Protein AF-A0A7N2LS30-F1 (afdb_monomer)

Secondary structure (DSSP, 8-state):
-HHHHHHHHHHHHHHHHHHHHHHHHHHHHTT---HHHHHHHHHTTGGGGHHHHHHSPPPPPPTT-----PPPHHHHHHHHHHHHHHHHHHHHHHHHHHHHS-HHHHHHHHTTHHHHHHHHHHHHH-PPPPHHHHHHHHHHHHHHHHHHHTTTS--SS---HHHHHHHHHHHHHHHHHHHHHHHHHHHHIIIII----HHHHHHHHHHHHHHHHHHHHHHHHHHSGGGGHHHHHHH-TT-HHHHHHHHHHHHHHHHHHHHHHHHHHHHT-HHHHHHHHHHTTTHHHHHHHHHH-----HHHHHHHHHHHHHHHHHHHHHHHHHHHHHHHHHHHHHHHHHHHHHHHHHHHHHHHHTSS-S-----SSHHHHHHHHHHHHHHHHHHH-TT-SS---EEEEETT----SSTTTTTT---HHHHGGG-S-SS-EEEE-TT-HHHHHHHHHTS-EEEE-----

InterPro domains:
  IPR005814 Aminotransferase class-III [PF00202] (345-437)
  IPR015421 Pyridoxal phosphate-dependent transferase, major domain [G3DSA:3.40.640.10] (345-457)
  IPR015424 Pyridoxal phosphate-dependent transferase [SSF53383] (338-457)
  IPR030182 Purine permease, plant [PF16913] (6-323)
  IPR030182 Purine permease, plant [PTHR31376] (2-329)

Foldseek 3Di:
DLVVLLVLLLCLQLQLVLLLLVLLLVCLVQQNDDLLLSLLLLQVLLVVLVVVLVVQDWDDDDPPPDDDPAFPPVVVLVLLLVLLQLSLLLSSLLSLLSNLDQQLLLLLLLLLLLLLLVVLCCVPVVDDDDPLSVLLNVLSCCLNVLSVVVLPPDDPDPDDSVSNVSSSVSSNVSSNSVSNSLSSLVSCCVPPRVDPILSVNSVSSSSSSVSSSVSSVCVCVVVVVVVCVVVSQCSRNVHNVVSVVSSNSSSVSSVSSVCSLSSCCVSPRNVVSVLSSSVSSLVSSVVSCVPVVDDDDPSSVSSSVSSVVSSVSVVVVVVVVVVVVVVVVVVCVVVVVPVVVVVVVVVQVVVCVVDPDVGDDDDPDLVCVQVVVLVCLVVCQCVVCVPDPATQNAEEAEPPDQSDQPLARLLNRNDVVSPVVPPPGDPRYDYYHPPCVVVVVVVVVVRNYSYYDDDPD

Organism: Quercus lobata (NCBI:txid97700)

Sequence (457 aa):
MQWLRMTIFTLFVLSGQSAAILLGRFYYDKGGKSKWTATLVQIAGFPIIIPYYYISPPEKPTTNSIHRNEPSTLILALIYVSLGVLQAANSMMYSVGLLHLLVSTFALICASQLTFNALFSFLINSQKFTPFIINSLVLLTISSALLVFQTNSMNPTGNSNVSYEIGLFCTVGASAGFRLMLSLTELSFHKILRREIFTVILEMIIYQSLVATCATLVGLFASGEWKGLKREMDEFELGKFIYVSTLIWTAIAWQIFNIGAVGLINEVSSLFSNVISVLGLPVIPVLAVVFFHDKMDGVKAISMVLAIWGFISYFYEHYLDDSEAKAEKRDVKEETSMRPLLKEVELAKCLVACSFANRVFFSNSGTEANKAAIKFARKFQRFSLPDEKRLATQFISFTNSFHGRTMGAVALTSKEHYRSPFKPVMPGVTFLEYGNIQAATELIQCGNTTAVFVEPI

Structure (mmCIF, N/CA/C/O backbone):
data_AF-A0A7N2LS30-F1
#
_entry.id   AF-A0A7N2LS30-F1
#
loop_
_atom_site.group_PDB
_atom_site.id
_atom_site.type_symbol
_atom_site.label_atom_id
_atom_site.label_alt_id
_atom_site.label_comp_id
_atom_site.label_asym_id
_atom_site.label_entity_id
_atom_site.label_seq_id
_atom_site.pdbx_PDB_ins_code
_atom_site.Cartn_x
_atom_site.Cartn_y
_atom_site.Cartn_z
_atom_site.occupancy
_atom_site.B_iso_or_equiv
_atom_site.auth_seq_id
_atom_site.auth_comp_id
_atom_site.auth_asym_id
_atom_site.auth_atom_id
_atom_site.pdbx_PDB_model_num
ATOM 1 N N . MET A 1 1 ? -10.684 -18.483 7.985 1.00 65.62 1 MET A N 1
ATOM 2 C CA . MET A 1 1 ? -10.817 -17.772 6.693 1.00 65.62 1 MET A CA 1
ATOM 3 C C . MET A 1 1 ? -9.972 -16.496 6.622 1.00 65.62 1 MET A C 1
ATOM 5 O O . MET A 1 1 ? -9.262 -16.348 5.640 1.00 65.62 1 MET A O 1
ATOM 9 N N . GLN A 1 2 ? -9.967 -15.621 7.639 1.00 73.38 2 GLN A N 1
ATOM 10 C CA . GLN A 1 2 ? -9.178 -14.369 7.637 1.00 73.38 2 GLN A CA 1
ATOM 11 C C . GLN A 1 2 ? -7.660 -14.585 7.471 1.00 73.38 2 GLN A C 1
ATOM 13 O O . GLN A 1 2 ? -7.061 -14.023 6.562 1.00 73.38 2 GLN A O 1
ATOM 18 N N . TRP A 1 3 ? -7.057 -15.493 8.249 1.00 78.50 3 TRP A N 1
ATOM 19 C CA . TRP A 1 3 ? -5.629 -15.831 8.128 1.00 78.50 3 TRP A CA 1
ATOM 20 C C . TRP A 1 3 ? -5.228 -16.321 6.732 1.00 78.50 3 TRP A C 1
ATOM 22 O O . TRP A 1 3 ? -4.203 -15.907 6.209 1.00 78.50 3 TRP A O 1
ATOM 32 N N . LEU A 1 4 ? -6.071 -17.141 6.094 1.00 86.25 4 LEU A N 1
ATOM 33 C CA . LEU A 1 4 ? -5.828 -17.625 4.733 1.00 86.25 4 LEU A CA 1
ATOM 34 C C . LEU A 1 4 ? -5.809 -16.467 3.722 1.00 86.25 4 LEU A C 1
ATOM 36 O O . LEU A 1 4 ? -4.926 -16.410 2.873 1.00 86.25 4 LEU A O 1
ATOM 40 N N . ARG A 1 5 ? -6.751 -15.522 3.836 1.00 83.38 5 ARG A N 1
ATOM 41 C CA . ARG A 1 5 ? -6.810 -14.329 2.975 1.00 83.38 5 ARG A CA 1
ATOM 42 C C . ARG A 1 5 ? -5.604 -13.419 3.189 1.00 83.38 5 ARG A C 1
ATOM 44 O O . ARG A 1 5 ? -4.998 -12.999 2.211 1.00 83.38 5 ARG A O 1
ATOM 51 N N . MET A 1 6 ? -5.209 -13.188 4.443 1.00 85.94 6 MET A N 1
ATOM 52 C CA . MET A 1 6 ? -3.990 -12.443 4.773 1.00 85.94 6 MET A CA 1
ATOM 53 C C . MET A 1 6 ? -2.750 -13.085 4.144 1.00 85.94 6 MET A C 1
ATOM 55 O O . MET A 1 6 ? -1.967 -12.389 3.507 1.00 85.94 6 MET A O 1
ATOM 59 N N . THR A 1 7 ? -2.588 -14.408 4.251 1.00 89.25 7 THR A N 1
ATOM 60 C CA . THR A 1 7 ? -1.466 -15.120 3.622 1.00 89.25 7 THR A CA 1
ATOM 61 C C . THR A 1 7 ? -1.478 -14.974 2.101 1.00 89.25 7 THR A C 1
ATOM 63 O O . THR A 1 7 ? -0.436 -14.688 1.517 1.00 89.25 7 THR A O 1
ATOM 66 N N . ILE A 1 8 ? -2.639 -15.118 1.454 1.00 92.50 8 ILE A N 1
ATOM 67 C CA . ILE A 1 8 ? -2.771 -14.950 -0.002 1.00 92.50 8 ILE A CA 1
ATOM 68 C C . ILE A 1 8 ? -2.381 -13.529 -0.427 1.00 92.50 8 ILE A C 1
ATOM 70 O O . ILE A 1 8 ? -1.600 -13.365 -1.361 1.00 92.50 8 ILE A O 1
ATOM 74 N N . PHE A 1 9 ? -2.871 -12.501 0.268 1.00 92.00 9 PHE A N 1
ATOM 75 C CA . PHE A 1 9 ? -2.546 -11.115 -0.069 1.00 92.00 9 PHE A CA 1
ATOM 76 C C . PHE A 1 9 ? -1.073 -10.775 0.18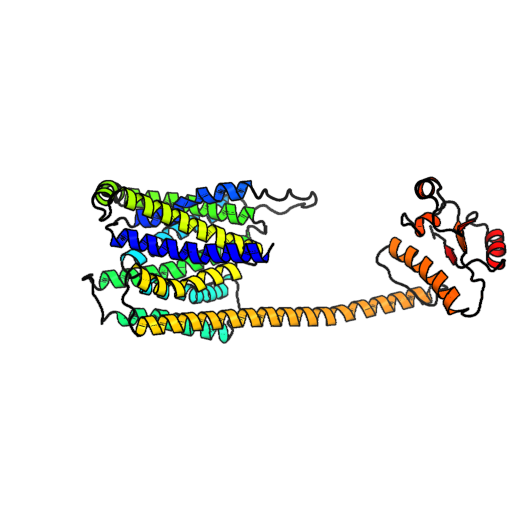3 1.00 92.00 9 PHE A C 1
ATOM 78 O O . PHE A 1 9 ? -0.462 -10.103 -0.643 1.00 92.00 9 PHE A O 1
ATOM 85 N N . THR A 1 10 ? -0.469 -11.303 1.251 1.00 92.50 10 THR A N 1
ATOM 86 C CA . THR A 1 10 ? 0.982 -11.209 1.476 1.00 92.50 10 THR A CA 1
ATOM 87 C C . THR A 1 10 ? 1.765 -11.840 0.329 1.00 92.50 10 THR A C 1
ATOM 89 O O . THR A 1 10 ? 2.709 -11.232 -0.172 1.00 92.50 10 THR A O 1
ATOM 92 N N . LEU A 1 11 ? 1.361 -13.028 -0.135 1.00 94.62 11 LEU A N 1
ATOM 93 C CA . LEU A 1 11 ? 1.994 -13.668 -1.288 1.00 94.62 11 LEU A CA 1
ATOM 94 C C . LEU A 1 11 ? 1.868 -12.801 -2.543 1.00 94.62 11 LEU A C 1
ATOM 96 O O . LEU A 1 11 ? 2.869 -12.604 -3.221 1.00 94.62 11 LEU A O 1
ATOM 100 N N . PHE A 1 12 ? 0.692 -12.227 -2.811 1.00 95.12 12 PHE A N 1
ATOM 101 C CA . PHE A 1 12 ? 0.473 -11.339 -3.957 1.00 95.12 12 PHE A CA 1
ATOM 102 C C . PHE A 1 12 ? 1.368 -10.099 -3.928 1.00 95.12 12 PHE A C 1
ATOM 104 O O . PHE A 1 12 ? 1.941 -9.748 -4.958 1.00 95.12 12 PHE A O 1
ATOM 111 N N . VAL A 1 13 ? 1.536 -9.464 -2.765 1.00 93.81 13 VAL A N 1
ATOM 112 C CA . VAL A 1 13 ? 2.452 -8.325 -2.610 1.00 93.81 13 VAL A CA 1
ATOM 113 C C . VAL A 1 13 ? 3.886 -8.740 -2.942 1.00 93.81 13 VAL A C 1
ATOM 115 O O . VAL A 1 13 ? 4.516 -8.146 -3.817 1.00 93.81 13 VAL A O 1
ATOM 118 N N . LEU A 1 14 ? 4.388 -9.798 -2.298 1.00 93.69 14 LEU A N 1
ATOM 119 C CA . LEU A 1 14 ? 5.782 -10.225 -2.441 1.00 93.69 14 LEU A CA 1
ATOM 120 C C . LEU A 1 14 ? 6.097 -10.732 -3.856 1.00 93.69 14 LEU A C 1
ATOM 122 O O . LEU A 1 14 ? 7.112 -10.345 -4.445 1.00 93.69 14 LEU A O 1
ATOM 126 N N . SER A 1 15 ? 5.230 -11.581 -4.418 1.00 94.75 15 SER A N 1
ATOM 127 C CA . SER A 1 15 ? 5.420 -12.148 -5.755 1.00 94.75 15 SER A CA 1
ATOM 128 C C . SER A 1 15 ? 5.161 -11.125 -6.853 1.00 94.75 15 SER A C 1
ATOM 130 O O . SER A 1 15 ? 5.918 -11.077 -7.817 1.00 94.75 15 SER A O 1
ATOM 132 N N . GLY A 1 16 ? 4.116 -10.300 -6.714 1.00 95.38 16 GLY A N 1
ATOM 133 C CA . GLY A 1 16 ? 3.741 -9.289 -7.701 1.00 95.38 16 GLY A CA 1
ATOM 134 C C . GLY A 1 16 ? 4.838 -8.249 -7.884 1.00 95.38 16 GLY A C 1
ATOM 135 O O . GLY A 1 16 ? 5.291 -8.028 -9.004 1.00 95.38 16 GLY A O 1
ATOM 136 N N . GLN A 1 17 ? 5.345 -7.686 -6.785 1.00 93.62 17 GLN A N 1
ATOM 137 C CA . GLN A 1 17 ? 6.420 -6.695 -6.831 1.00 93.62 17 GLN A CA 1
ATOM 138 C C . GLN A 1 17 ? 7.713 -7.276 -7.411 1.00 93.62 17 GLN A C 1
ATOM 140 O O . GLN A 1 17 ? 8.340 -6.668 -8.277 1.00 93.62 17 GLN A O 1
ATOM 145 N N . SER A 1 18 ? 8.095 -8.475 -6.966 1.00 94.44 18 SER A N 1
ATOM 146 C CA . SER A 1 18 ? 9.313 -9.139 -7.429 1.00 94.44 18 SER A CA 1
ATOM 147 C C . SER A 1 18 ? 9.234 -9.468 -8.921 1.00 94.44 18 SER A C 1
ATOM 149 O O . SER A 1 18 ? 10.136 -9.113 -9.676 1.00 94.44 18 SER A O 1
ATOM 151 N N . ALA A 1 19 ? 8.133 -10.075 -9.377 1.00 96.38 19 ALA A N 1
ATOM 152 C CA . ALA A 1 19 ? 7.922 -10.379 -10.790 1.00 96.38 19 ALA A CA 1
ATOM 153 C C . ALA A 1 19 ? 7.906 -9.109 -11.652 1.00 96.38 19 ALA A C 1
ATOM 155 O O . ALA A 1 19 ? 8.544 -9.080 -12.701 1.00 96.38 19 ALA A O 1
ATOM 156 N N . ALA A 1 20 ? 7.239 -8.046 -11.199 1.00 95.94 20 ALA A N 1
ATOM 157 C CA . ALA A 1 20 ? 7.147 -6.795 -11.941 1.00 95.94 20 ALA A CA 1
ATOM 158 C C . ALA A 1 20 ? 8.514 -6.118 -12.139 1.00 95.94 20 ALA A C 1
ATOM 160 O O . ALA A 1 20 ? 8.819 -5.646 -13.234 1.00 95.94 20 ALA A O 1
ATOM 161 N N . ILE A 1 21 ? 9.362 -6.111 -11.106 1.00 95.00 21 ILE A N 1
ATOM 162 C CA . ILE A 1 21 ? 10.705 -5.517 -11.167 1.00 95.00 21 ILE A CA 1
ATOM 163 C C . ILE A 1 21 ? 11.633 -6.349 -12.056 1.00 95.00 21 ILE A C 1
ATOM 165 O O . ILE A 1 21 ? 12.347 -5.792 -12.890 1.00 95.00 21 ILE A O 1
ATOM 169 N N . LEU A 1 22 ? 11.594 -7.679 -11.927 1.00 96.06 22 LEU A N 1
ATOM 170 C CA . LEU A 1 22 ? 12.390 -8.578 -12.765 1.00 96.06 22 LEU A CA 1
ATOM 171 C C . LEU A 1 22 ? 11.969 -8.470 -14.239 1.00 96.06 22 LEU A C 1
ATOM 173 O O . LEU A 1 22 ? 12.824 -8.326 -15.105 1.00 96.06 22 LEU A O 1
ATOM 177 N N . LEU A 1 23 ? 10.668 -8.462 -14.542 1.00 96.81 23 LEU A N 1
ATOM 178 C CA . LEU A 1 23 ? 10.176 -8.310 -15.916 1.00 96.81 23 LEU A CA 1
ATOM 179 C C . LEU A 1 23 ? 10.485 -6.927 -16.501 1.00 96.81 23 LEU A C 1
ATOM 181 O O . LEU A 1 23 ? 10.855 -6.827 -17.671 1.00 96.81 23 LEU A O 1
ATOM 185 N N . GLY A 1 24 ? 10.406 -5.872 -15.685 1.00 94.75 24 GLY A N 1
ATOM 186 C CA . GLY A 1 24 ? 10.814 -4.528 -16.086 1.00 94.75 24 GLY A CA 1
ATOM 187 C C . GLY A 1 24 ? 12.295 -4.462 -16.467 1.00 94.75 24 GLY A C 1
ATOM 188 O O . GLY A 1 24 ? 12.646 -3.839 -17.467 1.00 94.75 24 GLY A O 1
ATOM 189 N N . ARG A 1 25 ? 13.169 -5.157 -15.724 1.00 94.31 25 ARG A N 1
ATOM 190 C CA . ARG A 1 25 ? 14.585 -5.269 -16.093 1.00 94.31 25 ARG A CA 1
ATOM 191 C C . ARG A 1 25 ? 14.773 -6.106 -17.349 1.00 94.31 25 ARG A C 1
ATOM 193 O O . ARG A 1 25 ? 15.508 -5.697 -18.241 1.00 94.31 25 ARG A O 1
ATOM 200 N N . PHE A 1 26 ? 14.095 -7.245 -17.426 1.00 95.19 26 PHE A N 1
ATOM 201 C CA . PHE A 1 26 ? 14.160 -8.143 -18.573 1.00 95.19 26 PHE A CA 1
ATOM 202 C C . PHE A 1 26 ? 13.825 -7.422 -19.881 1.00 95.19 26 PHE A C 1
ATOM 204 O O . PHE A 1 26 ? 14.508 -7.619 -20.882 1.00 95.19 26 PHE A O 1
ATOM 211 N N . TYR A 1 27 ? 12.820 -6.543 -19.864 1.00 96.44 27 TYR A N 1
ATOM 212 C CA . TYR A 1 27 ? 12.498 -5.679 -20.997 1.00 96.44 27 TYR A CA 1
ATOM 213 C C . TYR A 1 27 ? 13.707 -4.845 -21.453 1.00 96.44 27 TYR A C 1
ATOM 215 O O . TYR A 1 27 ? 14.019 -4.835 -22.640 1.00 96.44 27 TYR A O 1
ATOM 223 N N . TYR A 1 28 ? 14.428 -4.193 -20.539 1.00 94.62 28 TYR A N 1
ATOM 224 C CA . TYR A 1 28 ? 15.603 -3.396 -20.902 1.00 94.62 28 TYR A CA 1
ATOM 225 C C . TYR A 1 28 ? 16.792 -4.255 -21.354 1.00 94.62 28 TYR A C 1
ATOM 227 O O . TYR A 1 28 ? 17.406 -3.950 -22.375 1.00 94.62 28 TYR A O 1
ATOM 235 N N . ASP A 1 29 ? 17.084 -5.355 -20.654 1.00 91.75 29 ASP A N 1
ATOM 236 C CA . ASP A 1 29 ? 18.219 -6.233 -20.980 1.00 91.75 29 ASP A CA 1
ATOM 237 C C . ASP A 1 29 ? 18.068 -6.904 -22.354 1.00 91.75 29 ASP A C 1
ATOM 239 O O . ASP A 1 29 ? 19.066 -7.194 -23.009 1.00 91.75 29 ASP A O 1
ATOM 243 N N . LYS A 1 30 ? 16.828 -7.120 -22.812 1.00 93.94 30 LYS A N 1
ATOM 244 C CA . LYS A 1 30 ? 16.512 -7.755 -24.102 1.00 93.94 30 LYS A CA 1
ATOM 245 C C . LYS A 1 30 ? 16.249 -6.778 -25.250 1.00 93.94 30 LYS A C 1
ATOM 247 O O . LYS A 1 30 ? 15.855 -7.201 -26.337 1.00 93.94 30 LYS A O 1
ATOM 252 N N . GLY A 1 31 ? 16.526 -5.488 -25.044 1.00 90.12 31 GLY A N 1
ATOM 253 C CA . GLY A 1 31 ? 16.549 -4.483 -26.112 1.00 90.12 31 GLY A CA 1
ATOM 254 C C . GLY A 1 31 ? 15.416 -3.458 -26.080 1.00 90.12 31 GLY A C 1
ATOM 255 O O . GLY A 1 31 ? 15.316 -2.652 -27.007 1.00 90.12 31 GLY A O 1
ATOM 256 N N . GLY A 1 32 ? 14.588 -3.446 -25.033 1.00 92.75 32 GLY A N 1
ATOM 257 C CA . GLY A 1 32 ? 13.637 -2.368 -24.770 1.00 92.75 32 GLY A CA 1
ATOM 258 C C . GLY A 1 32 ? 14.363 -1.046 -24.509 1.00 92.75 32 GLY A C 1
ATOM 259 O O . GLY A 1 32 ? 15.348 -1.000 -23.775 1.00 92.75 32 GLY A O 1
ATOM 260 N N . LYS A 1 33 ? 13.902 0.046 -25.124 1.00 92.50 33 LYS A N 1
ATOM 261 C CA . LYS A 1 33 ? 14.547 1.372 -25.071 1.00 92.50 33 LYS A CA 1
ATOM 262 C C . LYS A 1 33 ? 13.585 2.450 -24.574 1.00 92.50 33 LYS A C 1
ATOM 264 O O . LYS A 1 33 ? 14.027 3.441 -23.992 1.00 92.50 33 LYS A O 1
ATOM 269 N N . SER A 1 34 ? 12.280 2.279 -24.785 1.00 95.25 34 SER A N 1
ATOM 270 C CA . SER A 1 34 ? 11.275 3.268 -24.407 1.00 95.25 34 SER A CA 1
ATOM 271 C C . SER A 1 34 ? 11.043 3.296 -22.898 1.00 95.25 34 SER A C 1
ATOM 273 O O . SER A 1 34 ? 10.526 2.341 -22.309 1.00 95.25 34 SER A O 1
ATOM 275 N N . LYS A 1 35 ? 11.368 4.440 -22.288 1.00 95.38 35 LYS A N 1
ATOM 276 C CA . LYS A 1 35 ? 11.128 4.728 -20.866 1.00 95.38 35 LYS A CA 1
ATOM 277 C C . LYS A 1 35 ? 9.645 4.949 -20.602 1.00 95.38 35 LYS A C 1
ATOM 279 O O . LYS A 1 35 ? 9.125 4.524 -19.572 1.00 95.38 35 LYS A O 1
ATOM 284 N N . TRP A 1 36 ? 8.950 5.589 -21.541 1.00 96.62 36 TRP A N 1
ATOM 285 C CA . TRP A 1 36 ? 7.521 5.860 -21.410 1.00 96.62 36 TRP A CA 1
ATOM 286 C C . TRP A 1 36 ? 6.678 4.592 -21.538 1.00 96.62 36 TRP A C 1
ATOM 288 O O . TRP A 1 36 ? 5.696 4.458 -20.817 1.00 96.62 36 TRP A O 1
ATOM 298 N N . THR A 1 37 ? 7.086 3.629 -22.369 1.00 96.12 37 THR A N 1
ATOM 299 C CA . THR A 1 37 ? 6.421 2.316 -22.456 1.00 96.12 37 THR A CA 1
ATOM 300 C C . THR A 1 37 ? 6.609 1.521 -21.170 1.00 96.12 37 THR A C 1
ATOM 302 O O . THR A 1 37 ? 5.627 1.050 -20.597 1.00 96.12 37 THR A O 1
ATOM 305 N N . ALA A 1 38 ? 7.841 1.459 -20.654 1.00 95.69 38 ALA A N 1
ATOM 306 C CA . ALA A 1 38 ? 8.130 0.849 -19.357 1.00 95.69 38 ALA A CA 1
ATOM 307 C C . ALA A 1 38 ? 7.380 1.532 -18.199 1.00 95.69 38 ALA A C 1
ATOM 309 O O . ALA A 1 38 ? 6.983 0.866 -17.250 1.00 95.69 38 ALA A O 1
ATOM 310 N N . THR A 1 39 ? 7.139 2.843 -18.287 1.00 96.88 39 THR A N 1
ATOM 311 C CA . THR A 1 39 ? 6.329 3.593 -17.313 1.00 96.88 39 THR A CA 1
ATOM 312 C C . THR A 1 39 ? 4.848 3.253 -17.443 1.00 96.88 39 THR A C 1
ATOM 314 O O . THR A 1 39 ? 4.174 3.012 -16.445 1.00 96.88 39 THR A O 1
ATOM 317 N N . LEU A 1 40 ? 4.342 3.203 -18.676 1.00 96.81 40 LEU A N 1
ATOM 318 C CA . LEU A 1 40 ? 2.935 2.967 -18.978 1.00 96.81 40 LEU A CA 1
ATOM 319 C C . LEU A 1 40 ? 2.473 1.611 -18.453 1.00 96.81 40 LEU A C 1
ATOM 321 O O . LEU A 1 40 ? 1.419 1.530 -17.828 1.00 96.81 40 LEU A O 1
ATOM 325 N N . VAL A 1 41 ? 3.270 0.556 -18.640 1.00 95.69 41 VAL A N 1
ATOM 326 C CA . VAL A 1 41 ? 2.893 -0.790 -18.181 1.00 95.69 41 VAL A CA 1
ATOM 327 C C . VAL A 1 41 ? 2.769 -0.906 -16.663 1.00 95.69 41 VAL A C 1
ATOM 329 O O . VAL A 1 41 ? 2.028 -1.764 -16.198 1.00 95.69 41 VAL A O 1
ATOM 332 N N . GLN A 1 42 ? 3.413 -0.037 -15.875 1.00 94.56 42 GLN A N 1
ATOM 333 C CA . GLN A 1 42 ? 3.291 -0.069 -14.408 1.00 94.56 42 GLN A CA 1
ATOM 334 C C . GLN A 1 42 ? 1.893 0.333 -13.929 1.00 94.56 42 GLN A C 1
ATOM 336 O O . GLN A 1 42 ? 1.433 -0.123 -12.884 1.00 94.56 42 GLN A O 1
ATOM 341 N N . ILE A 1 43 ? 1.204 1.174 -14.703 1.00 93.19 43 ILE A N 1
ATOM 342 C CA . ILE A 1 43 ? -0.033 1.848 -14.290 1.00 93.19 43 ILE A CA 1
ATOM 343 C C . ILE A 1 43 ? -1.241 1.489 -15.162 1.00 93.19 43 ILE A C 1
ATOM 345 O O . ILE A 1 43 ? -2.364 1.457 -14.664 1.00 93.19 43 ILE A O 1
ATOM 349 N N . ALA A 1 44 ? -1.032 1.140 -16.434 1.00 92.62 44 ALA A N 1
ATOM 350 C CA . ALA A 1 44 ? -2.105 0.890 -17.399 1.00 92.62 44 ALA A CA 1
ATOM 351 C C . ALA A 1 44 ? -2.923 -0.383 -17.111 1.00 92.62 44 ALA A C 1
ATOM 353 O O . ALA A 1 44 ? -3.985 -0.578 -17.697 1.00 92.62 44 ALA A O 1
ATOM 354 N N . GLY A 1 45 ? -2.458 -1.247 -16.201 1.00 90.06 45 GLY A N 1
ATOM 355 C CA . GLY A 1 45 ? -3.169 -2.462 -15.796 1.00 90.06 45 GLY A CA 1
ATOM 356 C C . GLY A 1 45 ? -4.399 -2.222 -14.909 1.00 90.06 45 GLY A C 1
ATOM 357 O O . GLY A 1 45 ? -5.136 -3.171 -14.648 1.00 90.06 45 GLY A O 1
ATOM 358 N N . PHE A 1 46 ? -4.659 -0.986 -14.467 1.00 89.50 46 PHE A N 1
ATOM 359 C CA . PHE A 1 46 ? -5.743 -0.662 -13.529 1.00 89.50 46 PHE A CA 1
ATOM 360 C C . PHE A 1 46 ? -7.146 -1.206 -13.887 1.00 89.50 46 PHE A C 1
ATOM 362 O O . PHE A 1 46 ? -7.903 -1.478 -12.952 1.00 89.50 46 PHE A O 1
ATOM 369 N N . PRO A 1 47 ? -7.538 -1.443 -15.164 1.00 90.25 47 PRO A N 1
ATOM 370 C CA . PRO A 1 47 ? -8.845 -2.026 -15.464 1.00 90.25 47 PRO A CA 1
ATOM 371 C C . PRO A 1 47 ? -9.067 -3.418 -14.856 1.00 90.25 47 PRO A C 1
ATOM 373 O O . PRO A 1 47 ? -10.209 -3.798 -14.613 1.00 90.25 47 PRO A O 1
ATOM 376 N N . ILE A 1 48 ? -7.998 -4.160 -14.542 1.00 86.56 48 ILE A N 1
ATOM 377 C CA . ILE A 1 48 ? -8.066 -5.471 -13.867 1.00 86.56 48 ILE A CA 1
ATOM 378 C C . ILE A 1 48 ? -8.687 -5.350 -12.463 1.00 86.56 48 ILE A C 1
ATOM 380 O O . ILE A 1 48 ? -9.265 -6.307 -11.954 1.00 86.56 48 ILE A O 1
ATOM 384 N N . ILE A 1 49 ? -8.611 -4.167 -11.849 1.00 81.12 49 ILE A N 1
ATOM 385 C CA . ILE A 1 49 ? -9.151 -3.886 -10.515 1.00 81.12 49 ILE A CA 1
ATOM 386 C C . ILE A 1 49 ? -10.670 -3.610 -10.566 1.00 81.12 49 ILE A C 1
ATOM 388 O O . ILE A 1 49 ? -11.376 -3.814 -9.579 1.00 81.12 49 ILE A O 1
ATOM 392 N N . ILE A 1 50 ? -11.214 -3.212 -11.721 1.00 82.62 50 ILE A N 1
ATOM 393 C CA . ILE A 1 50 ? -12.624 -2.814 -11.877 1.00 82.62 50 ILE A CA 1
ATOM 394 C C . ILE A 1 50 ? -13.616 -3.941 -11.521 1.00 82.62 50 ILE A C 1
ATOM 396 O O . ILE A 1 50 ? -14.575 -3.668 -10.802 1.00 82.62 50 ILE A O 1
ATOM 400 N N . PRO A 1 51 ? -13.431 -5.213 -11.927 1.00 80.19 51 PRO A N 1
ATOM 401 C CA . PRO A 1 51 ? -14.323 -6.293 -11.497 1.00 80.19 51 PRO A CA 1
ATOM 402 C C . PRO A 1 51 ? -14.425 -6.430 -9.971 1.00 80.19 51 PRO A C 1
ATOM 404 O O . PRO A 1 51 ? -15.497 -6.721 -9.447 1.00 80.19 51 PRO A O 1
ATOM 407 N N . TYR A 1 52 ? -13.335 -6.164 -9.245 1.00 73.38 52 TYR A N 1
ATOM 408 C CA . TYR A 1 52 ? -13.304 -6.243 -7.784 1.00 73.38 52 TYR A CA 1
ATOM 409 C C . TYR A 1 52 ? -14.138 -5.142 -7.113 1.00 73.38 52 TYR A C 1
ATOM 411 O O . TYR A 1 52 ? -14.718 -5.369 -6.052 1.00 73.38 52 TYR A O 1
ATOM 419 N N . TYR A 1 53 ? -14.278 -3.987 -7.773 1.00 72.25 53 TYR A N 1
ATOM 420 C CA . TYR A 1 53 ? -15.174 -2.908 -7.353 1.00 72.25 53 TYR A CA 1
ATOM 421 C C . TYR A 1 53 ? -16.639 -3.342 -7.391 1.00 72.25 53 TYR A C 1
ATOM 423 O O . TYR A 1 53 ? -17.378 -3.121 -6.437 1.00 72.25 53 TYR A O 1
ATOM 431 N N . TYR A 1 54 ? -17.051 -4.016 -8.464 1.00 71.69 54 TYR A N 1
ATOM 432 C CA . TYR A 1 54 ? -18.444 -4.431 -8.636 1.00 71.69 54 TYR A CA 1
ATOM 433 C C . TYR A 1 54 ? -18.845 -5.631 -7.768 1.00 71.69 54 TYR A C 1
ATOM 435 O O . TYR A 1 54 ? -20.020 -5.776 -7.440 1.00 71.69 54 TYR A O 1
ATOM 443 N N . IL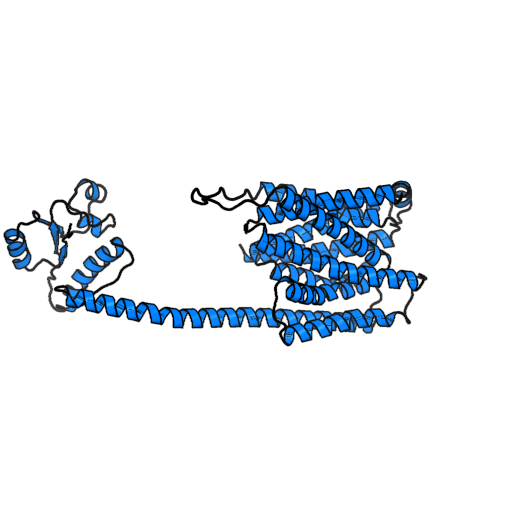E A 1 55 ? -17.889 -6.482 -7.381 1.00 70.25 55 ILE A N 1
ATOM 444 C CA . ILE A 1 55 ? -18.138 -7.644 -6.509 1.00 70.25 55 ILE A CA 1
ATOM 445 C C . ILE A 1 55 ? -18.297 -7.229 -5.036 1.00 70.25 55 ILE A C 1
ATOM 447 O O . ILE A 1 55 ? -18.990 -7.915 -4.285 1.00 70.25 55 ILE A O 1
ATOM 451 N N . SER A 1 56 ? -17.710 -6.098 -4.633 1.00 59.94 56 SER A N 1
ATOM 452 C CA . SER A 1 56 ? -17.819 -5.530 -3.284 1.00 59.94 56 SER A CA 1
ATOM 453 C C . SER A 1 56 ? -18.713 -4.282 -3.298 1.00 59.94 56 SER A C 1
ATOM 455 O O . SER A 1 56 ? -18.196 -3.161 -3.245 1.00 59.94 56 SER A O 1
ATOM 457 N N . PRO A 1 57 ? -20.051 -4.434 -3.400 1.00 51.94 57 PRO A N 1
ATOM 458 C CA . PRO A 1 57 ? -20.948 -3.292 -3.444 1.00 51.94 57 PRO A CA 1
ATOM 459 C C . PRO A 1 57 ? -20.847 -2.482 -2.143 1.00 51.94 57 PRO A C 1
ATOM 461 O O . PRO A 1 57 ? -20.712 -3.067 -1.065 1.00 51.94 57 PRO A O 1
ATOM 464 N N . PRO A 1 58 ? -20.939 -1.144 -2.221 1.00 54.53 58 PRO A N 1
ATOM 465 C CA . PRO A 1 58 ? -20.954 -0.303 -1.034 1.00 54.53 58 PRO A CA 1
ATOM 466 C C . PRO A 1 58 ? -22.131 -0.699 -0.134 1.00 54.53 58 PRO A C 1
ATOM 468 O O . PRO A 1 58 ? -23.257 -0.875 -0.613 1.00 54.53 58 PRO A O 1
ATOM 471 N N . GLU A 1 59 ? -21.885 -0.834 1.173 1.00 48.81 59 GLU A N 1
ATOM 472 C CA . GLU A 1 59 ? -22.965 -0.982 2.150 1.00 48.81 59 GLU A CA 1
ATOM 473 C C . GLU A 1 59 ? -23.953 0.177 1.974 1.00 48.81 59 GLU A C 1
ATOM 475 O O . GLU A 1 59 ? -23.571 1.352 1.969 1.00 48.81 59 GLU A O 1
ATOM 480 N N . LYS A 1 60 ? -25.239 -0.152 1.791 1.00 41.47 60 LYS A N 1
ATOM 481 C CA . LYS A 1 60 ? -26.290 0.864 1.695 1.00 41.47 60 LYS A CA 1
ATOM 482 C C . LYS A 1 60 ? -26.262 1.707 2.972 1.00 41.47 60 LYS A C 1
ATOM 484 O O . LYS A 1 60 ? -26.239 1.127 4.059 1.00 41.47 60 LYS A O 1
ATOM 489 N N . PRO A 1 61 ? -26.312 3.046 2.869 1.00 43.69 61 PRO A N 1
ATOM 490 C CA . PRO A 1 61 ? -26.332 3.893 4.048 1.00 43.69 61 PRO A CA 1
ATOM 491 C C . PRO A 1 61 ? -27.559 3.530 4.886 1.00 43.69 61 PRO A C 1
ATOM 493 O O . PRO A 1 61 ? -28.698 3.603 4.420 1.00 43.69 61 PRO A O 1
ATOM 496 N N . THR A 1 62 ? -27.325 3.097 6.123 1.00 38.53 62 THR A N 1
ATOM 497 C CA . THR A 1 62 ? -28.385 2.962 7.119 1.00 38.53 62 THR A CA 1
ATOM 498 C C . THR A 1 62 ? -28.990 4.346 7.351 1.00 38.53 62 THR A C 1
ATOM 500 O O . THR A 1 62 ? -28.281 5.348 7.434 1.00 38.53 62 THR A O 1
ATOM 503 N N . THR A 1 63 ? -30.319 4.409 7.419 1.00 39.59 63 THR A N 1
ATOM 504 C CA . THR A 1 63 ? -31.183 5.607 7.365 1.00 39.59 63 THR A CA 1
ATOM 505 C C . THR A 1 63 ? -30.985 6.654 8.477 1.00 39.59 63 THR A C 1
ATOM 507 O O . THR A 1 63 ? -31.820 7.537 8.628 1.00 39.59 63 THR A O 1
ATOM 510 N N . ASN A 1 64 ? -29.880 6.616 9.226 1.00 39.53 64 ASN A N 1
ATOM 511 C CA . ASN A 1 64 ? -29.587 7.536 10.328 1.00 39.53 64 ASN A CA 1
ATOM 512 C C . ASN A 1 64 ? -28.433 8.524 10.059 1.00 39.53 64 ASN A C 1
ATOM 514 O O . ASN A 1 64 ? -28.056 9.262 10.968 1.00 39.53 64 ASN A O 1
ATOM 518 N N . SER A 1 65 ? -27.865 8.609 8.850 1.00 41.94 65 SER A N 1
ATOM 519 C CA . SER A 1 65 ? -26.823 9.609 8.550 1.00 41.94 65 SER A CA 1
ATOM 520 C C . SER A 1 65 ? -27.414 10.956 8.109 1.00 41.94 65 SER A C 1
ATOM 522 O O . SER A 1 65 ? -27.307 11.356 6.950 1.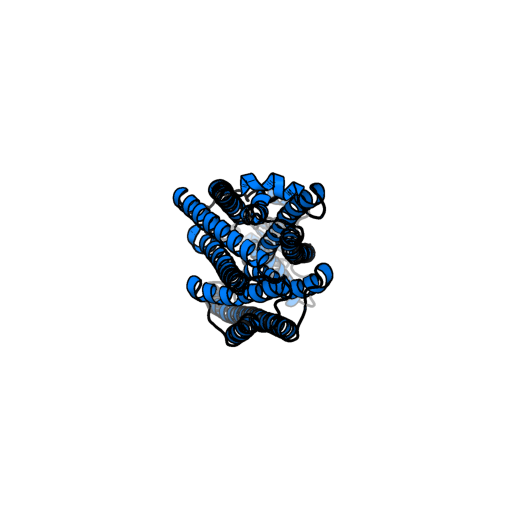00 41.94 65 SER A O 1
ATOM 524 N N . ILE A 1 66 ? -28.039 11.670 9.043 1.00 42.69 66 ILE A N 1
ATOM 525 C CA . ILE A 1 66 ? -28.364 13.090 8.873 1.00 42.69 66 ILE A CA 1
ATOM 526 C C . ILE A 1 66 ? -27.036 13.873 8.859 1.00 42.69 66 ILE A C 1
ATOM 528 O O . ILE A 1 66 ? -26.271 13.825 9.817 1.00 42.69 66 ILE A O 1
ATOM 532 N N . HIS A 1 67 ? -26.758 14.551 7.740 1.00 43.09 67 HIS A N 1
ATOM 533 C CA . HIS A 1 67 ? -25.649 15.490 7.504 1.00 43.09 67 HIS A CA 1
ATOM 534 C C . HIS A 1 67 ? -24.214 14.987 7.776 1.00 43.09 67 HIS A C 1
ATOM 536 O O . HIS A 1 67 ? -23.551 15.409 8.722 1.00 43.09 67 HIS A O 1
ATOM 542 N N . ARG A 1 68 ? -23.644 14.198 6.854 1.00 49.16 68 ARG A N 1
ATOM 543 C CA . ARG A 1 68 ? -22.194 14.277 6.589 1.00 49.16 68 ARG A CA 1
ATOM 544 C C . ARG A 1 68 ? -21.996 15.103 5.321 1.00 49.16 68 ARG A C 1
ATOM 546 O O . ARG A 1 68 ? -22.447 14.680 4.265 1.00 49.16 68 ARG A O 1
ATOM 553 N N . ASN A 1 69 ? -21.360 16.271 5.436 1.00 53.91 69 ASN A N 1
ATOM 554 C CA . ASN A 1 69 ? -20.970 17.093 4.286 1.00 53.91 69 ASN A CA 1
ATOM 555 C C . ASN A 1 69 ? -20.098 16.249 3.350 1.00 53.91 69 ASN A C 1
ATOM 557 O O . ASN A 1 69 ? -18.971 15.904 3.707 1.00 53.91 69 ASN A O 1
ATOM 561 N N . GLU A 1 70 ? -20.631 15.878 2.188 1.00 60.53 70 GLU A N 1
ATOM 562 C CA . GLU A 1 70 ? -19.843 15.213 1.157 1.00 60.53 70 GLU A CA 1
ATOM 563 C C . GLU A 1 70 ? -18.794 16.196 0.617 1.00 60.53 70 GLU A C 1
ATOM 565 O O . GLU A 1 70 ? -19.098 17.381 0.435 1.00 60.53 70 GLU A O 1
ATOM 570 N N . PRO A 1 71 ? -17.540 15.755 0.412 1.00 65.69 71 PRO A N 1
ATOM 571 C CA . PRO A 1 71 ? -16.522 16.614 -0.169 1.00 65.69 71 PRO A CA 1
ATOM 572 C C . PRO A 1 71 ? -16.971 17.068 -1.562 1.00 65.69 71 PRO A C 1
ATOM 574 O O . PRO A 1 71 ? -17.508 16.282 -2.340 1.00 65.69 71 PRO A O 1
ATOM 577 N N . SER A 1 72 ? -16.745 18.347 -1.879 1.00 79.56 72 SER A N 1
ATOM 578 C CA . SER A 1 72 ? -17.061 18.896 -3.202 1.00 79.56 72 SER A CA 1
ATOM 579 C C . SER A 1 72 ? -16.388 18.065 -4.297 1.00 79.56 72 SER A C 1
ATOM 581 O O . SER A 1 72 ? -15.204 17.731 -4.190 1.00 79.56 72 SER A O 1
ATOM 583 N N . THR A 1 73 ? -17.121 17.771 -5.372 1.00 81.88 73 THR A N 1
ATOM 584 C CA . THR A 1 73 ? -16.627 17.015 -6.536 1.00 81.88 73 THR A CA 1
ATOM 585 C C . THR A 1 73 ? -15.350 17.620 -7.119 1.00 81.88 73 THR A C 1
ATOM 587 O O . THR A 1 73 ? -14.472 16.895 -7.580 1.00 81.88 73 THR A O 1
ATOM 590 N N . LEU A 1 74 ? -15.198 18.944 -7.023 1.00 85.50 74 LEU A N 1
ATOM 591 C CA . LEU A 1 74 ? -14.005 19.667 -7.454 1.00 85.50 74 LEU A CA 1
ATOM 592 C C . LEU A 1 74 ? -12.781 19.359 -6.579 1.00 85.50 74 LEU A C 1
ATOM 594 O O . LEU A 1 74 ? -11.687 19.177 -7.103 1.00 85.50 74 LEU A O 1
ATOM 598 N N . ILE A 1 75 ? -12.954 19.253 -5.258 1.00 85.12 75 ILE A N 1
ATOM 599 C CA . ILE A 1 75 ? -11.866 18.885 -4.338 1.00 85.12 75 ILE A CA 1
ATOM 600 C C . ILE A 1 75 ? -11.413 17.453 -4.629 1.00 85.12 75 ILE A C 1
ATOM 602 O O . ILE A 1 75 ? -10.217 17.189 -4.710 1.00 85.12 75 ILE A O 1
ATOM 606 N N . LEU A 1 76 ? -12.366 16.543 -4.840 1.00 83.75 76 LEU A N 1
ATOM 607 C CA . LEU A 1 76 ? -12.070 15.151 -5.160 1.00 83.75 76 LEU A CA 1
ATOM 608 C C . LEU A 1 76 ? -11.315 15.021 -6.493 1.00 83.75 76 LEU A C 1
ATOM 610 O O . LEU A 1 76 ? -10.296 14.337 -6.563 1.00 83.75 76 LEU A O 1
ATOM 614 N N . ALA A 1 77 ? -11.760 15.747 -7.523 1.00 87.94 77 ALA A N 1
ATOM 615 C CA . ALA A 1 77 ? -11.078 15.800 -8.811 1.00 87.94 77 ALA A CA 1
ATOM 616 C C . ALA A 1 77 ? -9.643 16.339 -8.682 1.00 87.94 77 ALA A C 1
ATOM 618 O O . ALA A 1 77 ? -8.722 15.753 -9.245 1.00 87.94 77 ALA A O 1
ATOM 619 N N . LEU A 1 78 ? -9.426 17.407 -7.904 1.00 89.94 78 LEU A N 1
ATOM 620 C CA . LEU A 1 78 ? -8.086 17.955 -7.656 1.00 89.94 78 LEU A CA 1
ATOM 621 C C . LEU A 1 78 ? -7.168 16.946 -6.952 1.00 89.94 78 LEU A C 1
ATOM 623 O O . LEU A 1 78 ? -5.998 16.824 -7.322 1.00 89.94 78 LEU A O 1
ATOM 627 N N . ILE A 1 79 ? -7.684 16.194 -5.977 1.00 89.19 79 ILE A N 1
ATOM 628 C CA . ILE A 1 79 ? -6.927 15.138 -5.287 1.00 89.19 79 ILE A CA 1
ATOM 629 C C . ILE A 1 79 ? -6.532 14.033 -6.271 1.00 89.19 79 ILE A C 1
ATOM 631 O O . ILE A 1 79 ? -5.360 13.674 -6.350 1.00 89.19 79 ILE A O 1
ATOM 635 N N . TYR A 1 80 ? -7.475 13.521 -7.064 1.00 91.06 80 TYR A N 1
ATOM 636 C CA . TYR A 1 80 ? -7.187 12.459 -8.032 1.00 91.06 80 TYR A CA 1
ATOM 637 C C . TYR A 1 80 ? -6.217 12.908 -9.121 1.00 91.06 80 TYR A C 1
ATOM 639 O O . TYR A 1 80 ? -5.302 12.163 -9.467 1.00 91.06 80 TYR A O 1
ATOM 647 N N . VAL A 1 81 ? -6.370 14.136 -9.625 1.00 93.94 81 VAL A N 1
ATOM 648 C CA . VAL A 1 81 ? -5.472 14.685 -10.644 1.00 93.94 81 VAL A CA 1
ATOM 649 C C . VAL A 1 81 ? -4.064 14.870 -10.086 1.00 93.94 81 VAL A C 1
ATOM 651 O O . VAL A 1 81 ? -3.100 14.405 -10.690 1.00 93.94 81 VAL A O 1
ATOM 654 N N . SER A 1 82 ? -3.929 15.506 -8.921 1.00 92.94 82 SER A N 1
ATOM 655 C CA . SER A 1 82 ? -2.618 15.751 -8.307 1.00 92.94 82 SER A CA 1
ATOM 656 C C . SER A 1 82 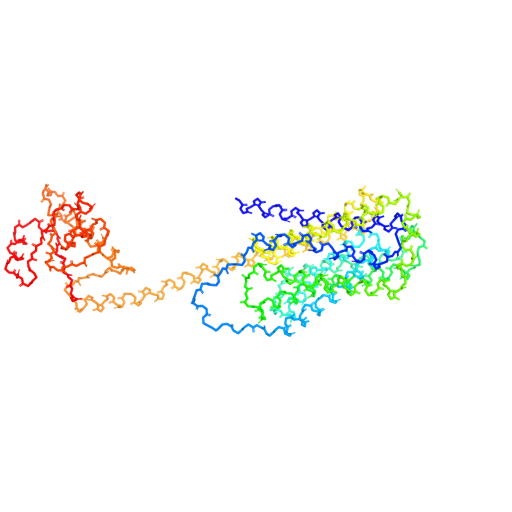? -1.888 14.453 -7.956 1.00 92.94 82 SER A C 1
ATOM 658 O O . SER A 1 82 ? -0.714 14.301 -8.299 1.00 92.94 82 SER A O 1
ATOM 660 N N . LEU A 1 83 ? -2.581 13.487 -7.346 1.00 91.81 83 LEU A N 1
ATOM 661 C CA . LEU A 1 83 ? -1.993 12.196 -6.992 1.00 91.81 83 LEU A CA 1
ATOM 662 C C . LEU A 1 83 ? -1.688 11.339 -8.227 1.00 91.81 83 LEU A C 1
ATOM 664 O O . LEU A 1 83 ? -0.639 10.704 -8.267 1.00 91.81 83 LEU A O 1
ATOM 668 N N . GLY A 1 84 ? -2.534 11.369 -9.260 1.00 94.81 84 GLY A N 1
ATOM 669 C CA . GLY A 1 84 ? -2.283 10.660 -10.516 1.00 94.81 84 GLY A CA 1
ATOM 670 C C . GLY A 1 84 ? -1.087 11.218 -11.297 1.00 94.81 84 GLY A C 1
ATOM 671 O O . GLY A 1 84 ? -0.261 10.457 -11.800 1.00 94.81 84 GLY A O 1
ATOM 672 N N . VAL A 1 85 ? -0.923 12.544 -11.350 1.00 95.50 85 VAL A N 1
ATOM 673 C CA . VAL A 1 85 ? 0.269 13.169 -11.957 1.00 95.50 85 VAL A CA 1
ATOM 674 C C . VAL A 1 85 ? 1.530 12.817 -11.166 1.00 95.50 85 VAL A C 1
ATOM 676 O O . VAL A 1 85 ? 2.550 12.462 -11.763 1.00 95.50 85 VAL A O 1
ATOM 679 N N . LEU A 1 86 ? 1.458 12.851 -9.831 1.00 94.94 86 LEU A N 1
ATOM 680 C CA . LEU A 1 86 ? 2.562 12.432 -8.968 1.00 94.94 86 LEU A CA 1
ATOM 681 C C . LEU A 1 86 ? 2.925 10.954 -9.196 1.00 94.94 86 LEU A C 1
ATOM 683 O O . LEU A 1 86 ? 4.105 10.624 -9.304 1.00 94.94 86 LEU A O 1
ATOM 687 N N . GLN A 1 87 ? 1.928 10.077 -9.344 1.00 94.88 87 GLN A N 1
ATOM 688 C CA . GLN A 1 87 ? 2.120 8.657 -9.641 1.00 94.88 87 GLN A CA 1
ATOM 689 C C . GLN A 1 87 ? 2.797 8.435 -11.002 1.00 94.88 87 GLN A C 1
ATOM 691 O O . GLN A 1 87 ? 3.706 7.607 -11.100 1.00 94.88 87 GLN A O 1
ATOM 696 N N . ALA A 1 88 ? 2.413 9.183 -12.041 1.00 96.44 88 ALA A N 1
ATOM 697 C CA . ALA A 1 88 ? 3.063 9.115 -13.352 1.00 96.44 88 ALA A CA 1
ATOM 698 C C . ALA A 1 88 ? 4.536 9.549 -13.286 1.00 96.44 88 ALA A C 1
ATOM 700 O O . ALA A 1 88 ? 5.408 8.851 -13.807 1.00 96.44 88 ALA A O 1
ATOM 701 N N . ALA A 1 89 ? 4.827 10.660 -12.600 1.00 96.00 89 ALA A N 1
ATOM 702 C CA . ALA A 1 89 ? 6.196 11.134 -12.399 1.00 96.00 89 ALA A CA 1
ATOM 703 C C . ALA A 1 89 ? 7.039 10.108 -11.627 1.00 96.00 89 ALA A C 1
ATOM 705 O O . ALA A 1 89 ? 8.152 9.779 -12.036 1.00 96.00 89 ALA A O 1
ATOM 706 N N . ASN A 1 90 ? 6.479 9.537 -10.559 1.00 95.25 90 ASN A N 1
ATOM 707 C CA . ASN A 1 90 ? 7.142 8.513 -9.760 1.00 95.25 90 ASN A CA 1
ATOM 708 C C . ASN A 1 90 ? 7.449 7.246 -10.576 1.00 95.25 90 ASN A C 1
ATOM 710 O O . ASN A 1 90 ? 8.564 6.729 -10.530 1.00 95.25 90 ASN A O 1
ATOM 714 N N . SER A 1 91 ? 6.483 6.778 -11.370 1.00 95.38 91 SER A N 1
ATOM 715 C CA . SER A 1 91 ? 6.636 5.595 -12.232 1.00 95.38 91 SER A CA 1
ATOM 716 C C . SER A 1 91 ? 7.679 5.826 -13.337 1.00 95.38 91 SER A C 1
ATOM 718 O O . SER A 1 91 ? 8.411 4.910 -13.720 1.00 95.38 91 SER A O 1
ATOM 720 N N . MET A 1 92 ? 7.805 7.067 -13.823 1.00 96.69 92 MET A N 1
ATOM 721 C CA . MET A 1 92 ? 8.854 7.456 -14.769 1.00 96.69 92 MET A CA 1
ATOM 722 C C . MET A 1 92 ? 10.240 7.405 -14.121 1.00 96.69 92 MET A C 1
ATOM 724 O O . MET A 1 92 ? 11.163 6.820 -14.688 1.00 96.69 92 MET A O 1
ATOM 728 N N . MET A 1 93 ? 10.389 7.951 -12.911 1.00 96.12 93 MET A N 1
ATOM 729 C CA . MET A 1 93 ? 11.644 7.859 -12.155 1.00 96.12 93 MET A CA 1
ATOM 730 C C . MET A 1 93 ? 12.027 6.400 -11.874 1.00 96.12 93 MET A C 1
ATOM 732 O O . MET A 1 93 ? 13.191 6.035 -12.020 1.00 96.12 93 MET A O 1
ATOM 736 N N . TYR A 1 94 ? 11.045 5.552 -11.561 1.00 94.31 94 TYR A N 1
ATOM 737 C CA . TYR A 1 94 ? 11.239 4.113 -11.380 1.00 94.31 94 TYR A CA 1
ATOM 738 C C . TYR A 1 94 ? 11.765 3.439 -12.657 1.00 94.31 94 TYR A C 1
ATOM 740 O O . TYR A 1 94 ? 12.755 2.710 -12.620 1.00 94.31 94 TYR A O 1
ATOM 748 N N . SER A 1 95 ? 11.151 3.746 -13.806 1.00 95.69 95 SER A N 1
ATOM 749 C CA . SER A 1 95 ? 11.561 3.225 -15.118 1.00 95.69 95 SER A CA 1
ATOM 750 C C . SER A 1 95 ? 12.982 3.635 -15.495 1.00 95.69 95 SER A C 1
ATOM 752 O O . SER A 1 95 ? 13.731 2.811 -16.015 1.00 95.69 95 SER A O 1
ATOM 754 N N . VAL A 1 96 ? 13.358 4.890 -15.230 1.00 94.12 96 VAL A N 1
ATOM 755 C CA . VAL A 1 96 ? 14.714 5.408 -15.480 1.00 94.12 96 VAL A CA 1
ATOM 756 C C . VAL A 1 96 ? 15.733 4.772 -14.533 1.00 94.12 96 VAL A C 1
ATOM 758 O O . VAL A 1 96 ? 16.821 4.400 -14.968 1.00 94.12 96 VAL A O 1
ATOM 761 N N . GLY A 1 97 ? 15.381 4.593 -13.257 1.00 91.75 97 GLY A N 1
ATOM 762 C CA . GLY A 1 97 ? 16.224 3.884 -12.294 1.00 91.75 97 GLY A CA 1
ATOM 763 C C . GLY A 1 97 ? 16.544 2.462 -12.754 1.00 91.75 97 GLY A C 1
ATOM 764 O O . GLY A 1 97 ? 17.711 2.080 -12.820 1.00 91.75 97 GLY A O 1
ATOM 765 N N . LEU A 1 98 ? 15.520 1.707 -13.158 1.00 91.00 98 LEU A N 1
ATOM 766 C CA . LEU A 1 98 ? 15.659 0.315 -13.594 1.00 91.00 98 LEU A CA 1
ATOM 767 C C . LEU A 1 98 ? 16.389 0.162 -14.940 1.00 91.00 98 LEU A C 1
ATOM 769 O O . LEU A 1 98 ? 17.041 -0.856 -15.172 1.00 91.00 98 LEU A O 1
ATOM 773 N N . LEU A 1 99 ? 16.314 1.175 -15.811 1.00 92.62 99 LEU A N 1
ATOM 774 C CA . LEU A 1 99 ? 17.079 1.232 -17.060 1.00 92.62 99 LEU A CA 1
ATOM 775 C C . LEU A 1 99 ? 18.590 1.295 -16.784 1.00 92.62 99 LEU A C 1
ATOM 777 O O . LEU A 1 99 ? 19.376 0.605 -17.436 1.00 92.62 99 LEU A O 1
ATOM 781 N N . HIS A 1 100 ? 19.006 2.112 -15.814 1.00 89.56 100 HIS A N 1
ATOM 782 C CA . HIS A 1 100 ? 20.420 2.415 -15.581 1.00 89.56 100 HIS A CA 1
ATOM 783 C C . HIS A 1 100 ? 21.088 1.573 -14.488 1.00 89.56 100 HIS A C 1
ATOM 785 O O . HIS A 1 100 ? 22.314 1.457 -14.488 1.00 89.56 100 HIS A O 1
ATOM 791 N N . LEU A 1 101 ? 20.316 0.982 -13.575 1.00 86.94 101 LEU A N 1
ATOM 792 C CA . LEU A 1 101 ? 20.834 0.197 -12.456 1.00 86.94 101 LEU A CA 1
ATOM 793 C C . LEU A 1 101 ? 20.553 -1.299 -12.620 1.00 86.94 101 LEU A C 1
ATOM 795 O O . LEU A 1 101 ? 19.509 -1.707 -13.126 1.00 86.94 101 LEU A O 1
ATOM 799 N N . LEU A 1 102 ? 21.474 -2.117 -12.104 1.00 87.19 102 LEU A N 1
ATOM 800 C CA . LEU A 1 102 ? 21.234 -3.541 -11.860 1.00 87.19 102 LEU A CA 1
ATOM 801 C C . LEU A 1 102 ? 20.078 -3.717 -10.868 1.00 87.19 102 LEU A C 1
ATOM 803 O O . LEU A 1 102 ? 19.913 -2.900 -9.956 1.00 87.19 102 LEU A O 1
ATOM 807 N N . VAL A 1 103 ? 19.325 -4.809 -10.994 1.00 86.88 103 VAL A N 1
ATOM 808 C CA . VAL A 1 103 ? 18.138 -5.072 -10.161 1.00 86.88 103 VAL A CA 1
ATOM 809 C C . VAL A 1 103 ? 18.503 -5.145 -8.683 1.00 86.88 103 VAL A C 1
ATOM 811 O O . VAL A 1 103 ? 17.799 -4.582 -7.846 1.00 86.88 103 VAL A O 1
ATOM 814 N N . SER A 1 104 ? 19.631 -5.783 -8.362 1.00 85.44 104 SER A N 1
ATOM 815 C CA . SER A 1 104 ? 20.166 -5.848 -6.998 1.00 85.44 104 SER A CA 1
ATOM 816 C C . SER A 1 104 ? 20.413 -4.460 -6.395 1.00 85.44 104 SER A C 1
ATOM 818 O O . SER A 1 104 ? 19.939 -4.171 -5.297 1.00 85.44 104 SER A O 1
ATOM 820 N N . THR A 1 105 ? 21.107 -3.579 -7.118 1.00 87.19 105 THR A N 1
ATOM 821 C CA . THR A 1 105 ? 21.398 -2.208 -6.669 1.00 87.19 105 THR A CA 1
ATOM 822 C C . THR A 1 105 ? 20.115 -1.391 -6.534 1.00 87.19 105 THR A C 1
ATOM 824 O O . THR A 1 105 ? 19.898 -0.727 -5.523 1.00 87.19 105 THR A O 1
ATOM 827 N N . PHE A 1 106 ? 19.244 -1.478 -7.537 1.00 89.75 106 PHE A N 1
ATOM 828 C CA . PHE A 1 106 ? 17.965 -0.787 -7.576 1.00 89.75 106 PHE A CA 1
ATOM 829 C C . PHE A 1 106 ? 17.078 -1.143 -6.371 1.00 89.75 106 PHE A C 1
ATOM 831 O O . PHE A 1 106 ? 16.616 -0.257 -5.652 1.00 89.75 106 PHE A O 1
ATOM 838 N N . ALA A 1 107 ? 16.897 -2.438 -6.094 1.00 88.50 107 ALA A N 1
ATOM 839 C CA . ALA A 1 107 ? 16.052 -2.909 -5.000 1.00 88.50 107 ALA A CA 1
ATOM 840 C C . ALA A 1 107 ? 16.591 -2.520 -3.615 1.00 88.50 107 ALA A C 1
ATOM 842 O O . ALA A 1 107 ? 15.812 -2.148 -2.735 1.00 88.50 107 ALA A O 1
ATOM 843 N N . LEU A 1 108 ? 17.915 -2.549 -3.425 1.00 85.56 108 LEU A N 1
ATOM 844 C CA . LEU A 1 108 ? 18.536 -2.126 -2.168 1.00 85.56 108 LEU A CA 1
ATOM 845 C C . LEU A 1 108 ? 18.372 -0.622 -1.918 1.00 85.56 108 LEU A C 1
ATOM 847 O O . LEU A 1 108 ? 18.105 -0.229 -0.786 1.00 85.56 108 LEU A O 1
ATOM 851 N N . ILE A 1 109 ? 18.455 0.217 -2.955 1.00 88.25 109 ILE A N 1
ATOM 852 C CA . ILE A 1 109 ? 18.156 1.652 -2.822 1.00 88.25 109 ILE A CA 1
ATOM 853 C C . ILE A 1 109 ? 16.676 1.854 -2.514 1.00 88.25 109 ILE A C 1
ATOM 855 O O . ILE A 1 109 ? 16.338 2.664 -1.651 1.00 88.25 109 ILE A O 1
ATOM 859 N N . CYS A 1 110 ? 15.782 1.089 -3.147 1.00 88.44 110 CYS A N 1
ATOM 860 C CA . CYS A 1 110 ? 14.363 1.126 -2.808 1.00 88.44 110 CYS A CA 1
ATOM 861 C C . CYS A 1 110 ? 14.083 0.756 -1.346 1.00 88.44 110 CYS A C 1
ATOM 863 O O . CYS A 1 110 ? 13.076 1.206 -0.812 1.00 88.44 110 CYS A O 1
ATOM 865 N N . ALA A 1 111 ? 14.949 0.013 -0.647 1.00 84.06 111 ALA A N 1
ATOM 866 C CA . ALA A 1 111 ? 14.760 -0.260 0.782 1.00 84.06 111 ALA A CA 1
ATOM 867 C C . ALA A 1 111 ? 14.772 1.024 1.645 1.00 84.06 111 ALA A C 1
ATOM 869 O O . ALA A 1 111 ? 14.121 1.062 2.692 1.00 84.06 111 ALA A O 1
ATOM 870 N N . SER A 1 112 ? 15.403 2.113 1.171 1.00 84.38 112 SER A N 1
ATOM 871 C CA . SER A 1 112 ? 15.340 3.453 1.794 1.00 84.38 112 SER A CA 1
ATOM 872 C C . SER A 1 112 ? 13.922 4.026 1.902 1.00 84.38 112 SER A C 1
ATOM 874 O O . SER A 1 112 ? 13.681 4.969 2.656 1.00 84.38 112 SER A O 1
ATOM 876 N N . GLN A 1 113 ? 12.953 3.439 1.197 1.00 86.19 113 GLN A N 1
ATOM 877 C CA . GLN A 1 113 ? 11.539 3.754 1.331 1.00 86.19 113 GLN A CA 1
ATOM 878 C C . GLN A 1 113 ? 11.050 3.741 2.790 1.00 86.19 113 GLN A C 1
ATOM 880 O O . GLN A 1 113 ? 10.178 4.531 3.130 1.00 86.19 113 GLN A O 1
ATOM 885 N N . LEU A 1 114 ? 11.575 2.892 3.678 1.00 78.25 114 LEU A N 1
ATOM 886 C CA . LEU A 1 114 ? 11.142 2.913 5.084 1.00 78.25 114 LEU A CA 1
ATOM 887 C C . LEU A 1 114 ? 11.610 4.183 5.816 1.00 78.25 114 LEU A C 1
ATOM 889 O O . LEU A 1 114 ? 10.873 4.732 6.634 1.00 78.25 114 LEU A O 1
ATOM 893 N N . THR A 1 115 ? 12.796 4.692 5.471 1.00 80.88 115 THR A N 1
ATOM 894 C CA . THR A 1 115 ? 13.319 5.959 5.996 1.00 80.88 115 THR A CA 1
ATOM 895 C C . THR A 1 115 ? 12.412 7.117 5.593 1.00 80.88 115 THR A C 1
ATOM 897 O O . THR A 1 115 ? 11.994 7.905 6.441 1.00 80.88 115 THR A O 1
ATOM 900 N N . PHE A 1 116 ? 12.035 7.186 4.312 1.00 84.12 116 PHE A N 1
ATOM 901 C CA . PHE A 1 116 ? 11.089 8.196 3.834 1.00 84.12 116 PHE A CA 1
ATOM 902 C C . PHE A 1 116 ? 9.692 8.020 4.438 1.00 84.12 116 PHE A C 1
ATOM 904 O O . PHE A 1 116 ? 9.035 9.015 4.729 1.00 84.12 116 PHE A O 1
ATOM 911 N N . ASN A 1 117 ? 9.255 6.780 4.687 1.00 79.56 117 ASN A N 1
ATOM 912 C CA . ASN A 1 117 ? 7.989 6.504 5.366 1.00 79.56 117 ASN A CA 1
ATOM 913 C C . ASN A 1 117 ? 7.942 7.147 6.756 1.00 79.56 117 ASN A C 1
ATOM 915 O O . ASN A 1 117 ? 6.993 7.859 7.071 1.00 79.56 117 ASN A O 1
ATOM 919 N N . ALA A 1 118 ? 8.973 6.924 7.573 1.00 76.19 118 ALA A N 1
ATOM 920 C CA . ALA A 1 118 ? 9.057 7.507 8.907 1.00 76.19 118 ALA A CA 1
ATOM 921 C C . ALA A 1 118 ? 9.153 9.039 8.855 1.00 76.19 118 ALA A C 1
ATOM 923 O O . ALA A 1 118 ? 8.480 9.723 9.623 1.00 76.19 118 ALA A O 1
ATOM 924 N N . LEU A 1 119 ? 9.928 9.585 7.910 1.00 81.50 119 LEU A N 1
ATOM 925 C CA . LEU A 1 119 ? 10.051 11.029 7.712 1.00 81.50 119 LEU A CA 1
ATOM 926 C C . LEU A 1 119 ? 8.703 11.680 7.365 1.00 81.50 119 LEU A C 1
ATOM 928 O O . LEU A 1 119 ? 8.302 12.644 8.012 1.00 81.50 119 LEU A O 1
ATOM 932 N N . PHE A 1 120 ? 7.984 11.161 6.367 1.00 81.62 120 PHE A N 1
ATOM 933 C CA . PHE A 1 120 ? 6.692 11.724 5.974 1.00 81.62 120 PHE A CA 1
ATOM 934 C C . PHE A 1 120 ? 5.605 11.461 7.014 1.00 81.62 120 PHE A C 1
ATOM 936 O O . PHE A 1 120 ? 4.780 12.341 7.246 1.00 81.62 120 PHE A O 1
ATOM 943 N N . SER A 1 121 ? 5.636 10.320 7.704 1.00 73.69 121 SER A N 1
ATOM 944 C CA . SER A 1 121 ? 4.715 10.047 8.815 1.00 73.69 121 SER A CA 1
ATOM 945 C C . SER A 1 121 ? 4.937 11.009 9.986 1.00 73.69 121 SER A C 1
ATOM 947 O O . SER A 1 121 ? 3.970 11.499 10.567 1.00 73.69 121 SER A O 1
ATOM 949 N N . PHE A 1 122 ? 6.185 11.377 10.286 1.00 75.06 122 PHE A N 1
ATOM 950 C CA . PHE A 1 122 ? 6.488 12.447 11.240 1.00 75.06 122 PHE A CA 1
ATOM 951 C C . PHE A 1 122 ? 5.966 13.809 10.758 1.00 75.06 122 PHE A C 1
ATOM 953 O O . PHE A 1 122 ? 5.263 14.496 11.496 1.00 75.06 122 PHE A O 1
ATOM 960 N N . LEU A 1 123 ? 6.263 14.201 9.515 1.00 75.94 123 LEU A N 1
ATOM 961 C CA . LEU A 1 123 ? 5.900 15.527 8.997 1.00 75.94 123 LEU A CA 1
ATOM 962 C C . LEU A 1 123 ? 4.386 15.717 8.818 1.00 75.94 123 LEU A C 1
ATOM 964 O O . LEU A 1 123 ? 3.872 16.808 9.053 1.00 75.94 123 LEU A O 1
ATOM 968 N N . ILE A 1 124 ? 3.675 14.675 8.384 1.00 69.12 124 ILE A N 1
ATOM 969 C CA . ILE A 1 124 ? 2.257 14.747 8.007 1.00 69.12 124 ILE A CA 1
ATOM 970 C C . ILE A 1 124 ? 1.344 14.337 9.170 1.00 69.12 124 ILE A C 1
ATOM 972 O O . ILE A 1 124 ? 0.309 14.977 9.383 1.00 69.12 124 ILE A O 1
ATOM 976 N N . ASN A 1 125 ? 1.727 13.298 9.922 1.00 62.81 125 ASN A N 1
ATOM 977 C CA . ASN A 1 125 ? 0.909 12.688 10.978 1.00 62.81 125 ASN A CA 1
ATOM 978 C C . ASN A 1 125 ? 1.470 12.918 12.395 1.00 62.81 125 ASN A C 1
ATOM 980 O O . ASN A 1 125 ? 0.886 12.425 13.357 1.00 62.81 125 ASN A O 1
ATOM 984 N N . SER A 1 126 ? 2.578 13.658 12.544 1.00 62.19 126 SER A N 1
ATOM 985 C CA . SER A 1 126 ? 3.221 13.954 13.839 1.00 62.19 126 SER A CA 1
ATOM 986 C C . SER A 1 126 ? 3.563 12.706 14.666 1.00 62.19 126 SER A C 1
ATOM 988 O O . SER A 1 126 ? 3.516 12.735 15.897 1.00 62.19 126 SER A O 1
ATOM 990 N N . GLN A 1 127 ? 3.912 11.600 13.998 1.00 64.44 127 GLN A N 1
ATOM 991 C CA . GLN A 1 127 ? 4.345 10.367 14.661 1.00 64.44 127 GLN A CA 1
ATOM 992 C C . GLN A 1 127 ? 5.623 10.617 15.478 1.00 64.44 127 GLN A C 1
ATOM 994 O O . GLN A 1 127 ? 6.529 11.285 14.997 1.00 64.44 127 GLN A O 1
ATOM 999 N N . LYS A 1 128 ? 5.731 10.097 16.705 1.00 70.19 128 LYS A N 1
ATOM 1000 C CA . LYS A 1 128 ? 6.932 10.288 17.539 1.00 70.19 128 LYS A CA 1
ATOM 1001 C C . LYS A 1 128 ? 8.080 9.395 17.052 1.00 70.19 128 LYS A C 1
ATOM 1003 O O . LYS A 1 128 ? 7.866 8.226 16.748 1.00 70.19 128 LYS A O 1
ATOM 1008 N N . PHE A 1 129 ? 9.298 9.936 17.009 1.00 70.50 129 PHE A N 1
ATOM 1009 C CA . PHE A 1 129 ? 10.501 9.145 16.744 1.00 70.50 129 PHE A CA 1
ATOM 1010 C C . PHE A 1 129 ? 10.944 8.424 18.012 1.00 70.50 129 PHE A C 1
ATOM 1012 O O . PHE A 1 129 ? 11.289 9.063 19.005 1.00 70.50 129 PHE A O 1
ATOM 1019 N N . THR A 1 130 ? 10.977 7.100 17.956 1.00 73.75 130 THR A N 1
ATOM 1020 C CA . THR A 1 130 ? 11.513 6.262 19.026 1.00 73.75 130 THR A CA 1
ATOM 1021 C C . THR A 1 130 ? 12.946 5.817 18.709 1.00 73.75 130 THR A C 1
ATOM 1023 O O . THR A 1 130 ? 13.361 5.860 17.542 1.00 73.75 130 THR A O 1
ATOM 1026 N N . PRO A 1 131 ? 13.743 5.382 19.706 1.00 77.50 131 PRO A N 1
ATOM 1027 C CA . PRO A 1 131 ? 15.121 4.941 19.478 1.00 77.50 131 PRO A CA 1
ATOM 1028 C C . PRO A 1 131 ? 15.250 3.818 18.438 1.00 77.50 131 PRO A C 1
ATOM 1030 O O . PRO A 1 131 ? 16.199 3.817 17.655 1.00 77.50 131 PRO A O 1
ATOM 1033 N N . PHE A 1 132 ? 14.287 2.894 18.373 1.00 70.62 132 PHE A N 1
ATOM 1034 C CA . PHE A 1 132 ? 14.295 1.793 17.406 1.00 70.62 132 PHE A CA 1
ATOM 1035 C C . PHE A 1 132 ? 13.943 2.244 15.986 1.00 70.62 132 PHE A C 1
ATOM 1037 O O . PHE A 1 132 ? 14.567 1.774 15.030 1.00 70.62 132 PHE A O 1
ATOM 1044 N N . ILE A 1 133 ? 13.016 3.200 15.838 1.00 71.81 133 ILE A N 1
ATOM 1045 C CA . ILE A 1 133 ? 12.758 3.859 14.552 1.00 71.81 133 ILE A CA 1
ATOM 1046 C C . ILE A 1 133 ? 14.038 4.564 14.096 1.00 71.81 133 ILE A C 1
ATOM 1048 O O . ILE A 1 133 ? 14.511 4.299 12.995 1.00 71.81 133 ILE A O 1
ATOM 1052 N N . ILE A 1 134 ? 14.673 5.369 14.954 1.00 77.50 134 ILE A N 1
ATOM 1053 C CA . ILE A 1 134 ? 15.937 6.053 14.631 1.00 77.50 134 ILE A CA 1
ATOM 1054 C C . ILE A 1 134 ? 17.026 5.048 14.222 1.00 77.50 134 ILE A C 1
ATOM 1056 O O . ILE A 1 134 ? 17.683 5.245 13.200 1.00 77.50 134 ILE A O 1
ATOM 1060 N N . ASN A 1 135 ? 17.183 3.942 14.956 1.00 81.69 135 ASN A N 1
ATOM 1061 C CA . ASN A 1 135 ? 18.138 2.886 14.616 1.00 81.69 135 ASN A CA 1
ATOM 1062 C C . ASN A 1 135 ? 17.853 2.268 13.235 1.00 81.69 135 ASN A C 1
ATOM 1064 O O . ASN A 1 135 ? 18.761 2.122 12.418 1.00 81.69 135 ASN A O 1
ATOM 1068 N N . SER A 1 136 ? 16.587 1.960 12.937 1.00 78.75 136 SER A N 1
ATOM 1069 C CA . SER A 1 136 ? 16.175 1.459 11.621 1.00 78.75 136 SER A CA 1
ATOM 1070 C C . SER A 1 136 ? 16.508 2.449 10.497 1.00 78.75 136 SER A C 1
ATOM 1072 O O . SER A 1 136 ? 17.079 2.058 9.476 1.00 78.75 136 SER A O 1
ATOM 1074 N N . LEU A 1 137 ? 16.233 3.742 10.709 1.00 79.62 137 LEU A N 1
ATOM 1075 C CA . LEU A 1 137 ? 16.539 4.804 9.748 1.00 79.62 137 LEU A CA 1
ATOM 1076 C C . LEU A 1 137 ? 18.037 4.889 9.467 1.00 79.62 137 LEU A C 1
ATOM 1078 O O . LEU A 1 137 ? 18.434 4.982 8.304 1.00 79.62 137 LEU A O 1
ATOM 1082 N N . VAL A 1 138 ? 18.867 4.843 10.510 1.00 82.25 138 VAL A N 1
ATOM 1083 C CA . VAL A 1 138 ? 20.328 4.882 10.373 1.00 82.25 138 VAL A CA 1
ATOM 1084 C C . VAL A 1 138 ? 20.813 3.692 9.546 1.00 82.25 138 VAL A C 1
ATOM 1086 O O . VAL A 1 138 ? 21.522 3.885 8.560 1.00 82.25 138 VAL A O 1
ATOM 1089 N N . LEU A 1 139 ? 20.373 2.475 9.872 1.00 83.00 139 LEU A N 1
ATOM 1090 C CA . LEU A 1 139 ? 20.802 1.259 9.175 1.00 83.00 139 LEU A CA 1
ATOM 1091 C C . LEU A 1 139 ? 20.387 1.236 7.699 1.00 83.00 139 LEU A C 1
ATOM 1093 O O . LEU A 1 139 ? 21.197 0.890 6.839 1.00 83.00 139 LEU A O 1
ATOM 1097 N N . LEU A 1 140 ? 19.158 1.648 7.378 1.00 80.31 140 LEU A N 1
ATOM 1098 C CA . LEU A 1 140 ? 18.660 1.672 5.997 1.00 80.31 140 LEU A CA 1
ATOM 1099 C C . LEU A 1 140 ? 19.286 2.787 5.157 1.00 80.31 140 LEU A C 1
ATOM 1101 O O . LEU A 1 140 ? 19.529 2.611 3.957 1.00 80.31 140 LEU A O 1
ATOM 1105 N N . THR A 1 141 ? 19.599 3.915 5.794 1.00 79.69 141 THR A N 1
ATOM 1106 C CA . THR A 1 141 ? 20.331 5.010 5.153 1.00 79.69 141 THR A CA 1
ATOM 1107 C C . THR A 1 141 ? 21.767 4.590 4.863 1.00 79.69 141 THR A C 1
ATOM 1109 O O . THR A 1 141 ? 22.223 4.775 3.739 1.00 79.69 141 THR A O 1
ATOM 1112 N N . ILE A 1 142 ? 22.453 3.942 5.814 1.00 81.25 142 ILE A N 1
ATOM 1113 C CA . ILE A 1 142 ? 23.801 3.391 5.606 1.00 81.25 142 ILE A CA 1
ATOM 1114 C C . ILE A 1 142 ? 23.782 2.315 4.515 1.00 81.25 142 ILE A C 1
ATOM 1116 O O . ILE A 1 142 ? 24.604 2.371 3.605 1.00 81.25 142 ILE A O 1
ATOM 1120 N N . SER A 1 143 ? 22.819 1.387 4.546 1.00 80.38 143 SER A N 1
ATOM 1121 C CA . SER A 1 143 ? 22.642 0.351 3.515 1.00 80.38 143 SER A CA 1
ATOM 1122 C C . SER A 1 143 ? 22.584 0.944 2.104 1.00 80.38 143 SER A C 1
ATOM 1124 O O . SER A 1 143 ? 23.272 0.470 1.198 1.00 80.38 143 SER A O 1
ATOM 1126 N N . SER A 1 144 ? 21.788 2.001 1.925 1.00 75.56 144 SER A N 1
ATOM 1127 C CA . SER A 1 144 ? 21.613 2.661 0.627 1.00 75.56 144 SER A CA 1
ATOM 1128 C C . SER A 1 144 ? 22.824 3.526 0.258 1.00 75.56 144 SER A C 1
ATOM 1130 O O . SER A 1 144 ? 23.253 3.525 -0.892 1.00 75.56 144 SER A O 1
ATOM 1132 N N . ALA A 1 145 ? 23.416 4.227 1.230 1.00 78.38 145 ALA A N 1
ATOM 1133 C CA . ALA A 1 145 ? 24.582 5.084 1.029 1.00 78.38 145 ALA A CA 1
ATOM 1134 C C . ALA A 1 145 ? 25.835 4.286 0.639 1.00 78.38 145 ALA A C 1
ATOM 1136 O O . ALA A 1 145 ? 26.579 4.719 -0.239 1.00 78.38 145 ALA A O 1
ATOM 1137 N N . LEU A 1 146 ? 26.042 3.098 1.217 1.00 79.31 146 LEU A N 1
ATOM 1138 C CA . LEU A 1 146 ? 27.150 2.201 0.861 1.00 79.31 146 LEU A CA 1
ATOM 1139 C C . LEU A 1 146 ? 27.197 1.904 -0.648 1.00 79.31 146 LEU A C 1
ATOM 1141 O O . LEU A 1 146 ? 28.276 1.865 -1.233 1.00 79.31 146 LEU A O 1
ATOM 1145 N N . LEU A 1 147 ? 26.034 1.785 -1.294 1.00 73.69 147 LEU A N 1
ATOM 1146 C CA . LEU A 1 147 ? 25.916 1.525 -2.734 1.00 73.69 147 LEU A CA 1
ATOM 1147 C C . LEU A 1 147 ? 26.189 2.761 -3.599 1.00 73.69 147 LEU A C 1
ATOM 1149 O O . LEU A 1 147 ? 26.610 2.634 -4.750 1.00 73.69 147 LEU A O 1
ATOM 1153 N N . VAL A 1 148 ? 25.971 3.958 -3.050 1.00 67.88 148 VAL A N 1
ATOM 1154 C CA . VAL A 1 148 ? 26.293 5.234 -3.706 1.00 67.88 148 VAL A CA 1
ATOM 1155 C C . VAL A 1 148 ? 27.808 5.471 -3.706 1.00 67.88 148 VAL A C 1
ATOM 1157 O O . VAL A 1 148 ? 28.354 5.968 -4.689 1.00 67.88 148 VAL A O 1
ATOM 1160 N N . PHE A 1 149 ? 28.515 5.063 -2.648 1.00 63.72 149 PHE A N 1
ATOM 1161 C CA . PHE A 1 149 ? 29.972 5.234 -2.537 1.00 63.72 149 PHE A CA 1
ATOM 1162 C C . PHE A 1 149 ? 30.793 4.163 -3.267 1.00 63.72 149 PHE A C 1
ATOM 1164 O O . PHE A 1 149 ? 31.993 4.336 -3.475 1.00 63.72 149 PHE A O 1
ATOM 1171 N N . GLN A 1 150 ? 30.160 3.079 -3.714 1.00 66.69 150 GLN A N 1
ATOM 1172 C CA . GLN A 1 150 ? 30.813 2.030 -4.498 1.00 66.69 150 GLN A CA 1
ATOM 1173 C C . GLN A 1 150 ? 30.948 2.364 -5.999 1.00 66.69 150 GLN A C 1
ATOM 1175 O O . GLN A 1 150 ? 31.415 1.540 -6.786 1.00 66.69 150 GLN A O 1
ATOM 1180 N N . THR A 1 151 ? 30.596 3.594 -6.384 1.00 52.69 151 THR A N 1
ATOM 1181 C CA . THR A 1 151 ? 30.643 4.189 -7.735 1.00 52.69 151 THR A CA 1
ATOM 1182 C C . THR A 1 151 ? 31.983 4.059 -8.469 1.00 52.69 151 THR A C 1
ATOM 1184 O O . THR A 1 151 ? 32.039 4.296 -9.671 1.00 52.69 151 THR A O 1
ATOM 1187 N N . ASN A 1 152 ? 33.053 3.631 -7.791 1.00 46.47 152 ASN A N 1
ATOM 1188 C CA . ASN A 1 152 ? 34.413 3.665 -8.322 1.00 46.47 152 ASN A CA 1
ATOM 1189 C C . ASN A 1 152 ? 35.040 2.306 -8.688 1.00 46.47 152 ASN A C 1
ATOM 1191 O O . ASN A 1 152 ? 36.169 2.318 -9.173 1.00 46.47 152 ASN A O 1
ATOM 1195 N N . SER A 1 153 ? 34.395 1.144 -8.479 1.00 44.50 153 SER A N 1
ATOM 1196 C CA . SER A 1 153 ? 35.121 -0.142 -8.624 1.00 44.50 153 SER A CA 1
ATOM 1197 C C . SER A 1 153 ? 34.491 -1.257 -9.457 1.00 44.50 153 SER A C 1
ATOM 1199 O O . SER A 1 153 ? 35.131 -2.297 -9.611 1.00 44.50 153 SER A O 1
ATOM 1201 N N . MET A 1 154 ? 33.312 -1.093 -10.065 1.00 43.56 154 MET A 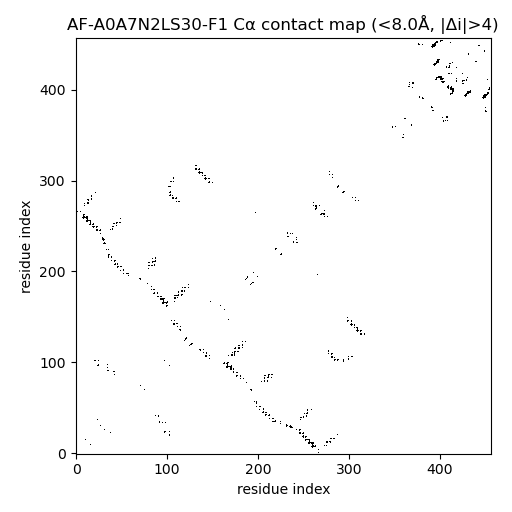N 1
ATOM 1202 C CA . MET A 1 154 ? 32.807 -2.154 -10.944 1.00 43.56 154 MET A CA 1
ATOM 1203 C C . MET A 1 154 ? 31.818 -1.652 -12.001 1.00 43.56 154 MET A C 1
ATOM 1205 O O . MET A 1 154 ? 30.609 -1.730 -11.818 1.00 43.56 154 MET A O 1
ATOM 1209 N N . ASN A 1 155 ? 32.342 -1.193 -13.139 1.00 45.56 155 ASN A N 1
ATOM 1210 C CA . ASN A 1 155 ? 31.590 -1.041 -14.388 1.00 45.56 155 ASN A CA 1
ATOM 1211 C C . ASN A 1 155 ? 31.854 -2.273 -15.275 1.00 45.56 155 ASN A C 1
ATOM 1213 O O . ASN A 1 155 ? 32.911 -2.325 -15.901 1.00 45.56 155 ASN A O 1
ATOM 1217 N N . PRO A 1 156 ? 30.944 -3.262 -15.383 1.00 42.59 156 PRO A N 1
ATOM 1218 C CA . PRO A 1 156 ? 31.084 -4.338 -16.363 1.00 42.59 156 PRO A CA 1
ATOM 1219 C C . PRO A 1 156 ? 30.453 -3.979 -17.721 1.00 42.59 156 PRO A C 1
ATOM 1221 O O . PRO A 1 156 ? 30.682 -4.691 -18.689 1.00 42.59 156 PRO A O 1
ATOM 1224 N N . THR A 1 157 ? 29.648 -2.909 -17.808 1.00 44.28 157 THR A N 1
ATOM 1225 C CA . THR A 1 157 ? 28.759 -2.638 -18.960 1.00 44.28 157 THR A CA 1
ATOM 1226 C C . THR A 1 157 ? 29.094 -1.387 -19.778 1.00 44.28 157 THR A C 1
ATOM 1228 O O . THR A 1 157 ? 28.348 -1.047 -20.688 1.00 44.28 157 THR A O 1
ATOM 1231 N N . GLY A 1 158 ? 30.211 -0.698 -19.520 1.00 45.03 158 GLY A N 1
ATOM 1232 C CA . GLY A 1 158 ? 30.678 0.390 -20.396 1.00 45.03 158 GLY A CA 1
ATOM 1233 C C . GLY A 1 158 ? 29.783 1.641 -20.467 1.00 45.03 158 GLY A C 1
ATOM 1234 O O . GLY A 1 158 ? 30.009 2.489 -21.327 1.00 45.03 158 GLY A O 1
ATOM 1235 N N . ASN A 1 159 ? 28.795 1.795 -19.578 1.00 51.75 159 ASN A N 1
ATOM 1236 C CA . ASN A 1 159 ? 28.023 3.036 -19.470 1.00 51.75 159 ASN A CA 1
ATOM 1237 C C . ASN A 1 159 ? 28.839 4.136 -18.775 1.00 51.75 159 ASN A C 1
ATOM 1239 O O . ASN A 1 159 ? 29.609 3.874 -17.852 1.00 51.75 159 ASN A O 1
ATOM 1243 N N . SER A 1 160 ? 28.641 5.384 -19.205 1.00 60.06 160 SER A N 1
ATOM 1244 C CA . SER A 1 160 ? 29.237 6.560 -18.567 1.00 60.06 160 SER A CA 1
ATOM 1245 C C . SER A 1 160 ? 28.800 6.669 -17.101 1.00 60.06 160 SER A C 1
ATOM 1247 O O . SER A 1 160 ? 27.634 6.414 -16.789 1.00 60.06 160 SER A O 1
ATOM 1249 N N . ASN A 1 161 ? 29.698 7.108 -16.208 1.00 66.25 161 ASN A N 1
ATOM 1250 C CA . ASN A 1 161 ? 29.395 7.345 -14.783 1.00 66.25 161 ASN A CA 1
ATOM 1251 C C . ASN A 1 161 ? 28.115 8.187 -14.584 1.00 66.25 161 ASN A C 1
ATOM 1253 O O . ASN A 1 161 ? 27.322 7.918 -13.687 1.00 66.25 161 ASN A O 1
ATOM 1257 N N . VAL A 1 162 ? 27.847 9.115 -15.509 1.00 72.38 162 VAL A N 1
ATOM 1258 C CA . VAL A 1 162 ? 26.642 9.960 -15.547 1.00 72.38 162 VAL A CA 1
ATOM 1259 C C . VAL A 1 162 ? 25.342 9.147 -15.624 1.00 72.38 162 VAL A C 1
ATOM 1261 O O . VAL A 1 162 ? 24.362 9.486 -14.969 1.00 72.38 162 VAL A O 1
ATOM 1264 N N . SER A 1 163 ? 25.307 8.057 -16.397 1.00 80.69 163 SER A N 1
ATOM 1265 C CA . SER A 1 163 ? 24.095 7.234 -16.541 1.00 80.69 163 SER A CA 1
ATOM 1266 C C . SER A 1 163 ? 23.753 6.507 -15.240 1.00 80.69 163 SER A C 1
ATOM 1268 O O . SER A 1 163 ? 22.588 6.426 -14.855 1.00 80.69 163 SER A O 1
ATOM 1270 N N . TYR A 1 164 ? 24.776 6.013 -14.539 1.00 83.38 164 TYR A N 1
ATOM 1271 C CA . TYR A 1 164 ? 24.614 5.362 -13.242 1.00 83.38 164 TYR A CA 1
ATOM 1272 C C . TYR A 1 164 ? 24.140 6.353 -12.171 1.00 83.38 164 TYR A C 1
ATOM 1274 O O . TYR A 1 164 ? 23.196 6.060 -11.439 1.00 83.38 164 TYR A O 1
ATOM 1282 N N . GLU A 1 165 ? 24.729 7.552 -12.124 1.00 84.88 165 GLU A N 1
ATOM 1283 C CA . GLU A 1 165 ? 24.310 8.625 -11.214 1.00 84.88 165 GLU A CA 1
ATOM 1284 C C . GLU A 1 165 ? 22.846 9.027 -11.431 1.00 84.88 165 GLU A C 1
ATOM 1286 O O . GLU A 1 165 ? 22.084 9.105 -10.467 1.00 84.88 165 GLU A O 1
ATOM 1291 N N . ILE A 1 166 ? 22.413 9.197 -12.688 1.00 88.56 166 ILE A N 1
ATOM 1292 C CA . ILE A 1 166 ? 21.000 9.445 -13.019 1.00 88.56 166 ILE A CA 1
ATOM 1293 C C . ILE A 1 166 ? 20.120 8.316 -12.471 1.00 88.56 166 ILE A C 1
ATOM 1295 O O . ILE A 1 166 ? 19.100 8.583 -11.835 1.00 88.56 166 ILE A O 1
ATOM 1299 N N . GLY A 1 167 ? 20.532 7.059 -12.661 1.00 90.00 167 GLY A N 1
ATOM 1300 C CA . GLY A 1 167 ? 19.844 5.894 -12.111 1.00 90.00 167 GLY A CA 1
ATOM 1301 C C . GLY A 1 167 ? 19.691 5.953 -10.589 1.00 90.00 167 GLY A C 1
ATOM 1302 O O . GLY A 1 167 ? 18.592 5.730 -10.073 1.00 90.00 167 GLY A O 1
ATOM 1303 N N . LEU A 1 168 ? 20.760 6.303 -9.866 1.00 88.69 168 LEU A N 1
ATOM 1304 C CA . LEU A 1 168 ? 20.744 6.462 -8.408 1.00 88.69 168 LEU A CA 1
ATOM 1305 C C . LEU A 1 168 ? 19.760 7.552 -7.966 1.00 88.69 168 LEU A C 1
ATOM 1307 O O . LEU A 1 168 ? 18.865 7.278 -7.163 1.00 88.69 168 LEU A O 1
ATOM 1311 N N . PHE A 1 169 ? 19.888 8.768 -8.506 1.00 90.56 169 PHE A N 1
ATOM 1312 C CA . PHE A 1 169 ? 19.032 9.898 -8.132 1.00 90.56 169 PHE A CA 1
ATOM 1313 C C . PHE A 1 169 ? 17.561 9.628 -8.450 1.00 90.56 169 PHE A C 1
ATOM 1315 O O . PHE A 1 169 ? 16.691 9.887 -7.614 1.00 90.56 169 PHE A O 1
ATOM 1322 N N . CYS A 1 170 ? 17.272 9.050 -9.618 1.00 93.25 170 CYS A N 1
ATOM 1323 C CA . CYS A 1 170 ? 15.916 8.656 -9.980 1.00 93.25 170 CYS A CA 1
ATOM 1324 C C . CYS A 1 170 ? 15.360 7.585 -9.035 1.00 93.25 170 CYS A C 1
ATOM 1326 O O . CYS A 1 170 ? 14.205 7.686 -8.637 1.00 93.25 170 CYS A O 1
ATOM 1328 N N . THR A 1 171 ? 16.161 6.606 -8.609 1.00 92.56 171 THR A N 1
ATOM 1329 C CA . THR A 1 171 ? 15.693 5.530 -7.715 1.00 92.56 171 THR A CA 1
ATOM 1330 C C . THR A 1 171 ? 15.442 6.025 -6.288 1.00 92.56 171 THR A C 1
ATOM 1332 O O . THR A 1 171 ? 14.428 5.673 -5.678 1.00 92.56 171 THR A O 1
ATOM 1335 N N . VAL A 1 172 ? 16.314 6.888 -5.755 1.00 91.50 172 VAL A N 1
ATOM 1336 C CA . VAL A 1 172 ? 16.098 7.545 -4.452 1.00 91.50 172 VAL A CA 1
ATOM 1337 C C . VAL A 1 172 ? 14.853 8.427 -4.508 1.00 91.50 172 VAL A C 1
ATOM 1339 O O . VAL A 1 172 ? 13.983 8.332 -3.642 1.00 91.50 172 VAL A O 1
ATOM 1342 N N . GLY A 1 173 ? 14.719 9.239 -5.559 1.00 92.25 173 GLY A N 1
ATOM 1343 C CA . GLY A 1 173 ? 13.553 10.094 -5.739 1.00 92.25 173 GLY A CA 1
ATOM 1344 C C . GLY A 1 173 ? 12.256 9.307 -5.947 1.00 92.25 173 GLY A C 1
ATOM 1345 O O . GLY A 1 173 ? 11.242 9.679 -5.368 1.00 92.25 173 GLY A O 1
ATOM 1346 N N . ALA A 1 174 ? 12.286 8.176 -6.660 1.00 93.25 174 ALA A N 1
ATOM 1347 C CA . ALA A 1 174 ? 11.139 7.274 -6.788 1.00 93.25 174 ALA A CA 1
ATOM 1348 C C . ALA A 1 174 ? 10.763 6.615 -5.447 1.00 93.25 174 ALA A C 1
ATOM 1350 O O . ALA A 1 174 ? 9.596 6.365 -5.155 1.00 93.25 174 ALA A O 1
ATOM 1351 N N . SER A 1 175 ? 11.749 6.347 -4.591 1.00 90.88 175 SER A N 1
ATOM 1352 C CA . SER A 1 175 ? 11.523 5.795 -3.251 1.00 90.88 175 SER A CA 1
ATOM 1353 C C . SER A 1 175 ? 10.847 6.812 -2.331 1.00 90.88 175 SER A C 1
ATOM 1355 O O . SER A 1 175 ? 9.883 6.482 -1.638 1.00 90.88 175 SER A O 1
ATOM 1357 N N . ALA A 1 176 ? 11.307 8.064 -2.370 1.00 90.44 176 ALA A N 1
ATOM 1358 C CA . ALA A 1 176 ? 10.678 9.170 -1.660 1.00 90.44 176 ALA A CA 1
ATOM 1359 C C . ALA A 1 176 ? 9.277 9.479 -2.215 1.00 90.44 176 ALA A C 1
ATOM 1361 O O . ALA A 1 176 ? 8.322 9.585 -1.448 1.00 90.44 176 ALA A O 1
ATOM 1362 N N . GLY A 1 177 ? 9.136 9.566 -3.540 1.00 90.88 177 GLY A N 1
ATOM 1363 C CA . GLY A 1 177 ? 7.880 9.865 -4.226 1.00 90.88 177 GLY A CA 1
ATOM 1364 C C . GLY A 1 177 ? 6.800 8.820 -3.959 1.00 90.88 177 GLY A C 1
ATOM 1365 O O . GLY A 1 177 ? 5.677 9.182 -3.614 1.00 90.88 177 GLY A O 1
ATOM 1366 N N . PHE A 1 178 ? 7.149 7.530 -4.013 1.00 89.00 178 PHE A N 1
ATOM 1367 C CA . PHE A 1 178 ? 6.231 6.440 -3.679 1.00 89.00 178 PHE A CA 1
ATOM 1368 C C . PHE A 1 178 ? 5.698 6.562 -2.246 1.00 89.00 178 PHE A C 1
ATOM 1370 O O . PHE A 1 178 ? 4.503 6.391 -2.005 1.00 89.00 178 PHE A O 1
ATOM 1377 N N . ARG A 1 179 ? 6.563 6.912 -1.286 1.00 86.56 179 ARG A N 1
ATOM 1378 C CA . ARG A 1 179 ? 6.155 7.070 0.116 1.00 86.56 179 ARG A CA 1
ATOM 1379 C C . ARG A 1 179 ? 5.344 8.319 0.368 1.00 86.56 179 ARG A C 1
ATOM 1381 O O . ARG A 1 179 ? 4.333 8.235 1.054 1.00 86.56 179 ARG A O 1
ATOM 1388 N N . LEU A 1 180 ? 5.720 9.436 -0.243 1.00 87.25 180 LEU A N 1
ATOM 1389 C CA . LEU A 1 180 ? 4.920 10.651 -0.205 1.00 87.25 180 LEU A CA 1
ATOM 1390 C C . LEU A 1 180 ? 3.512 10.399 -0.767 1.00 87.25 180 LEU A C 1
ATOM 1392 O O . LEU A 1 180 ? 2.527 10.802 -0.156 1.00 87.25 180 LEU A O 1
ATOM 1396 N N . MET A 1 181 ? 3.408 9.688 -1.894 1.00 86.50 181 MET A N 1
ATOM 1397 C CA . MET A 1 181 ? 2.131 9.331 -2.517 1.00 86.50 181 MET A CA 1
ATOM 1398 C C . MET A 1 181 ? 1.245 8.502 -1.576 1.00 86.50 181 MET A C 1
ATOM 1400 O O . MET A 1 181 ? 0.055 8.800 -1.450 1.00 86.50 181 MET A O 1
ATOM 1404 N N . LEU A 1 182 ? 1.812 7.504 -0.887 1.00 80.62 182 LEU A N 1
ATOM 1405 C CA . LEU A 1 182 ? 1.090 6.704 0.108 1.00 80.62 182 LEU A CA 1
ATOM 1406 C C . LEU A 1 182 ? 0.651 7.545 1.316 1.00 80.62 182 LEU A C 1
ATOM 1408 O O . LEU A 1 182 ? -0.512 7.480 1.704 1.00 80.62 182 LEU A O 1
ATOM 1412 N N . SER A 1 183 ? 1.520 8.399 1.860 1.00 79.62 183 SER A N 1
ATOM 1413 C CA . SER A 1 183 ? 1.157 9.259 2.995 1.00 79.62 183 SER A CA 1
ATOM 1414 C C . SER A 1 183 ? 0.080 10.292 2.638 1.00 79.62 183 SER A C 1
ATOM 1416 O O . SER A 1 183 ? -0.822 10.543 3.432 1.00 79.62 183 SER A O 1
ATOM 1418 N N . LEU A 1 184 ? 0.121 10.883 1.437 1.00 82.81 184 LEU A N 1
ATOM 1419 C CA . LEU A 1 184 ? -0.919 11.812 0.968 1.00 82.81 184 LEU A CA 1
ATOM 1420 C C . LEU A 1 184 ? -2.255 11.104 0.706 1.00 82.81 184 LEU A C 1
ATOM 1422 O O . LEU A 1 184 ? -3.322 11.665 0.965 1.00 82.81 184 LEU A O 1
ATOM 1426 N N . THR A 1 185 ? -2.191 9.868 0.215 1.00 79.00 185 THR A N 1
ATOM 1427 C CA . THR A 1 185 ? -3.331 8.958 0.052 1.00 79.00 185 THR A CA 1
ATOM 1428 C C . THR A 1 185 ? -3.995 8.696 1.410 1.00 79.00 185 THR A C 1
ATOM 1430 O O . THR A 1 185 ? -5.188 8.954 1.567 1.00 79.00 185 THR A O 1
ATOM 1433 N N . GLU A 1 186 ? -3.226 8.287 2.422 1.00 75.44 186 GLU A N 1
ATOM 1434 C CA . GLU A 1 186 ? -3.713 8.073 3.795 1.00 75.44 186 GLU A CA 1
ATOM 1435 C C . GLU A 1 186 ? -4.292 9.354 4.418 1.00 75.44 186 GLU A C 1
ATOM 1437 O O . GLU A 1 186 ? -5.385 9.343 4.993 1.00 75.44 186 GLU A O 1
ATOM 1442 N N . LEU A 1 187 ? -3.608 10.489 4.246 1.00 75.88 187 LEU A N 1
ATOM 1443 C CA . LEU A 1 187 ? -4.069 11.792 4.726 1.00 75.88 187 LEU A CA 1
ATOM 1444 C C . LEU A 1 187 ? -5.415 12.191 4.105 1.00 75.88 187 LEU A C 1
ATOM 1446 O O . LEU A 1 187 ? -6.294 12.710 4.800 1.00 75.88 187 LEU A O 1
ATOM 1450 N N . SER A 1 188 ? -5.579 11.945 2.803 1.00 75.81 188 SER A N 1
ATOM 1451 C CA . SER A 1 188 ? -6.812 12.239 2.070 1.00 75.81 188 SER A CA 1
ATOM 1452 C C . SER A 1 188 ? -7.982 11.421 2.621 1.00 75.81 188 SER A C 1
ATOM 1454 O O . SER A 1 188 ? -9.062 11.978 2.840 1.00 75.81 188 SER A O 1
ATOM 1456 N N . PHE A 1 189 ? -7.762 10.145 2.957 1.00 70.69 189 PHE A N 1
ATOM 1457 C CA . PHE A 1 189 ? -8.775 9.325 3.630 1.00 70.69 189 PHE A CA 1
ATOM 1458 C C . PHE A 1 189 ? -9.168 9.890 4.992 1.00 70.69 189 PHE A C 1
ATOM 1460 O O . PHE A 1 189 ? -10.356 10.104 5.255 1.00 70.69 189 PHE A O 1
ATOM 1467 N N . HIS A 1 190 ? -8.178 10.173 5.839 1.00 69.12 190 HIS A N 1
ATOM 1468 C CA . HIS A 1 190 ? -8.432 10.542 7.227 1.00 69.12 190 HIS A CA 1
ATOM 1469 C C . HIS A 1 190 ? -9.037 11.948 7.368 1.00 69.12 190 HIS A C 1
ATOM 1471 O O . HIS A 1 190 ? -9.934 12.169 8.186 1.00 69.12 190 HIS A O 1
ATOM 1477 N N . LYS A 1 191 ? -8.552 12.934 6.600 1.00 69.88 191 LYS A N 1
ATOM 1478 C CA . LYS A 1 191 ? -8.988 14.334 6.747 1.00 69.88 191 LYS A CA 1
ATOM 1479 C C . LYS A 1 191 ? -10.180 14.695 5.868 1.00 69.88 191 LYS A C 1
ATOM 1481 O O . LYS A 1 191 ? -11.038 15.451 6.327 1.00 69.88 191 LYS A O 1
ATOM 1486 N N . ILE A 1 192 ? -10.228 14.181 4.638 1.00 66.75 192 ILE A N 1
ATOM 1487 C CA . ILE A 1 192 ? -11.139 14.680 3.598 1.00 66.75 192 ILE A CA 1
ATOM 1488 C C . ILE A 1 192 ? -12.289 13.704 3.365 1.00 66.75 192 ILE A C 1
ATOM 1490 O O . ILE A 1 192 ? -13.446 14.103 3.478 1.00 66.75 192 ILE A O 1
ATOM 1494 N N . LEU A 1 193 ? -11.997 12.432 3.076 1.00 60.84 193 LEU A N 1
ATOM 1495 C CA . LEU A 1 193 ? -13.047 11.495 2.676 1.00 60.84 193 LEU A CA 1
ATOM 1496 C C . LEU A 1 193 ? -13.858 10.944 3.860 1.00 60.84 193 LEU A C 1
ATOM 1498 O O . LEU A 1 193 ? -15.025 10.618 3.657 1.00 60.84 193 LEU A O 1
ATOM 1502 N N . ARG A 1 194 ? -13.307 10.896 5.090 1.00 56.69 194 ARG A N 1
ATOM 1503 C CA . ARG A 1 194 ? -14.007 10.538 6.357 1.00 56.69 194 ARG A CA 1
ATOM 1504 C C . ARG A 1 194 ? -14.961 9.328 6.248 1.00 56.69 194 ARG A C 1
ATOM 1506 O O . ARG A 1 194 ? -15.965 9.232 6.965 1.00 56.69 194 ARG A O 1
ATOM 1513 N N . ARG A 1 195 ? -14.667 8.413 5.327 1.00 53.31 195 ARG A N 1
ATOM 1514 C CA . ARG A 1 195 ? -15.410 7.190 5.033 1.00 53.31 195 ARG A CA 1
ATOM 1515 C C . ARG A 1 195 ? -14.372 6.081 4.947 1.00 53.31 195 ARG A C 1
ATOM 1517 O O . ARG A 1 195 ? -13.642 5.998 3.965 1.00 53.31 195 ARG A O 1
ATOM 1524 N N . GLU A 1 196 ? -14.295 5.254 5.984 1.00 52.53 196 GLU A N 1
ATOM 1525 C CA . GLU A 1 196 ? -13.560 3.986 5.946 1.00 52.53 196 GLU A CA 1
ATOM 1526 C C . GLU A 1 196 ? -14.375 2.980 5.132 1.00 52.53 196 GLU A C 1
ATOM 1528 O O . GLU A 1 196 ? -14.996 2.068 5.666 1.00 52.53 196 GLU A O 1
ATOM 1533 N N . ILE A 1 197 ? -14.468 3.208 3.824 1.00 60.84 197 ILE A N 1
ATOM 1534 C CA . ILE A 1 197 ? -15.153 2.286 2.929 1.00 60.84 197 ILE A CA 1
ATOM 1535 C C . ILE A 1 197 ? -14.128 1.853 1.900 1.00 60.84 197 ILE A C 1
ATOM 1537 O O . ILE A 1 197 ? -13.633 2.652 1.110 1.00 60.84 197 ILE A O 1
ATOM 1541 N N . PHE A 1 198 ? -13.825 0.566 1.923 1.00 66.00 198 PHE A N 1
ATOM 1542 C CA . PHE A 1 198 ? -13.000 -0.150 0.962 1.00 66.00 198 PHE A CA 1
ATOM 1543 C C . PHE A 1 198 ? -13.217 0.275 -0.505 1.00 66.00 198 PHE A C 1
ATOM 1545 O O . PHE A 1 198 ? -12.266 0.479 -1.257 1.00 66.00 198 PHE A O 1
ATOM 1552 N N . THR A 1 199 ? -14.477 0.492 -0.885 1.00 70.81 199 THR A N 1
ATOM 1553 C CA . THR A 1 199 ? -14.912 1.001 -2.193 1.00 70.81 199 THR A CA 1
ATOM 1554 C C . THR A 1 199 ? -14.237 2.325 -2.569 1.00 70.81 199 THR A C 1
ATOM 1556 O O . THR A 1 199 ? -13.821 2.501 -3.707 1.00 70.81 199 THR A O 1
ATOM 1559 N N . VAL A 1 200 ? -14.050 3.227 -1.605 1.00 72.06 200 VAL A N 1
ATOM 1560 C CA . VAL A 1 200 ? -13.429 4.543 -1.807 1.00 72.06 200 VAL A CA 1
ATOM 1561 C C . VAL A 1 200 ? -11.916 4.416 -2.020 1.00 72.06 200 VAL A C 1
ATOM 1563 O O . VAL A 1 200 ? -11.335 5.157 -2.812 1.00 72.06 200 VAL A O 1
ATOM 1566 N N . ILE A 1 201 ? -11.271 3.445 -1.359 1.00 75.06 201 ILE A N 1
ATOM 1567 C CA . ILE A 1 201 ? -9.855 3.117 -1.600 1.00 75.06 201 ILE A CA 1
ATOM 1568 C C . ILE A 1 201 ? -9.660 2.647 -3.036 1.00 75.06 201 ILE A C 1
ATOM 1570 O O . ILE A 1 201 ? -8.750 3.099 -3.731 1.00 75.06 201 ILE A O 1
ATOM 1574 N N . LEU A 1 202 ? -10.561 1.784 -3.491 1.00 77.88 202 LEU A N 1
ATOM 1575 C CA . LEU A 1 202 ? -10.523 1.240 -4.835 1.00 77.88 202 LEU A CA 1
ATOM 1576 C C . LEU A 1 202 ? -10.781 2.306 -5.907 1.00 77.88 202 LEU A C 1
ATOM 1578 O O . LEU A 1 202 ? -10.049 2.365 -6.891 1.00 77.88 202 LEU A O 1
ATOM 1582 N N . GLU A 1 203 ? -11.770 3.180 -5.693 1.00 80.81 203 GLU A N 1
ATOM 1583 C CA . GLU A 1 203 ? -12.042 4.326 -6.570 1.00 80.81 203 GLU A CA 1
ATOM 1584 C C . GLU A 1 203 ? -10.822 5.224 -6.695 1.00 80.81 203 GLU A C 1
ATOM 1586 O O . GLU A 1 203 ? -10.426 5.574 -7.805 1.00 80.81 203 GLU A O 1
ATOM 1591 N N . MET A 1 204 ? -10.185 5.556 -5.571 1.00 80.00 204 MET A N 1
ATOM 1592 C CA . MET A 1 204 ? -9.012 6.413 -5.593 1.00 80.00 204 MET A CA 1
ATOM 1593 C C . MET A 1 204 ? -7.876 5.793 -6.412 1.00 80.00 204 MET A C 1
ATOM 1595 O O . MET A 1 204 ? -7.323 6.477 -7.267 1.00 80.00 204 MET A O 1
ATOM 1599 N N . ILE A 1 205 ? -7.594 4.498 -6.241 1.00 84.69 205 ILE A N 1
ATOM 1600 C CA . ILE A 1 205 ? -6.568 3.791 -7.025 1.00 84.69 205 ILE A CA 1
ATOM 1601 C C . ILE A 1 205 ? -6.911 3.787 -8.519 1.00 84.69 205 ILE A C 1
ATOM 1603 O O . ILE A 1 205 ? -6.034 4.033 -9.351 1.00 84.69 205 ILE A O 1
ATOM 1607 N N . ILE A 1 206 ? -8.175 3.534 -8.875 1.00 89.25 206 ILE A N 1
ATOM 1608 C CA . ILE A 1 206 ? -8.639 3.515 -10.269 1.00 89.25 206 ILE A CA 1
ATOM 1609 C C . ILE A 1 206 ? -8.489 4.902 -10.905 1.00 89.25 206 ILE A C 1
ATOM 1611 O O . ILE A 1 206 ? -7.875 5.021 -11.965 1.00 89.25 206 ILE A O 1
ATOM 1615 N N . TYR A 1 207 ? -9.003 5.958 -10.267 1.00 90.44 207 TYR A N 1
ATOM 1616 C CA . TYR A 1 207 ? -8.956 7.315 -10.820 1.00 90.44 207 TYR A CA 1
ATOM 1617 C C . TYR A 1 207 ? -7.535 7.885 -10.862 1.00 90.44 207 TYR A C 1
ATOM 1619 O O . TYR A 1 207 ? -7.166 8.510 -11.857 1.00 90.44 207 TYR A O 1
ATOM 1627 N N . GLN A 1 208 ? -6.715 7.636 -9.837 1.00 91.62 208 GLN A N 1
ATOM 1628 C CA . GLN A 1 208 ? -5.295 8.002 -9.850 1.00 91.62 208 GLN A CA 1
ATOM 1629 C C . GLN A 1 208 ? -4.564 7.317 -11.007 1.00 91.62 208 GLN A C 1
ATOM 1631 O O . GLN A 1 208 ? -3.880 7.985 -11.781 1.00 91.62 208 GLN A O 1
ATOM 1636 N N . SER A 1 209 ? -4.766 6.007 -11.178 1.00 92.81 209 SER A N 1
ATOM 1637 C CA . SER A 1 209 ? -4.124 5.237 -12.248 1.00 92.81 209 SER A CA 1
ATOM 1638 C C . SER A 1 209 ? -4.619 5.646 -13.636 1.00 92.81 209 SER A C 1
ATOM 1640 O O . SER A 1 209 ? -3.829 5.665 -14.580 1.00 92.81 209 SER A O 1
ATOM 1642 N N . LEU A 1 210 ? -5.891 6.034 -13.773 1.00 95.12 210 LEU A N 1
ATOM 1643 C CA . LEU A 1 210 ? -6.442 6.596 -15.006 1.00 95.12 210 LEU A CA 1
ATOM 1644 C C . LEU A 1 210 ? -5.743 7.911 -15.374 1.00 95.12 210 LEU A C 1
ATOM 1646 O O . LEU A 1 210 ? -5.237 8.046 -16.488 1.00 95.12 210 LEU A O 1
ATOM 1650 N N . VAL A 1 211 ? -5.673 8.863 -14.437 1.00 96.56 211 VAL A N 1
ATOM 1651 C CA . VAL A 1 211 ? -4.971 10.140 -14.648 1.00 96.56 211 VAL A CA 1
ATOM 1652 C C . VAL A 1 211 ? -3.502 9.890 -14.978 1.00 96.56 211 VAL A C 1
ATOM 1654 O O . VAL A 1 211 ? -2.982 10.474 -15.930 1.00 96.56 211 VAL A O 1
ATOM 1657 N N . ALA A 1 212 ? -2.843 9.008 -14.226 1.00 96.50 212 ALA A N 1
ATOM 1658 C CA . ALA A 1 212 ? -1.446 8.668 -14.439 1.00 96.50 212 ALA A CA 1
ATOM 1659 C C . ALA A 1 212 ? -1.230 8.087 -15.845 1.00 96.50 212 ALA A C 1
ATOM 1661 O O . ALA A 1 212 ? -0.327 8.514 -16.557 1.00 96.50 212 ALA A O 1
ATOM 1662 N N . THR A 1 213 ? -2.106 7.176 -16.282 1.00 96.94 213 THR A N 1
ATOM 1663 C CA . THR A 1 213 ? -2.068 6.574 -17.623 1.00 96.94 213 THR A CA 1
ATOM 1664 C C . THR A 1 213 ? -2.192 7.647 -18.702 1.00 96.94 213 THR A C 1
ATOM 1666 O O . THR A 1 213 ? -1.390 7.671 -19.634 1.00 96.94 213 THR A O 1
ATOM 1669 N N . CYS A 1 214 ? -3.136 8.582 -18.558 1.00 97.00 214 CYS A N 1
ATOM 1670 C CA . CYS A 1 214 ? -3.279 9.712 -19.477 1.00 97.00 214 CYS A CA 1
ATOM 1671 C C . CYS A 1 214 ? -2.013 10.582 -19.520 1.00 97.00 214 CYS A C 1
ATOM 1673 O O . CYS A 1 214 ? -1.523 10.894 -20.605 1.00 97.00 214 CYS A O 1
ATOM 1675 N N . ALA A 1 215 ? -1.450 10.940 -18.362 1.00 97.06 215 ALA A N 1
ATOM 1676 C CA . ALA A 1 215 ? -0.233 11.747 -18.278 1.00 97.06 215 ALA A CA 1
ATOM 1677 C C . ALA A 1 215 ? 0.975 11.046 -18.929 1.00 97.06 215 ALA A C 1
ATOM 1679 O O . ALA A 1 215 ? 1.721 11.660 -19.693 1.00 97.06 215 ALA A O 1
ATOM 1680 N N . THR A 1 216 ? 1.139 9.745 -18.690 1.00 97.00 216 THR A N 1
ATOM 1681 C CA . THR A 1 216 ? 2.203 8.934 -19.291 1.00 97.00 216 THR A CA 1
ATOM 1682 C C . THR A 1 216 ? 2.017 8.767 -20.799 1.00 97.00 216 THR A C 1
ATOM 1684 O O . THR A 1 216 ? 3.000 8.839 -21.533 1.00 97.00 216 THR A O 1
ATOM 1687 N N . LEU A 1 217 ? 0.782 8.613 -21.291 1.00 97.06 217 LEU A N 1
ATOM 1688 C CA . LEU A 1 217 ? 0.495 8.597 -22.729 1.00 97.06 217 LEU A CA 1
ATOM 1689 C C . LEU A 1 217 ? 0.852 9.934 -23.384 1.00 97.06 217 LEU A C 1
ATOM 1691 O O . LEU A 1 217 ? 1.508 9.942 -24.424 1.00 97.06 217 LEU A O 1
ATOM 1695 N N . VAL A 1 218 ? 0.494 11.064 -22.764 1.00 97.00 218 VAL A N 1
ATOM 1696 C CA . VAL A 1 218 ? 0.909 12.393 -23.242 1.00 97.00 218 VAL A CA 1
ATOM 1697 C C . VAL A 1 218 ? 2.435 12.479 -23.327 1.00 97.00 218 VAL A C 1
ATOM 1699 O O . VAL A 1 218 ? 2.956 12.906 -24.355 1.00 97.00 218 VAL A O 1
ATOM 1702 N N . GLY A 1 219 ? 3.159 12.004 -22.308 1.00 95.56 219 GLY A N 1
ATOM 1703 C CA . GLY A 1 219 ? 4.624 11.935 -22.323 1.00 95.56 219 GLY A CA 1
ATOM 1704 C C . GLY A 1 219 ? 5.193 11.040 -23.433 1.00 95.56 219 GLY A C 1
ATOM 1705 O O . GLY A 1 219 ? 6.133 11.432 -24.130 1.00 95.56 219 GLY A O 1
ATOM 1706 N N . LEU A 1 220 ? 4.590 9.871 -23.667 1.00 96.56 220 LEU A N 1
ATOM 1707 C CA . LEU A 1 220 ? 4.970 8.947 -24.741 1.00 96.56 220 LEU A CA 1
ATOM 1708 C C . LEU A 1 220 ? 4.815 9.589 -26.128 1.00 96.56 220 LEU A C 1
ATOM 1710 O O . LEU A 1 220 ? 5.706 9.476 -26.974 1.00 96.56 220 LEU A O 1
ATOM 1714 N N . PHE A 1 221 ? 3.699 10.283 -26.365 1.00 96.75 221 PHE A N 1
ATOM 1715 C CA . PHE A 1 221 ? 3.446 10.951 -27.640 1.00 96.75 221 PHE A CA 1
ATOM 1716 C C . PHE A 1 221 ? 4.317 12.197 -27.827 1.00 96.75 221 PHE A C 1
ATOM 1718 O O . PHE A 1 221 ? 4.906 12.364 -28.897 1.00 96.75 221 PHE A O 1
ATOM 1725 N N . ALA A 1 222 ? 4.450 13.025 -26.787 1.00 96.56 222 ALA A N 1
ATOM 1726 C CA . ALA A 1 222 ? 5.235 14.257 -26.816 1.00 96.56 222 ALA A CA 1
ATOM 1727 C C . ALA A 1 222 ? 6.743 14.001 -26.969 1.00 96.56 222 ALA A C 1
ATOM 1729 O O . ALA A 1 222 ? 7.422 14.748 -27.668 1.00 96.56 222 ALA A O 1
ATOM 1730 N N . SER A 1 223 ? 7.270 12.929 -26.369 1.00 95.69 223 SER A N 1
ATOM 1731 C CA . SER A 1 223 ? 8.682 12.540 -26.518 1.00 95.69 223 SER A CA 1
ATOM 1732 C C . SER A 1 223 ? 9.021 11.966 -27.896 1.00 95.69 223 SER A C 1
ATOM 1734 O O . SER A 1 223 ? 10.191 11.896 -28.266 1.00 95.69 223 SER A O 1
ATOM 1736 N N . GLY A 1 224 ? 8.015 11.530 -28.661 1.00 94.44 224 GLY A N 1
ATOM 1737 C CA . GLY A 1 224 ? 8.208 10.875 -29.953 1.00 94.44 224 GLY A CA 1
ATOM 1738 C C . GLY A 1 224 ? 8.670 9.415 -29.869 1.00 94.44 224 GLY A C 1
ATOM 1739 O O . GLY A 1 224 ? 8.828 8.792 -30.920 1.00 94.44 224 GLY A O 1
ATOM 1740 N N . GLU A 1 225 ? 8.834 8.844 -28.666 1.00 94.19 225 GLU A N 1
ATOM 1741 C CA . GLU A 1 225 ? 9.262 7.447 -28.473 1.00 94.19 225 GLU A CA 1
ATOM 1742 C C . GLU A 1 225 ? 8.305 6.447 -29.146 1.00 94.19 225 GLU A C 1
ATOM 1744 O O . GLU A 1 225 ? 8.749 5.421 -29.663 1.00 94.19 225 GLU A O 1
ATOM 1749 N N . TRP A 1 226 ? 7.014 6.786 -29.253 1.00 94.50 226 TRP A N 1
ATOM 1750 C CA . TRP A 1 226 ? 6.001 5.973 -29.939 1.00 94.50 226 TRP A CA 1
ATOM 1751 C C . TRP A 1 226 ? 6.372 5.601 -31.386 1.00 94.50 226 TRP A C 1
ATOM 1753 O O . TRP A 1 226 ? 6.023 4.516 -31.852 1.00 94.50 226 TRP A O 1
ATOM 1763 N N . LYS A 1 227 ? 7.117 6.463 -32.098 1.00 94.75 227 LYS A N 1
ATOM 1764 C CA . LYS A 1 227 ? 7.560 6.209 -33.482 1.00 94.75 227 LYS A CA 1
ATOM 1765 C C . LYS A 1 227 ? 8.569 5.062 -33.562 1.00 94.75 227 LYS A C 1
ATOM 1767 O O . LYS A 1 227 ? 8.675 4.403 -34.593 1.00 94.75 227 LYS A O 1
ATOM 1772 N N . GLY A 1 228 ? 9.321 4.839 -32.484 1.00 93.69 228 GLY A N 1
ATOM 1773 C CA . GLY A 1 228 ? 10.362 3.821 -32.392 1.00 93.69 228 GLY A CA 1
ATOM 1774 C C . GLY A 1 228 ? 9.868 2.452 -31.927 1.00 93.69 228 GLY A C 1
ATOM 1775 O O . GLY A 1 228 ? 10.592 1.482 -32.123 1.00 93.69 228 GLY A O 1
ATOM 1776 N N . LEU A 1 229 ? 8.656 2.345 -31.368 1.00 94.19 229 LEU A N 1
ATOM 1777 C CA . LEU A 1 229 ? 8.185 1.118 -30.707 1.00 94.19 229 LEU A CA 1
ATOM 1778 C C . LEU A 1 229 ? 8.079 -0.081 -31.644 1.00 94.19 229 LEU A C 1
ATOM 1780 O O . LEU A 1 229 ? 8.432 -1.191 -31.265 1.00 94.19 229 LEU A O 1
ATOM 1784 N N . LYS A 1 230 ? 7.644 0.130 -32.892 1.00 94.25 230 LYS A N 1
ATOM 1785 C CA . LYS A 1 230 ? 7.598 -0.957 -33.878 1.00 94.25 230 LYS A CA 1
ATOM 1786 C C . LYS A 1 230 ? 8.995 -1.522 -34.138 1.00 94.25 230 LYS A C 1
ATOM 1788 O O . LYS A 1 230 ? 9.174 -2.731 -34.131 1.00 94.25 230 LYS A O 1
ATOM 1793 N N . ARG A 1 231 ? 9.979 -0.636 -34.322 1.00 94.38 231 ARG A N 1
ATOM 1794 C CA . ARG A 1 231 ? 11.376 -1.027 -34.524 1.00 94.38 231 ARG A CA 1
ATOM 1795 C C . ARG A 1 231 ? 11.940 -1.711 -33.282 1.00 94.38 231 ARG A C 1
ATOM 1797 O O . ARG A 1 231 ? 12.591 -2.731 -33.412 1.00 94.38 231 ARG A O 1
ATOM 1804 N N . GLU A 1 232 ? 11.664 -1.177 -32.098 1.00 94.75 232 GLU A N 1
ATOM 1805 C CA . GLU A 1 232 ? 12.084 -1.775 -30.828 1.00 94.75 232 GLU A CA 1
ATOM 1806 C C . GLU A 1 232 ? 11.540 -3.199 -30.654 1.00 94.75 232 GLU A C 1
ATOM 1808 O O . GLU A 1 232 ? 12.297 -4.109 -30.339 1.00 94.75 232 GLU A O 1
ATOM 1813 N N . MET A 1 233 ? 10.251 -3.407 -30.924 1.00 95.31 233 MET A N 1
ATOM 1814 C CA . MET A 1 233 ? 9.623 -4.726 -30.874 1.00 95.31 233 MET A CA 1
ATOM 1815 C C . MET A 1 233 ? 10.214 -5.690 -31.915 1.00 95.31 233 MET A C 1
ATOM 1817 O O . MET A 1 233 ? 10.349 -6.881 -31.639 1.00 95.31 233 MET A O 1
ATOM 1821 N N . ASP A 1 234 ? 10.550 -5.191 -33.108 1.00 94.44 234 ASP A N 1
ATOM 1822 C CA . ASP A 1 234 ? 11.157 -5.982 -34.183 1.00 94.44 234 ASP A CA 1
ATOM 1823 C C . ASP A 1 234 ? 12.626 -6.349 -33.882 1.00 94.44 234 ASP A C 1
ATOM 1825 O O . ASP A 1 234 ? 13.065 -7.433 -34.257 1.00 94.44 234 ASP A O 1
ATOM 1829 N N . GLU A 1 235 ? 13.362 -5.472 -33.192 1.00 94.94 235 GLU A N 1
ATOM 1830 C CA . GLU A 1 235 ? 14.769 -5.642 -32.787 1.00 94.94 235 GLU A CA 1
ATOM 1831 C C . GLU A 1 235 ? 14.943 -6.363 -31.438 1.00 94.94 235 GLU A C 1
ATOM 1833 O O . GLU A 1 235 ? 16.075 -6.612 -31.022 1.00 94.94 235 GLU A O 1
ATOM 1838 N N . PHE A 1 236 ? 13.855 -6.678 -30.734 1.00 96.25 236 PHE A N 1
ATOM 1839 C CA . PHE A 1 236 ? 13.918 -7.321 -29.424 1.00 96.25 236 PHE A CA 1
ATOM 1840 C C . PHE A 1 236 ? 14.579 -8.701 -29.524 1.00 96.25 236 PHE A C 1
ATOM 1842 O O . PHE A 1 236 ? 14.165 -9.527 -30.339 1.00 96.25 236 PHE A O 1
ATOM 1849 N N . GLU A 1 237 ? 15.569 -8.979 -28.672 1.00 94.88 237 GLU A N 1
ATOM 1850 C CA . GLU A 1 237 ? 16.491 -10.123 -28.809 1.00 94.88 237 GLU A CA 1
ATOM 1851 C C . GLU A 1 237 ? 15.764 -11.474 -28.930 1.00 94.88 237 GLU A C 1
ATOM 1853 O O . GLU A 1 237 ? 16.166 -12.355 -29.685 1.00 94.88 237 GLU A O 1
ATOM 1858 N N . LEU A 1 238 ? 14.661 -11.622 -28.195 1.00 94.25 238 LEU A N 1
ATOM 1859 C CA . LEU A 1 238 ? 13.873 -12.853 -28.111 1.00 94.25 238 LEU A CA 1
ATOM 1860 C C . LEU A 1 238 ? 12.601 -12.818 -28.980 1.00 94.25 238 LEU A C 1
ATOM 1862 O O . LEU A 1 238 ? 11.762 -13.718 -28.919 1.00 94.25 238 LEU A O 1
ATOM 1866 N N . GLY A 1 239 ? 12.448 -11.780 -29.802 1.00 94.31 239 GLY A N 1
ATOM 1867 C CA . GLY A 1 239 ? 11.356 -11.617 -30.751 1.00 94.31 239 GLY A CA 1
ATOM 1868 C C . GLY A 1 239 ? 10.084 -10.971 -30.190 1.00 94.31 239 GLY A C 1
ATOM 1869 O O . GLY A 1 239 ? 9.897 -10.769 -28.987 1.00 94.31 239 GLY A O 1
ATOM 1870 N N . LYS A 1 240 ? 9.163 -10.667 -31.113 1.00 95.44 240 LYS A N 1
ATOM 1871 C CA . LYS A 1 240 ? 7.972 -9.830 -30.871 1.00 95.44 240 LYS A CA 1
ATOM 1872 C C . LYS A 1 240 ? 7.001 -10.411 -29.846 1.00 95.44 240 LYS A C 1
ATOM 1874 O O . LYS A 1 240 ? 6.417 -9.673 -29.059 1.00 95.44 240 LYS A O 1
ATOM 1879 N N . PHE A 1 241 ? 6.806 -11.731 -29.862 1.00 95.94 241 PHE A N 1
ATOM 1880 C CA . PHE A 1 241 ? 5.895 -12.388 -28.922 1.00 95.94 241 PHE A CA 1
ATOM 1881 C C . PHE A 1 241 ? 6.377 -12.214 -27.481 1.00 95.94 241 PHE A C 1
ATOM 1883 O O . PHE A 1 241 ? 5.587 -11.869 -26.604 1.00 95.94 241 PHE A O 1
ATOM 1890 N N . ILE A 1 242 ? 7.679 -12.399 -27.249 1.00 96.50 242 ILE A N 1
ATOM 1891 C CA . ILE A 1 242 ? 8.269 -12.262 -25.919 1.00 96.50 242 ILE A CA 1
ATOM 1892 C C . ILE A 1 242 ? 8.236 -10.795 -25.483 1.00 96.50 242 ILE A C 1
ATOM 1894 O O . ILE A 1 242 ? 7.829 -10.542 -24.357 1.00 96.50 242 ILE A O 1
ATOM 1898 N N . TYR A 1 243 ? 8.514 -9.838 -26.376 1.00 97.00 243 TYR A N 1
ATOM 1899 C CA . TYR A 1 243 ? 8.347 -8.403 -26.098 1.00 97.00 243 TYR A CA 1
ATOM 1900 C C . TYR A 1 243 ? 6.947 -8.069 -25.553 1.00 97.00 243 TYR A C 1
ATOM 1902 O O . TYR A 1 243 ? 6.805 -7.535 -24.452 1.00 97.00 243 TYR A O 1
ATOM 1910 N N . VAL A 1 244 ? 5.898 -8.432 -26.301 1.00 96.25 244 VAL A N 1
ATOM 1911 C CA . VAL A 1 244 ? 4.506 -8.145 -25.914 1.00 96.25 244 VAL A CA 1
ATOM 1912 C C . VAL A 1 244 ? 4.134 -8.884 -24.627 1.00 96.25 244 VAL A C 1
ATOM 1914 O O . VAL A 1 244 ? 3.518 -8.300 -23.736 1.00 96.25 244 VAL A O 1
ATOM 1917 N N . SER A 1 245 ? 4.544 -10.148 -24.501 1.00 96.00 245 SER A N 1
ATOM 1918 C CA . SER A 1 245 ? 4.313 -10.961 -23.305 1.00 96.00 245 SER A CA 1
ATOM 1919 C C . SER A 1 245 ? 4.949 -10.333 -22.061 1.00 96.00 245 SER A C 1
ATOM 1921 O O . SER A 1 245 ? 4.285 -10.209 -21.034 1.00 96.00 245 SER A O 1
ATOM 1923 N N . THR A 1 246 ? 6.192 -9.849 -22.152 1.00 96.75 246 THR A N 1
ATOM 1924 C CA . THR A 1 246 ? 6.880 -9.158 -21.053 1.00 96.75 246 THR A CA 1
ATOM 1925 C C . THR A 1 246 ? 6.112 -7.918 -20.607 1.00 96.75 246 THR A C 1
ATOM 1927 O O . THR A 1 246 ? 5.898 -7.744 -19.407 1.00 96.75 246 THR A O 1
ATOM 1930 N N . LEU A 1 247 ? 5.651 -7.081 -21.541 1.00 96.44 247 LEU A N 1
ATOM 1931 C CA . LEU A 1 247 ? 4.879 -5.878 -21.212 1.00 96.44 247 LEU A CA 1
ATOM 1932 C C . LEU A 1 247 ? 3.554 -6.219 -20.511 1.00 96.44 247 LEU A C 1
ATOM 1934 O O . LEU A 1 247 ? 3.222 -5.611 -19.491 1.00 96.44 247 LEU A O 1
ATOM 1938 N N . ILE A 1 248 ? 2.826 -7.223 -21.011 1.00 96.00 248 ILE A N 1
ATOM 1939 C CA . ILE A 1 248 ? 1.554 -7.671 -20.425 1.00 96.00 248 ILE A CA 1
ATOM 1940 C C . ILE A 1 248 ? 1.770 -8.252 -19.025 1.00 96.00 248 ILE A C 1
ATOM 1942 O O . ILE A 1 248 ? 1.090 -7.847 -18.082 1.00 96.00 248 ILE A O 1
ATOM 1946 N N . TRP A 1 249 ? 2.727 -9.169 -18.859 1.00 96.75 249 TRP A N 1
ATOM 1947 C CA . TRP A 1 249 ? 3.005 -9.775 -17.557 1.00 96.75 249 TRP A CA 1
ATOM 1948 C C . TRP A 1 249 ? 3.538 -8.767 -16.544 1.00 96.75 249 TRP A C 1
ATOM 1950 O O . TRP A 1 249 ? 3.204 -8.878 -15.368 1.00 96.75 249 TRP A O 1
ATOM 1960 N N . THR A 1 250 ? 4.286 -7.751 -16.984 1.00 96.44 250 THR A N 1
ATOM 1961 C CA . THR A 1 250 ? 4.700 -6.638 -16.115 1.00 96.44 250 THR A CA 1
ATOM 1962 C C . THR A 1 250 ? 3.478 -5.890 -15.589 1.00 96.44 250 THR A C 1
ATOM 1964 O O . THR A 1 250 ? 3.362 -5.677 -14.383 1.00 96.44 250 THR A O 1
ATOM 1967 N N . ALA A 1 251 ? 2.532 -5.544 -16.469 1.00 96.06 251 ALA A N 1
ATOM 1968 C CA . ALA A 1 251 ? 1.303 -4.868 -16.066 1.00 96.06 251 ALA A CA 1
ATOM 1969 C C . ALA A 1 251 ? 0.467 -5.717 -15.100 1.00 96.06 251 ALA A C 1
ATOM 1971 O O . ALA A 1 251 ? 0.038 -5.216 -14.061 1.00 96.06 251 ALA A O 1
ATOM 1972 N N . ILE A 1 252 ? 0.289 -7.009 -15.395 1.00 95.25 252 ILE A N 1
ATOM 1973 C CA . ILE A 1 252 ? -0.429 -7.951 -14.524 1.00 95.25 252 ILE A CA 1
ATOM 1974 C C . ILE A 1 252 ? 0.262 -8.073 -13.162 1.00 95.25 252 ILE A C 1
ATOM 1976 O O . ILE A 1 252 ? -0.413 -8.015 -12.137 1.00 95.25 252 ILE A O 1
ATOM 1980 N N . ALA A 1 253 ? 1.589 -8.204 -13.123 1.00 96.31 253 ALA A N 1
ATOM 1981 C CA . ALA A 1 253 ? 2.346 -8.335 -11.881 1.00 96.31 253 ALA A CA 1
ATOM 1982 C C . ALA A 1 253 ? 2.181 -7.106 -10.970 1.00 96.31 253 ALA A C 1
ATOM 1984 O O . ALA A 1 253 ? 1.942 -7.263 -9.770 1.00 96.31 253 ALA A O 1
ATOM 1985 N N . TRP A 1 254 ? 2.192 -5.894 -11.541 1.00 94.56 254 TRP A N 1
ATOM 1986 C CA . TRP A 1 254 ? 1.875 -4.669 -10.799 1.00 94.56 254 TRP A CA 1
ATOM 1987 C C . TRP A 1 254 ? 0.436 -4.645 -10.274 1.00 94.56 254 TRP A C 1
ATOM 1989 O O . TRP A 1 254 ? 0.200 -4.185 -9.158 1.00 94.56 254 TRP A O 1
ATOM 1999 N N . GLN A 1 255 ? -0.532 -5.186 -11.019 1.00 92.56 255 GLN A N 1
ATOM 2000 C CA . GLN A 1 255 ? -1.903 -5.292 -10.512 1.00 92.56 255 GLN A CA 1
ATOM 2001 C C . GLN A 1 255 ? -2.049 -6.334 -9.407 1.00 92.56 255 GLN A C 1
ATOM 2003 O O . GLN A 1 255 ? -2.760 -6.079 -8.440 1.00 92.56 255 GLN A O 1
ATOM 2008 N N . ILE A 1 256 ? -1.360 -7.475 -9.499 1.00 93.19 256 ILE A N 1
ATOM 2009 C CA . ILE A 1 256 ? -1.323 -8.473 -8.421 1.00 93.19 256 ILE A CA 1
ATOM 2010 C C . ILE A 1 256 ? -0.762 -7.835 -7.146 1.00 93.19 256 ILE A C 1
ATOM 2012 O O . ILE A 1 256 ? -1.363 -7.982 -6.082 1.00 93.19 256 ILE A O 1
ATOM 2016 N N . PHE A 1 257 ? 0.325 -7.066 -7.263 1.00 93.06 257 PHE A N 1
ATOM 2017 C CA . PHE A 1 257 ? 0.866 -6.282 -6.153 1.00 93.06 257 PHE A CA 1
ATOM 2018 C C . PHE A 1 257 ? -0.183 -5.326 -5.563 1.00 93.06 257 PHE A C 1
ATOM 2020 O O . PHE A 1 257 ? -0.429 -5.372 -4.360 1.00 93.06 257 PHE A O 1
ATOM 2027 N N . ASN A 1 258 ? -0.856 -4.523 -6.396 1.00 88.50 258 ASN A N 1
ATOM 2028 C CA . ASN A 1 258 ? -1.882 -3.580 -5.936 1.00 88.50 258 ASN A CA 1
ATOM 2029 C C . ASN A 1 258 ? -3.065 -4.284 -5.251 1.00 88.50 258 ASN A C 1
ATOM 2031 O O . ASN A 1 258 ? -3.516 -3.841 -4.197 1.00 88.50 258 ASN A O 1
ATOM 2035 N N . ILE A 1 259 ? -3.550 -5.399 -5.807 1.00 87.81 259 ILE A N 1
ATOM 2036 C CA . ILE A 1 259 ? -4.633 -6.200 -5.218 1.00 87.81 259 ILE A CA 1
ATOM 2037 C C . ILE A 1 259 ? -4.200 -6.761 -3.862 1.00 87.81 259 ILE A C 1
ATOM 2039 O O . ILE A 1 259 ? -4.964 -6.684 -2.900 1.00 87.81 259 ILE A O 1
ATOM 2043 N N . GLY A 1 260 ? -2.980 -7.296 -3.764 1.00 90.00 260 GLY A N 1
ATOM 2044 C CA . GLY A 1 260 ? -2.412 -7.754 -2.498 1.00 90.00 260 GLY A CA 1
ATOM 2045 C C . GLY A 1 260 ? -2.323 -6.622 -1.473 1.00 90.00 260 GLY A C 1
ATOM 2046 O O . GLY A 1 260 ? -2.773 -6.780 -0.340 1.00 90.00 260 GLY A O 1
ATOM 2047 N N . ALA A 1 261 ? -1.825 -5.455 -1.882 1.00 86.75 261 ALA A N 1
ATOM 2048 C CA . ALA A 1 261 ? -1.656 -4.306 -1.002 1.00 86.75 261 ALA A CA 1
ATOM 2049 C C . ALA A 1 261 ? -3.003 -3.788 -0.468 1.00 86.75 261 ALA A C 1
ATOM 2051 O O . ALA A 1 261 ? -3.152 -3.588 0.740 1.00 86.75 261 ALA A O 1
ATOM 2052 N N . VAL A 1 262 ? -4.005 -3.637 -1.339 1.00 81.56 262 VAL A N 1
ATOM 2053 C CA . VAL A 1 262 ? -5.378 -3.243 -0.969 1.00 81.56 262 VAL A CA 1
ATOM 2054 C C . VAL A 1 262 ? -6.054 -4.308 -0.110 1.00 81.56 262 VAL A C 1
ATOM 2056 O O . VAL A 1 262 ? -6.734 -3.983 0.862 1.00 81.56 262 VAL A O 1
ATOM 2059 N N . GLY A 1 263 ? -5.843 -5.585 -0.431 1.00 80.44 263 GLY A N 1
ATOM 2060 C CA . GLY A 1 263 ? -6.335 -6.705 0.363 1.00 80.44 263 GLY A CA 1
ATOM 2061 C C . GLY A 1 263 ? -5.796 -6.676 1.793 1.00 80.44 263 GLY A C 1
ATOM 2062 O O . GLY A 1 263 ? -6.571 -6.793 2.738 1.00 80.44 263 GLY A O 1
ATOM 2063 N N . LEU A 1 264 ? -4.493 -6.440 1.974 1.00 82.00 264 LEU A N 1
ATOM 2064 C CA . LEU A 1 264 ? -3.880 -6.293 3.299 1.00 82.00 264 LEU A CA 1
ATOM 2065 C C . LEU A 1 264 ? -4.347 -5.038 4.043 1.00 82.00 264 LEU A C 1
ATOM 2067 O O . LEU A 1 264 ? -4.546 -5.108 5.256 1.00 82.00 264 LEU A O 1
ATOM 2071 N N . ILE A 1 265 ? -4.555 -3.920 3.336 1.00 77.12 265 ILE A N 1
ATOM 2072 C CA . ILE A 1 265 ? -5.142 -2.704 3.922 1.00 77.12 265 ILE A CA 1
ATOM 2073 C C . ILE A 1 265 ? -6.508 -3.025 4.534 1.00 77.12 265 ILE A C 1
ATOM 2075 O O . ILE A 1 265 ? -6.778 -2.635 5.665 1.00 77.12 265 ILE A O 1
ATOM 2079 N N . ASN A 1 266 ? -7.344 -3.762 3.801 1.00 74.88 266 ASN A N 1
ATOM 2080 C CA . ASN A 1 266 ? -8.685 -4.123 4.244 1.00 74.88 266 ASN A CA 1
ATOM 2081 C C . ASN A 1 266 ? -8.695 -5.152 5.381 1.00 74.88 266 ASN A C 1
ATOM 2083 O O . ASN A 1 266 ? -9.522 -5.069 6.282 1.00 74.88 266 ASN A O 1
ATOM 2087 N N . GLU A 1 267 ? -7.814 -6.153 5.322 1.00 77.06 267 GLU A N 1
ATOM 2088 C CA . GLU A 1 267 ? -7.793 -7.233 6.315 1.00 77.06 267 GLU A CA 1
ATOM 2089 C C . GLU A 1 267 ? -7.106 -6.856 7.625 1.00 77.06 267 GLU A C 1
ATOM 2091 O O . GLU A 1 267 ? -7.411 -7.460 8.657 1.00 77.06 267 GLU A O 1
ATOM 2096 N N . VAL A 1 268 ? -6.147 -5.927 7.570 1.00 73.19 268 VAL A N 1
ATOM 2097 C CA . VAL A 1 268 ? -5.267 -5.599 8.695 1.00 73.19 268 VAL A CA 1
ATOM 2098 C C . VAL A 1 268 ? -5.153 -4.092 8.881 1.00 73.19 268 VAL A C 1
ATOM 2100 O O . VAL A 1 268 ? -5.714 -3.553 9.830 1.00 73.19 268 VAL A O 1
ATOM 2103 N N . SER A 1 269 ? -4.376 -3.425 8.025 1.00 71.06 269 SER A N 1
ATOM 2104 C CA . SER A 1 269 ? -4.121 -1.983 8.062 1.00 71.06 269 SER A CA 1
ATOM 2105 C C . SER A 1 269 ? -3.222 -1.560 6.899 1.00 71.06 269 SER A C 1
ATOM 2107 O O . SER A 1 269 ? -2.497 -2.375 6.314 1.00 71.06 269 SER A O 1
ATOM 2109 N N . SER A 1 270 ? -3.215 -0.262 6.584 1.00 73.50 270 SER A N 1
ATOM 2110 C CA . SER A 1 270 ? -2.274 0.301 5.608 1.00 73.50 270 SER A CA 1
ATOM 2111 C C . SER A 1 270 ? -0.826 0.184 6.050 1.00 73.50 270 SER A C 1
ATOM 2113 O O . SER A 1 270 ? 0.032 -0.180 5.250 1.00 73.50 270 SER A O 1
ATOM 2115 N N . LEU A 1 271 ? -0.569 0.371 7.342 1.00 70.31 271 LEU A N 1
ATOM 2116 C CA . LEU A 1 271 ? 0.747 0.197 7.937 1.00 70.31 271 LEU A CA 1
ATOM 2117 C C . LEU A 1 271 ? 1.284 -1.220 7.718 1.00 70.31 271 LEU A C 1
ATOM 2119 O O . LEU A 1 271 ? 2.393 -1.381 7.217 1.00 70.31 271 LEU A O 1
ATO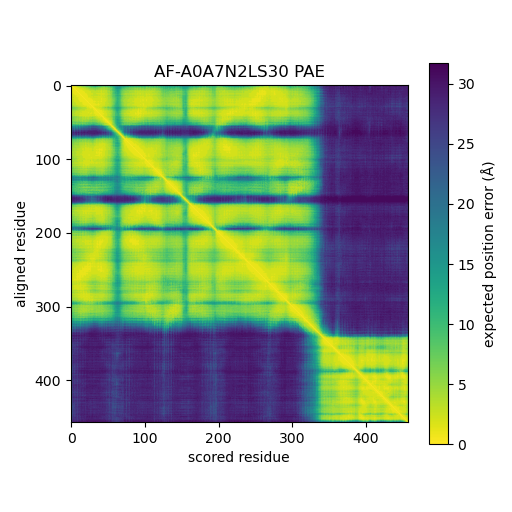M 2123 N N . PHE A 1 272 ? 0.482 -2.249 8.005 1.00 75.25 272 PHE A N 1
ATOM 2124 C CA . PHE A 1 272 ? 0.887 -3.638 7.787 1.00 75.25 272 PHE A CA 1
ATOM 2125 C C . PHE A 1 272 ? 1.166 -3.928 6.305 1.00 75.25 272 PHE A C 1
ATOM 2127 O O . PHE A 1 272 ? 2.206 -4.490 5.968 1.00 75.25 272 PHE A O 1
ATOM 2134 N N . SER A 1 273 ? 0.277 -3.490 5.408 1.00 81.25 273 SER A N 1
ATOM 2135 C CA . SER A 1 273 ? 0.445 -3.640 3.955 1.00 81.25 273 SER A CA 1
ATOM 2136 C C . SER A 1 273 ? 1.731 -2.985 3.432 1.00 81.25 273 SER A C 1
ATOM 2138 O O . SER A 1 273 ? 2.517 -3.602 2.702 1.00 81.25 273 SER A O 1
ATOM 2140 N N . ASN A 1 274 ? 1.991 -1.752 3.874 1.00 77.38 274 ASN A N 1
ATOM 2141 C CA . ASN A 1 274 ? 3.194 -0.997 3.541 1.00 77.38 274 ASN A CA 1
ATOM 2142 C C . ASN A 1 274 ? 4.441 -1.763 3.953 1.00 77.38 274 ASN A C 1
ATOM 2144 O O . ASN A 1 274 ? 5.373 -1.907 3.166 1.00 77.38 274 ASN A O 1
ATOM 2148 N N . VAL A 1 275 ? 4.431 -2.270 5.177 1.00 75.38 275 VAL A N 1
ATOM 2149 C CA . VAL A 1 275 ? 5.548 -2.978 5.770 1.00 75.38 275 VAL A CA 1
ATOM 2150 C C . VAL A 1 275 ? 5.838 -4.301 5.037 1.00 75.38 275 VAL A C 1
ATOM 2152 O O . VAL A 1 275 ? 6.993 -4.561 4.696 1.00 75.38 275 VAL A O 1
ATOM 2155 N N . ILE A 1 276 ? 4.814 -5.101 4.714 1.00 83.94 276 ILE A N 1
ATOM 2156 C CA . ILE A 1 276 ? 4.973 -6.326 3.905 1.00 83.94 276 ILE A CA 1
ATOM 2157 C C . ILE A 1 276 ? 5.565 -6.009 2.525 1.00 83.94 276 ILE A C 1
ATOM 2159 O O . ILE A 1 276 ? 6.442 -6.729 2.051 1.00 83.94 276 ILE A O 1
ATOM 2163 N N . SER A 1 277 ? 5.148 -4.901 1.907 1.00 84.88 277 SER A N 1
ATOM 2164 C CA . SER A 1 277 ? 5.699 -4.454 0.621 1.00 84.88 277 SER A CA 1
ATOM 2165 C C . SER A 1 277 ? 7.194 -4.126 0.719 1.00 84.88 277 SER A C 1
ATOM 2167 O O . SER A 1 277 ? 7.971 -4.460 -0.174 1.00 84.88 277 SER A O 1
ATOM 2169 N N . VAL A 1 278 ? 7.643 -3.510 1.821 1.00 79.50 278 VAL A N 1
ATOM 2170 C CA . VAL A 1 278 ? 9.072 -3.187 1.987 1.00 79.50 278 VAL A CA 1
ATOM 2171 C C . VAL A 1 278 ? 9.909 -4.429 2.292 1.00 79.50 278 VAL A C 1
ATOM 2173 O O . VAL A 1 278 ? 11.031 -4.530 1.804 1.00 79.50 278 VAL A O 1
ATOM 2176 N N . LEU A 1 279 ? 9.358 -5.410 3.020 1.00 80.44 279 LEU A N 1
ATOM 2177 C CA . LEU A 1 279 ? 10.019 -6.700 3.261 1.00 80.44 279 LEU A CA 1
ATOM 2178 C C . LEU A 1 279 ? 10.308 -7.489 1.981 1.00 80.44 279 LEU A C 1
ATOM 2180 O O . LEU A 1 279 ? 11.231 -8.302 1.965 1.00 80.44 279 LEU A O 1
ATOM 2184 N N . GLY A 1 280 ? 9.547 -7.260 0.911 1.00 83.19 280 GLY A N 1
ATOM 2185 C CA . GLY A 1 280 ? 9.830 -7.865 -0.388 1.00 83.19 280 GLY A CA 1
ATOM 2186 C C . GLY A 1 280 ? 11.127 -7.356 -1.024 1.00 83.19 280 GLY A C 1
ATOM 2187 O O . GLY A 1 280 ? 11.747 -8.075 -1.804 1.00 83.19 280 GLY A O 1
ATOM 2188 N N . LEU A 1 281 ? 11.585 -6.148 -0.676 1.00 85.25 281 LEU A N 1
ATOM 2189 C CA . LEU A 1 281 ? 12.712 -5.504 -1.355 1.00 85.25 281 LEU A CA 1
ATOM 2190 C C . LEU A 1 281 ? 14.060 -6.214 -1.142 1.00 85.25 281 LEU A C 1
ATOM 2192 O O . LEU A 1 281 ? 14.755 -6.408 -2.136 1.00 85.25 281 LEU A O 1
ATOM 2196 N N . PRO A 1 282 ? 14.436 -6.677 0.068 1.00 82.75 282 PRO A N 1
ATOM 2197 C CA . PRO A 1 282 ? 15.653 -7.475 0.256 1.00 82.75 282 PRO A CA 1
ATOM 2198 C C . PRO A 1 282 ? 15.649 -8.848 -0.428 1.00 82.75 282 PRO A C 1
ATOM 2200 O O . PRO A 1 282 ? 16.714 -9.425 -0.630 1.00 82.75 282 PRO A O 1
ATOM 2203 N N . VAL A 1 283 ? 14.481 -9.382 -0.800 1.00 86.06 283 VAL A N 1
ATOM 2204 C CA . VAL A 1 283 ? 14.378 -10.669 -1.513 1.00 86.06 283 VAL A CA 1
ATOM 2205 C C . VAL A 1 283 ? 14.760 -10.511 -2.988 1.00 86.06 283 VAL A C 1
ATOM 2207 O O . VAL A 1 283 ? 15.344 -11.413 -3.589 1.00 86.06 283 VAL A O 1
ATOM 2210 N N . ILE A 1 284 ? 14.487 -9.346 -3.575 1.00 90.75 284 ILE A N 1
ATOM 2211 C CA . ILE A 1 284 ? 14.715 -9.078 -4.999 1.00 90.75 284 ILE A CA 1
ATOM 2212 C C . ILE A 1 284 ? 16.193 -9.194 -5.408 1.00 90.75 284 ILE A C 1
ATOM 2214 O O . ILE A 1 284 ? 16.440 -9.820 -6.435 1.00 90.75 284 ILE A O 1
ATOM 2218 N N . PRO A 1 285 ? 17.191 -8.682 -4.657 1.00 88.81 285 PRO A N 1
ATOM 2219 C CA . PRO A 1 285 ? 18.600 -8.907 -4.969 1.00 88.81 285 PRO A CA 1
ATOM 2220 C C . PRO A 1 285 ? 18.977 -10.387 -5.070 1.00 88.81 285 PRO A C 1
ATOM 2222 O O . PRO A 1 285 ? 19.760 -10.748 -5.943 1.00 88.81 285 PRO A O 1
ATOM 2225 N N . VAL A 1 286 ? 18.398 -11.255 -4.232 1.00 89.94 286 VAL A N 1
ATOM 2226 C CA . VAL A 1 286 ? 18.626 -12.707 -4.310 1.00 89.94 286 VAL A CA 1
ATOM 2227 C C . VAL A 1 286 ? 18.046 -13.265 -5.609 1.00 89.94 286 VAL A C 1
ATOM 2229 O O . VAL A 1 286 ? 18.731 -13.985 -6.331 1.00 89.94 286 VAL A O 1
ATOM 2232 N N . LEU A 1 287 ? 16.814 -12.882 -5.954 1.00 92.12 287 LEU A N 1
ATOM 2233 C CA . LEU A 1 287 ? 16.191 -13.281 -7.219 1.00 92.12 287 LEU A CA 1
ATOM 2234 C C . LEU A 1 287 ? 16.963 -12.739 -8.432 1.00 92.12 287 LEU A C 1
ATOM 2236 O O . LEU A 1 287 ? 17.108 -13.440 -9.429 1.00 92.12 287 LEU A O 1
ATOM 2240 N N . ALA A 1 288 ? 17.517 -11.531 -8.343 1.00 88.88 288 ALA A N 1
ATOM 2241 C CA . ALA A 1 288 ? 18.335 -10.939 -9.395 1.00 88.88 288 ALA A CA 1
ATOM 2242 C C . ALA A 1 288 ? 19.609 -11.751 -9.660 1.00 88.88 288 ALA A C 1
ATOM 2244 O O . ALA A 1 288 ? 19.956 -11.992 -10.813 1.00 88.88 288 ALA A O 1
ATOM 2245 N N . VAL A 1 289 ? 20.279 -12.239 -8.611 1.00 88.31 289 VAL A N 1
ATOM 2246 C CA . VAL A 1 289 ? 21.437 -13.138 -8.765 1.00 88.31 289 VAL A CA 1
ATOM 2247 C C . VAL A 1 289 ? 21.034 -14.439 -9.461 1.00 88.31 289 VAL A C 1
ATOM 2249 O O . VAL A 1 289 ? 21.774 -14.936 -10.306 1.00 88.31 289 VAL A O 1
ATOM 2252 N N . VAL A 1 290 ? 19.859 -14.984 -9.138 1.00 91.19 290 VAL A N 1
ATOM 2253 C CA . VAL A 1 290 ? 19.372 -16.243 -9.723 1.00 91.19 290 VAL A CA 1
ATOM 2254 C C . VAL A 1 290 ? 18.988 -16.084 -11.197 1.00 91.19 290 VAL A C 1
ATOM 2256 O O . VAL A 1 290 ? 19.375 -16.918 -12.009 1.00 91.19 290 VAL A O 1
ATOM 2259 N N . PHE A 1 291 ? 18.238 -15.036 -11.550 1.00 91.31 291 PHE A N 1
ATOM 2260 C CA . PHE A 1 291 ? 17.656 -14.881 -12.891 1.00 91.31 291 PHE A CA 1
ATOM 2261 C C . PHE A 1 291 ? 18.509 -14.062 -13.863 1.00 91.31 291 PHE A C 1
ATOM 2263 O O . PHE A 1 291 ? 18.467 -14.318 -15.063 1.00 91.31 291 PHE A O 1
ATOM 2270 N N . PHE A 1 292 ? 19.264 -13.083 -13.363 1.00 86.75 292 PHE A N 1
ATOM 2271 C CA . PHE A 1 292 ? 20.078 -12.174 -14.180 1.00 86.75 292 PHE A CA 1
ATOM 2272 C C . PHE A 1 292 ? 21.579 -12.397 -14.003 1.00 86.75 292 PHE A C 1
ATOM 2274 O O . PHE A 1 292 ? 22.373 -11.760 -14.689 1.00 86.75 292 PHE A O 1
ATOM 2281 N N . HIS A 1 293 ? 21.981 -13.291 -13.091 1.00 86.50 293 HIS A N 1
ATOM 2282 C CA . HIS A 1 293 ? 23.382 -13.469 -12.708 1.00 86.50 293 HIS A CA 1
ATOM 2283 C C . HIS A 1 293 ? 24.037 -12.148 -12.272 1.00 86.50 293 HIS A C 1
ATOM 2285 O O . HIS A 1 293 ? 25.222 -11.909 -12.513 1.00 86.50 293 HIS A O 1
ATOM 2291 N N . ASP A 1 294 ? 23.247 -11.291 -11.609 1.00 82.12 294 ASP A N 1
ATOM 2292 C CA . ASP A 1 294 ? 23.698 -10.019 -11.051 1.00 82.12 294 ASP A CA 1
ATOM 2293 C C . ASP A 1 294 ? 24.940 -10.232 -10.177 1.00 82.12 294 ASP A C 1
ATOM 2295 O O . ASP A 1 294 ? 24.961 -11.073 -9.276 1.00 82.12 294 ASP A O 1
ATOM 2299 N N . LYS A 1 295 ? 25.983 -9.426 -10.397 1.00 79.75 295 LYS A N 1
ATOM 2300 C CA . LYS A 1 295 ? 27.189 -9.502 -9.570 1.00 79.75 295 LYS A CA 1
ATOM 2301 C C . LYS A 1 295 ? 26.870 -9.050 -8.143 1.00 79.75 295 LYS A C 1
ATOM 2303 O O . LYS A 1 295 ? 26.582 -7.869 -7.919 1.00 79.75 295 LYS A O 1
ATOM 2308 N N . MET A 1 296 ? 26.947 -9.986 -7.199 1.00 80.12 296 MET A N 1
ATOM 2309 C CA . MET A 1 296 ? 26.820 -9.745 -5.762 1.00 80.12 296 MET A CA 1
ATOM 2310 C C . MET A 1 296 ? 28.216 -9.622 -5.149 1.00 80.12 296 MET A C 1
ATOM 2312 O O . MET A 1 296 ? 28.916 -10.615 -4.966 1.00 80.12 296 MET A O 1
ATOM 2316 N N . ASP A 1 297 ? 28.646 -8.394 -4.886 1.00 81.81 297 ASP A N 1
ATOM 2317 C CA . ASP A 1 297 ? 29.895 -8.130 -4.176 1.00 81.81 297 ASP A CA 1
ATOM 2318 C C . ASP A 1 297 ? 29.669 -8.047 -2.656 1.00 81.81 297 ASP A C 1
ATOM 2320 O O . ASP A 1 297 ? 28.537 -8.081 -2.162 1.00 81.81 297 ASP A O 1
ATOM 2324 N N . GLY A 1 298 ? 30.767 -7.952 -1.900 1.00 82.19 298 GLY A N 1
ATOM 2325 C CA . GLY A 1 298 ? 30.705 -7.878 -0.441 1.00 82.19 298 GLY A CA 1
ATOM 2326 C C . GLY A 1 298 ? 29.910 -6.675 0.072 1.00 82.19 298 GLY A C 1
ATOM 2327 O O . GLY A 1 298 ? 29.248 -6.786 1.097 1.00 82.19 298 GLY A O 1
ATOM 2328 N N . VAL A 1 299 ? 29.909 -5.550 -0.650 1.00 82.81 299 VAL A N 1
ATOM 2329 C CA . VAL A 1 299 ? 29.194 -4.334 -0.2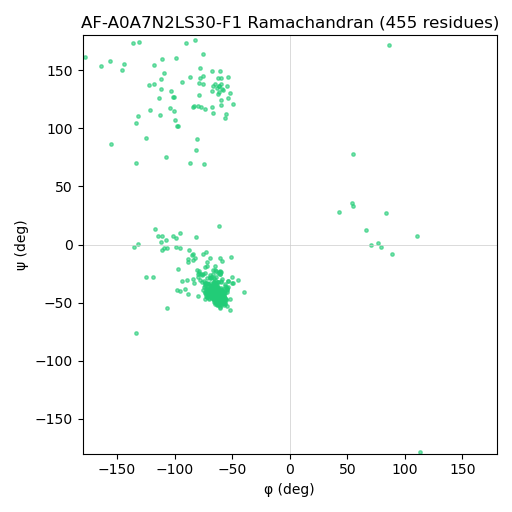37 1.00 82.81 299 VAL A CA 1
ATOM 2330 C C . VAL A 1 299 ? 27.690 -4.513 -0.416 1.00 82.81 299 VAL A C 1
ATOM 2332 O O . VAL A 1 299 ? 26.947 -4.266 0.528 1.00 82.81 299 VAL A O 1
ATOM 2335 N N . LYS A 1 300 ? 27.229 -5.030 -1.561 1.00 83.38 300 LYS A N 1
ATOM 2336 C CA . LYS A 1 300 ? 25.813 -5.365 -1.781 1.00 83.38 300 LYS A CA 1
ATOM 2337 C C . LYS A 1 300 ? 25.305 -6.387 -0.769 1.00 83.38 300 LYS A C 1
ATOM 2339 O O . LYS A 1 300 ? 24.191 -6.239 -0.267 1.00 83.38 300 LYS A O 1
ATOM 2344 N N . ALA A 1 301 ? 26.122 -7.386 -0.430 1.00 85.44 301 ALA A N 1
ATOM 2345 C CA . ALA A 1 301 ? 25.781 -8.363 0.600 1.00 85.44 301 ALA A CA 1
ATOM 2346 C C . ALA A 1 301 ? 25.631 -7.706 1.985 1.00 85.44 301 ALA A C 1
ATOM 2348 O O . ALA A 1 301 ? 24.642 -7.953 2.675 1.00 85.44 301 ALA A O 1
ATOM 2349 N N . ILE A 1 302 ? 26.560 -6.822 2.370 1.00 86.81 302 ILE A N 1
ATOM 2350 C CA . ILE A 1 302 ? 26.483 -6.061 3.627 1.00 86.81 302 ILE A CA 1
ATOM 2351 C C . ILE A 1 302 ? 25.254 -5.142 3.639 1.00 86.81 302 ILE A C 1
ATOM 2353 O O . ILE A 1 302 ? 24.509 -5.150 4.616 1.00 86.81 302 ILE A O 1
ATOM 2357 N N . SER A 1 303 ? 24.988 -4.403 2.557 1.00 86.00 303 SER A N 1
ATOM 2358 C CA . SER A 1 303 ? 23.789 -3.567 2.418 1.00 86.00 303 SER A CA 1
ATOM 2359 C C . SER A 1 303 ? 22.510 -4.389 2.581 1.00 86.00 303 SER A C 1
ATOM 2361 O O . SER A 1 303 ? 21.615 -3.996 3.320 1.00 86.00 303 SER A O 1
ATOM 2363 N N . MET A 1 304 ? 22.434 -5.576 1.977 1.00 87.31 304 MET A N 1
ATOM 2364 C CA . MET A 1 304 ? 21.280 -6.464 2.131 1.00 87.31 304 MET A CA 1
ATOM 2365 C C . MET A 1 304 ? 21.068 -6.897 3.590 1.00 87.31 304 MET A C 1
ATOM 2367 O O . MET A 1 304 ? 19.942 -6.846 4.084 1.00 87.31 304 MET A O 1
ATOM 2371 N N . VAL A 1 305 ? 22.138 -7.267 4.304 1.00 88.19 305 VAL A N 1
ATOM 2372 C CA . VAL A 1 305 ? 22.068 -7.635 5.730 1.00 88.19 305 VAL A CA 1
ATOM 2373 C C . VAL A 1 305 ? 21.631 -6.447 6.590 1.00 88.19 305 VAL A C 1
ATOM 2375 O O . VAL A 1 305 ? 20.745 -6.596 7.431 1.00 88.19 305 VAL A O 1
ATOM 2378 N N . LEU A 1 306 ? 22.198 -5.259 6.356 1.00 86.38 306 LEU A N 1
ATOM 2379 C CA . LEU A 1 306 ? 21.817 -4.030 7.059 1.00 86.38 306 LEU A CA 1
ATOM 2380 C C . LEU A 1 306 ? 20.361 -3.646 6.789 1.00 86.38 306 LEU A C 1
ATOM 2382 O O . LEU A 1 306 ? 19.664 -3.223 7.710 1.00 86.38 306 LEU A O 1
ATOM 2386 N N . ALA A 1 307 ? 19.880 -3.835 5.558 1.00 83.56 307 ALA A N 1
ATOM 2387 C CA . ALA A 1 307 ? 18.486 -3.601 5.217 1.00 83.56 307 ALA A CA 1
ATOM 2388 C C . ALA A 1 307 ? 17.561 -4.540 5.998 1.00 83.56 307 ALA A C 1
ATOM 2390 O O . ALA A 1 307 ? 16.638 -4.069 6.659 1.00 83.56 307 ALA A O 1
ATOM 2391 N N . ILE A 1 308 ? 17.846 -5.848 6.003 1.00 85.69 308 ILE A N 1
ATOM 2392 C CA . ILE A 1 308 ? 17.085 -6.845 6.775 1.00 85.69 308 ILE A CA 1
ATOM 2393 C C . ILE A 1 308 ? 17.086 -6.501 8.270 1.00 85.69 308 ILE A C 1
ATOM 2395 O O . ILE A 1 308 ? 16.031 -6.518 8.903 1.00 85.69 308 ILE A O 1
ATOM 2399 N N . TRP A 1 309 ? 18.238 -6.127 8.834 1.00 86.44 309 TRP A N 1
ATOM 2400 C CA . TRP A 1 309 ? 18.330 -5.705 10.234 1.00 86.44 309 TRP A CA 1
ATOM 2401 C C . TRP A 1 309 ? 17.474 -4.465 10.512 1.00 86.44 309 TRP A C 1
ATOM 2403 O O . TRP A 1 309 ? 16.721 -4.425 11.492 1.00 86.44 309 TRP A O 1
ATOM 2413 N N . GLY A 1 310 ? 17.571 -3.451 9.648 1.00 81.75 310 GLY A N 1
ATOM 2414 C CA . GLY A 1 310 ? 16.764 -2.238 9.729 1.00 81.75 310 GLY A CA 1
ATOM 2415 C C . GLY A 1 310 ? 15.267 -2.553 9.729 1.00 81.75 310 GLY A C 1
ATOM 2416 O O . GLY A 1 310 ? 14.531 -2.001 10.549 1.00 81.75 310 GLY A O 1
ATOM 2417 N N . PHE A 1 311 ? 14.825 -3.501 8.895 1.00 77.81 311 PHE A N 1
ATOM 2418 C CA . PHE A 1 311 ? 13.439 -3.974 8.881 1.00 77.81 311 PHE A CA 1
ATOM 2419 C C . PHE A 1 311 ? 13.029 -4.640 10.189 1.00 77.81 311 PHE A C 1
ATOM 2421 O O . PHE A 1 311 ? 12.015 -4.255 10.768 1.00 77.81 311 PHE A O 1
ATOM 2428 N N . ILE A 1 312 ? 13.815 -5.604 10.674 1.00 81.56 312 ILE A N 1
ATOM 2429 C CA . ILE A 1 312 ? 13.518 -6.318 11.925 1.00 81.56 312 ILE A CA 1
ATOM 2430 C C . ILE A 1 312 ? 13.394 -5.325 13.088 1.00 81.56 312 ILE A C 1
ATOM 2432 O O . ILE A 1 312 ? 12.459 -5.424 13.878 1.00 81.56 312 ILE A O 1
ATOM 2436 N N . SER A 1 313 ? 14.276 -4.323 13.145 1.00 80.75 313 SER A N 1
ATOM 2437 C CA . SER A 1 313 ? 14.246 -3.284 14.184 1.00 80.75 313 SER A CA 1
ATOM 2438 C C . SER A 1 313 ? 12.969 -2.434 14.128 1.00 80.75 313 SER A C 1
ATOM 2440 O O . SER A 1 313 ? 12.365 -2.170 15.162 1.00 80.75 313 SER A O 1
ATOM 2442 N N . TYR A 1 314 ? 12.526 -2.039 12.929 1.00 74.50 314 TYR A N 1
ATOM 2443 C CA . TYR A 1 314 ? 11.299 -1.251 12.748 1.00 74.50 314 TYR A CA 1
ATOM 2444 C C . TYR A 1 314 ? 10.033 -2.023 13.141 1.00 74.50 314 TYR A C 1
ATOM 2446 O O . TYR A 1 314 ? 9.102 -1.466 13.726 1.00 74.50 314 TYR A O 1
ATOM 2454 N N . PHE A 1 315 ? 9.997 -3.315 12.817 1.00 72.31 315 PHE A N 1
ATOM 2455 C CA . PHE A 1 315 ? 8.895 -4.203 13.177 1.00 72.31 315 PHE A CA 1
ATOM 2456 C C . PHE A 1 315 ? 8.818 -4.487 14.664 1.00 72.31 315 PHE A C 1
ATOM 2458 O O . PHE A 1 315 ? 7.724 -4.532 15.221 1.00 72.31 315 PHE A O 1
ATOM 2465 N N . TYR A 1 316 ? 9.975 -4.720 15.281 1.00 74.88 316 TYR A N 1
ATOM 2466 C CA . TYR A 1 316 ? 10.045 -4.982 16.706 1.00 74.88 316 TYR A CA 1
ATOM 2467 C C . TYR A 1 316 ? 9.450 -3.813 17.493 1.00 74.88 316 TYR A C 1
ATOM 2469 O O . TYR A 1 316 ? 8.678 -4.042 18.416 1.00 74.88 316 TYR A O 1
ATOM 2477 N N . GLU A 1 317 ? 9.686 -2.580 17.043 1.00 73.25 317 GLU A N 1
ATOM 2478 C CA . GLU A 1 317 ? 9.055 -1.405 17.639 1.00 73.25 317 GLU A CA 1
ATOM 2479 C C . GLU A 1 317 ? 7.535 -1.398 17.501 1.00 73.25 317 GLU A C 1
ATOM 2481 O O . GLU A 1 317 ? 6.831 -1.193 18.478 1.00 73.25 317 GLU A O 1
ATOM 2486 N N . HIS A 1 318 ? 7.004 -1.688 16.313 1.00 67.75 318 HIS A N 1
ATOM 2487 C CA . HIS A 1 318 ? 5.551 -1.748 16.124 1.00 67.75 318 HIS A CA 1
ATOM 2488 C C . HIS A 1 318 ? 4.897 -2.843 16.972 1.00 67.75 318 HIS A C 1
ATOM 2490 O O . HIS A 1 318 ? 3.754 -2.704 17.403 1.00 67.75 318 HIS A O 1
ATOM 2496 N N . TYR A 1 319 ? 5.616 -3.941 17.208 1.00 70.69 319 TYR A N 1
ATOM 2497 C CA . TYR A 1 319 ? 5.183 -4.979 18.131 1.00 70.69 319 TYR A CA 1
ATOM 2498 C C . TYR A 1 319 ? 5.179 -4.483 19.585 1.00 70.69 319 TYR A C 1
ATOM 2500 O O . TYR A 1 319 ? 4.227 -4.773 20.312 1.00 70.69 319 TYR A O 1
ATOM 2508 N N . LEU A 1 320 ? 6.205 -3.731 20.000 1.00 74.19 320 LEU A N 1
ATOM 2509 C CA . LEU A 1 320 ? 6.258 -3.109 21.324 1.00 74.19 320 LEU A CA 1
ATOM 2510 C C . LEU A 1 320 ? 5.133 -2.083 21.501 1.00 74.19 320 LEU A C 1
ATOM 2512 O O . LEU A 1 320 ? 4.377 -2.219 22.456 1.00 74.19 320 LEU A O 1
ATOM 2516 N N . ASP A 1 321 ? 4.936 -1.165 20.552 1.00 65.94 321 ASP A N 1
ATOM 2517 C CA . ASP A 1 321 ? 3.865 -0.157 20.575 1.00 65.94 321 ASP A CA 1
ATOM 2518 C C . ASP A 1 321 ? 2.469 -0.802 20.662 1.00 65.94 321 ASP A C 1
ATOM 2520 O O . ASP A 1 321 ? 1.626 -0.372 21.448 1.00 65.94 321 ASP A O 1
ATOM 2524 N N . ASP A 1 322 ? 2.196 -1.864 19.891 1.00 62.69 322 ASP A N 1
ATOM 2525 C CA . ASP A 1 322 ? 0.904 -2.570 19.948 1.00 62.69 322 ASP A CA 1
ATOM 2526 C C . ASP A 1 322 ? 0.745 -3.383 21.250 1.00 62.69 322 ASP A C 1
ATOM 2528 O O . ASP A 1 322 ? -0.369 -3.573 21.748 1.00 62.69 322 ASP A O 1
ATOM 2532 N N . SER A 1 323 ? 1.850 -3.852 21.840 1.00 68.19 323 SER A N 1
ATOM 2533 C CA . SER A 1 323 ? 1.860 -4.504 23.154 1.00 68.19 323 SER A CA 1
ATOM 2534 C C . SER A 1 323 ? 1.610 -3.502 24.285 1.00 68.19 323 SER A C 1
ATOM 2536 O O . SER A 1 323 ? 0.783 -3.770 25.158 1.00 68.19 323 SER A O 1
ATOM 2538 N N . GLU A 1 324 ? 2.265 -2.341 24.252 1.00 66.69 324 GLU A N 1
ATOM 2539 C CA . GLU A 1 324 ? 2.069 -1.242 25.199 1.00 66.69 324 GLU A CA 1
ATOM 2540 C C . GLU A 1 324 ? 0.662 -0.660 25.075 1.00 66.69 324 GLU A C 1
ATOM 2542 O O . GLU A 1 324 ? -0.036 -0.566 26.077 1.00 66.69 324 GLU A O 1
ATOM 2547 N N . ALA A 1 325 ? 0.155 -0.416 23.863 1.00 62.19 325 ALA A N 1
ATOM 2548 C CA . ALA A 1 325 ? -1.222 0.033 23.652 1.00 62.19 325 ALA A CA 1
ATOM 2549 C C . ALA A 1 325 ? -2.260 -0.994 24.141 1.00 62.19 325 ALA A C 1
ATOM 2551 O O . ALA A 1 325 ? -3.349 -0.624 24.586 1.00 62.19 325 ALA A O 1
ATOM 2552 N N . LYS A 1 326 ? -1.961 -2.300 24.072 1.00 61.97 326 LYS A N 1
ATOM 2553 C CA . LYS A 1 326 ? -2.803 -3.352 24.673 1.00 61.97 326 LYS A CA 1
ATOM 2554 C C . LYS A 1 326 ? -2.698 -3.385 26.195 1.00 61.97 326 LYS A C 1
ATOM 2556 O O . LYS A 1 326 ? -3.700 -3.721 26.825 1.00 61.97 326 LYS A O 1
ATOM 2561 N N . ALA A 1 327 ? -1.541 -3.069 26.772 1.00 66.81 327 ALA A N 1
ATOM 2562 C CA . ALA A 1 327 ? -1.356 -2.941 28.216 1.00 66.81 327 ALA A CA 1
ATOM 2563 C C . ALA A 1 327 ? -2.068 -1.689 28.752 1.00 66.81 327 ALA A C 1
ATOM 2565 O O . ALA A 1 327 ? -2.886 -1.798 29.654 1.00 66.81 327 ALA A O 1
ATOM 2566 N N . GLU A 1 328 ? -1.914 -0.544 28.092 1.00 60.41 328 GLU A N 1
ATOM 2567 C CA . GLU A 1 328 ? -2.580 0.715 28.429 1.00 60.41 328 GLU A CA 1
ATOM 2568 C C . GLU A 1 328 ? -4.104 0.601 28.265 1.00 60.41 328 GLU A C 1
ATOM 2570 O O . GLU A 1 328 ? -4.867 1.026 29.126 1.00 60.41 328 GLU A O 1
ATOM 2575 N N . LYS A 1 329 ? -4.595 -0.092 27.225 1.00 53.94 329 LYS A N 1
ATOM 2576 C CA . LYS A 1 329 ? -6.028 -0.431 27.103 1.00 53.94 329 LYS A CA 1
ATOM 2577 C C . LYS A 1 329 ? -6.518 -1.407 28.175 1.00 53.94 329 LYS A C 1
ATOM 2579 O O . LYS A 1 329 ? -7.727 -1.467 28.386 1.00 53.94 329 LYS A O 1
ATOM 2584 N N . ARG A 1 330 ? -5.649 -2.203 28.808 1.00 53.94 330 ARG A N 1
ATOM 2585 C CA . ARG A 1 330 ? -6.013 -3.043 29.965 1.00 53.94 330 ARG A CA 1
ATOM 2586 C C . ARG A 1 330 ? -6.056 -2.202 31.240 1.00 53.94 330 ARG A C 1
ATOM 2588 O O . ARG A 1 330 ? -7.069 -2.272 31.928 1.00 53.94 330 ARG A O 1
ATOM 2595 N N . ASP A 1 331 ? -5.071 -1.336 31.454 1.00 53.53 331 ASP A N 1
ATOM 2596 C CA . ASP A 1 331 ? -4.996 -0.435 32.611 1.00 53.53 331 ASP A CA 1
ATOM 2597 C C . ASP A 1 331 ? -6.134 0.598 32.603 1.00 53.53 331 ASP A C 1
ATOM 2599 O O . ASP A 1 331 ? -6.848 0.753 33.590 1.00 53.53 331 ASP A O 1
ATOM 2603 N N . VAL A 1 332 ? -6.429 1.215 31.452 1.00 53.03 332 VAL A N 1
ATOM 2604 C CA . VAL A 1 332 ? -7.579 2.124 31.283 1.00 53.03 332 VAL A CA 1
ATOM 2605 C C . VAL A 1 332 ? -8.901 1.385 31.504 1.00 53.03 332 VAL A C 1
ATOM 2607 O O . VAL A 1 332 ? -9.862 1.970 32.002 1.00 53.03 332 VAL A O 1
ATOM 2610 N N . LYS A 1 333 ? -8.985 0.093 31.173 1.00 46.47 333 LYS A N 1
ATOM 2611 C CA . LYS A 1 333 ? -10.187 -0.719 31.410 1.00 46.47 333 LYS A CA 1
ATOM 2612 C C . LYS A 1 333 ? -10.349 -1.084 32.890 1.00 46.47 333 LYS A C 1
ATOM 2614 O O . LYS A 1 333 ? -11.487 -1.145 33.351 1.00 46.47 333 LYS A O 1
ATOM 2619 N N . GLU A 1 334 ? -9.259 -1.249 33.637 1.00 49.72 334 GLU A N 1
ATOM 2620 C CA . GLU A 1 334 ? -9.268 -1.405 35.099 1.00 49.72 334 GLU A CA 1
ATOM 2621 C C . GLU A 1 334 ? -9.593 -0.087 35.825 1.00 49.72 334 GLU A C 1
ATOM 2623 O O . GLU A 1 334 ? -10.450 -0.065 36.710 1.00 49.72 334 GLU A O 1
ATOM 2628 N N . GLU A 1 335 ? -9.023 1.040 35.396 1.00 44.44 335 GLU A N 1
ATOM 2629 C CA . GLU A 1 335 ? -9.251 2.353 36.015 1.00 44.44 335 GLU A CA 1
ATOM 2630 C C . GLU A 1 335 ? -10.661 2.906 35.705 1.00 44.44 335 GLU A C 1
ATOM 2632 O O . GLU A 1 335 ? -11.362 3.425 36.582 1.00 44.44 335 GLU A O 1
ATOM 2637 N N . THR A 1 336 ? -11.155 2.691 34.477 1.00 48.06 336 THR A N 1
ATOM 2638 C CA . THR A 1 336 ? -12.531 3.041 34.073 1.00 48.06 336 THR A CA 1
ATOM 2639 C C . THR A 1 336 ? -13.571 2.090 34.677 1.00 48.06 336 THR A C 1
ATOM 2641 O O . THR A 1 336 ? -14.731 2.471 34.789 1.00 48.06 336 THR A O 1
ATOM 2644 N N . SER A 1 337 ? -13.191 0.888 35.130 1.00 49.97 337 SER A N 1
ATOM 2645 C CA . SER A 1 337 ? -14.082 -0.031 35.860 1.00 49.97 337 SER A CA 1
ATOM 2646 C C . SER A 1 337 ? -14.360 0.426 37.301 1.00 49.97 337 SER A C 1
ATOM 2648 O O . SER A 1 337 ? -15.399 0.083 37.864 1.00 49.97 337 SER A O 1
ATOM 2650 N N . MET A 1 338 ? -13.479 1.226 37.913 1.00 48.34 338 MET A N 1
ATOM 2651 C CA . MET A 1 338 ? -13.634 1.653 39.312 1.00 48.34 338 MET A CA 1
ATOM 2652 C C . MET A 1 338 ? -14.550 2.876 39.509 1.00 48.34 338 MET A C 1
ATOM 2654 O O . MET A 1 338 ? -15.220 2.997 40.535 1.00 48.34 338 MET A O 1
ATOM 2658 N N . ARG A 1 339 ? -14.631 3.790 38.534 1.00 48.41 339 ARG A N 1
ATOM 2659 C CA . ARG A 1 339 ? -15.477 5.003 38.620 1.00 48.41 339 ARG A CA 1
ATOM 2660 C C . ARG A 1 339 ? -16.997 4.745 38.561 1.00 48.41 339 ARG A C 1
ATOM 2662 O O . ARG A 1 339 ? -17.721 5.399 39.313 1.00 48.41 339 ARG A O 1
ATOM 2669 N N . PRO A 1 340 ? -17.512 3.841 37.704 1.00 51.31 340 PRO A N 1
ATOM 2670 C CA . PRO A 1 340 ? -18.928 3.470 37.661 1.00 51.31 340 PRO A CA 1
ATOM 2671 C C . PRO A 1 340 ? -19.400 2.811 38.960 1.00 51.31 340 PRO A C 1
ATOM 2673 O O . PRO A 1 340 ? -20.487 3.129 39.438 1.00 51.31 340 PRO A O 1
ATOM 2676 N N . LEU A 1 341 ? -18.549 1.989 39.590 1.00 57.72 341 LEU A N 1
ATOM 2677 C CA . LEU A 1 341 ? -18.891 1.262 40.816 1.00 57.72 341 LEU A CA 1
ATOM 2678 C C . LEU A 1 341 ? -19.274 2.198 41.974 1.00 57.72 341 LEU A C 1
ATOM 2680 O O . LEU A 1 341 ? -20.191 1.900 42.732 1.00 57.72 341 LEU A O 1
ATOM 2684 N N . LEU A 1 342 ? -18.614 3.355 42.102 1.00 65.19 342 LEU A N 1
ATOM 2685 C CA . LEU A 1 342 ? -18.928 4.345 43.141 1.00 65.19 342 LEU A CA 1
ATOM 2686 C C . LEU A 1 342 ? -20.327 4.955 42.966 1.00 65.19 342 LEU A C 1
ATOM 2688 O O . LEU A 1 342 ? -21.061 5.078 43.946 1.00 65.19 342 LEU A O 1
ATOM 2692 N N . LYS A 1 343 ? -20.723 5.271 41.727 1.00 75.19 343 LYS A N 1
ATOM 2693 C CA . LYS A 1 343 ? -22.052 5.827 41.422 1.00 75.19 343 LYS A CA 1
ATOM 2694 C C . LYS A 1 343 ? -23.162 4.788 41.559 1.00 75.19 343 LYS A C 1
ATOM 2696 O O . LYS A 1 343 ? -24.237 5.108 42.055 1.00 75.19 343 LYS A O 1
ATOM 2701 N N . GLU A 1 344 ? -22.909 3.547 41.151 1.00 77.12 344 GLU A N 1
ATOM 2702 C CA . GLU A 1 344 ? -23.858 2.442 41.329 1.00 77.12 344 GLU A CA 1
ATOM 2703 C C . GLU A 1 344 ? -24.076 2.122 42.811 1.00 77.12 344 GLU A C 1
ATOM 2705 O O . GLU A 1 344 ? -25.210 1.913 43.237 1.00 77.12 344 GLU A O 1
ATOM 2710 N N . VAL A 1 345 ? -23.014 2.148 43.623 1.00 83.44 345 VAL A N 1
ATOM 2711 C CA . VAL A 1 345 ? -23.114 1.969 45.079 1.00 83.44 345 VAL A CA 1
ATOM 2712 C C . VAL A 1 345 ? -23.890 3.116 45.729 1.00 83.44 345 VAL A C 1
ATOM 2714 O O . VAL A 1 345 ? -24.701 2.870 46.621 1.00 83.44 345 VAL A O 1
ATOM 2717 N N . GLU A 1 346 ? -23.676 4.357 45.297 1.00 87.25 346 GLU A N 1
ATOM 2718 C CA . GLU A 1 346 ? -24.425 5.515 45.795 1.00 87.25 346 GLU A CA 1
ATOM 2719 C C . GLU A 1 346 ? -25.913 5.430 45.427 1.00 87.25 346 GLU A C 1
ATOM 2721 O O . GLU A 1 346 ? -26.772 5.527 46.305 1.00 87.25 346 GLU A O 1
ATOM 2726 N N . LEU A 1 347 ? -26.226 5.113 44.167 1.00 87.62 347 LEU A N 1
ATOM 2727 C CA . LEU A 1 347 ? -27.598 4.888 43.714 1.00 87.62 347 LEU A CA 1
ATOM 2728 C C . LEU A 1 347 ? -28.264 3.723 44.461 1.00 87.62 347 LEU A C 1
ATOM 2730 O O . LEU A 1 347 ? -29.419 3.837 44.870 1.00 87.62 347 LEU A O 1
ATOM 2734 N N . ALA A 1 348 ? -27.545 2.617 44.685 1.00 90.31 348 ALA A N 1
ATOM 2735 C CA . ALA A 1 348 ? -28.054 1.490 45.461 1.00 90.31 348 ALA A CA 1
ATOM 2736 C C . ALA A 1 348 ? -28.397 1.908 46.894 1.00 90.31 348 ALA A C 1
ATOM 2738 O O . ALA A 1 348 ? -29.457 1.536 47.392 1.00 90.31 348 ALA A O 1
ATOM 2739 N N . LYS A 1 349 ? -27.541 2.706 47.547 1.00 90.12 349 LYS A N 1
ATOM 2740 C CA . LYS A 1 349 ? -27.808 3.234 48.893 1.00 90.12 349 LYS A CA 1
ATOM 2741 C C . LYS A 1 349 ? -29.054 4.118 48.915 1.00 90.12 349 LYS A C 1
ATOM 2743 O O . LYS A 1 349 ? -29.884 3.938 49.801 1.00 90.12 349 LYS A O 1
ATOM 2748 N N . CYS A 1 350 ? -29.218 5.015 47.941 1.00 92.06 350 CYS A N 1
ATOM 2749 C CA . CYS A 1 350 ? -30.411 5.860 47.835 1.00 92.06 350 CYS A CA 1
ATOM 2750 C C . CYS A 1 350 ? -31.688 5.030 47.640 1.00 92.06 350 CYS A C 1
ATOM 2752 O O . CYS A 1 350 ? -32.671 5.236 48.345 1.00 92.06 350 CYS A O 1
ATOM 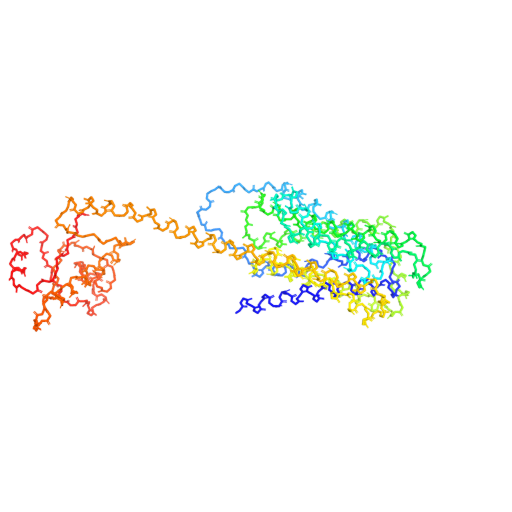2754 N N . LEU A 1 351 ? -31.670 4.051 46.731 1.00 91.06 351 LEU A N 1
ATOM 2755 C CA . LEU A 1 351 ? -32.819 3.180 46.471 1.00 91.06 351 LEU A CA 1
ATOM 2756 C C . LEU A 1 351 ? -33.181 2.306 47.681 1.00 91.06 351 LEU A C 1
ATOM 2758 O O . LEU A 1 351 ? -34.363 2.126 47.971 1.00 91.06 351 LEU A O 1
ATOM 2762 N N . VAL A 1 352 ? -32.187 1.790 48.411 1.00 93.88 352 VAL A N 1
ATOM 2763 C CA . VAL A 1 352 ? -32.415 1.065 49.673 1.00 93.88 352 VAL A CA 1
ATOM 2764 C C . VAL A 1 352 ? -33.010 1.994 50.732 1.00 93.88 352 VAL A C 1
ATOM 2766 O O . VAL A 1 352 ? -33.973 1.619 51.388 1.00 93.88 352 VAL A O 1
ATOM 2769 N N . ALA A 1 353 ? -32.498 3.220 50.875 1.00 93.25 353 ALA A N 1
ATOM 2770 C CA . ALA A 1 353 ? -33.011 4.185 51.851 1.00 93.25 353 ALA A CA 1
ATOM 2771 C C . ALA A 1 353 ? -34.454 4.644 51.558 1.00 93.25 353 ALA A C 1
ATOM 2773 O O . ALA A 1 353 ? -35.189 4.982 52.483 1.00 93.25 353 ALA A O 1
ATOM 2774 N N . CYS A 1 354 ? -34.863 4.650 50.287 1.00 91.69 354 CYS A N 1
ATOM 2775 C CA . CYS A 1 354 ? -36.188 5.090 49.843 1.00 91.69 354 CYS A CA 1
ATOM 2776 C C . CYS A 1 354 ? -37.188 3.945 49.601 1.00 91.69 354 CYS A C 1
ATOM 2778 O O . CYS A 1 354 ? -38.282 4.200 49.097 1.00 91.69 354 CYS A O 1
ATOM 2780 N N . SER A 1 355 ? -36.844 2.690 49.909 1.00 89.69 355 SER A N 1
ATOM 2781 C CA . SER A 1 355 ? -37.721 1.538 49.666 1.00 89.69 355 SER A CA 1
ATOM 2782 C C . SER A 1 355 ? -37.752 0.565 50.845 1.00 89.69 355 SER A C 1
ATOM 2784 O O . SER A 1 355 ? -37.003 0.689 51.807 1.00 89.69 355 SER A O 1
ATOM 2786 N N . PHE A 1 356 ? -38.633 -0.434 50.768 1.00 87.44 356 PHE A N 1
ATOM 2787 C CA . PHE A 1 356 ? -38.709 -1.510 51.761 1.00 87.44 356 PHE A CA 1
ATOM 2788 C C . PHE A 1 356 ? -37.566 -2.539 51.633 1.00 87.44 356 PHE A C 1
ATOM 2790 O O . PHE A 1 356 ? -37.457 -3.440 52.463 1.00 87.44 356 PHE A O 1
ATOM 2797 N N . ALA A 1 357 ? -36.751 -2.468 50.573 1.00 87.94 357 ALA A N 1
ATOM 2798 C CA . ALA A 1 357 ? -35.786 -3.505 50.220 1.00 87.94 357 ALA A CA 1
ATOM 2799 C C . ALA A 1 357 ? -34.390 -3.230 50.802 1.00 87.94 357 ALA A C 1
ATOM 2801 O O . ALA A 1 357 ? -33.883 -2.118 50.730 1.00 87.94 357 ALA A O 1
ATOM 2802 N N . ASN A 1 358 ? -33.705 -4.269 51.297 1.00 87.69 358 ASN A N 1
ATOM 2803 C CA . ASN A 1 358 ? -32.350 -4.136 51.861 1.00 87.69 358 ASN A CA 1
ATOM 2804 C C . ASN A 1 358 ? -31.221 -4.173 50.817 1.00 87.69 358 ASN A C 1
ATOM 2806 O O . ASN A 1 358 ? -30.065 -3.911 51.151 1.00 87.69 358 ASN A O 1
ATOM 2810 N N . ARG A 1 359 ? -31.512 -4.589 49.580 1.00 87.25 359 ARG A N 1
ATOM 2811 C CA . ARG A 1 359 ? -30.529 -4.742 48.498 1.00 87.25 359 ARG A CA 1
ATOM 2812 C C . ARG A 1 359 ? -31.161 -4.405 47.156 1.00 87.25 359 ARG A C 1
ATOM 2814 O O . ARG A 1 359 ? -32.343 -4.664 46.946 1.00 87.25 359 ARG A O 1
ATOM 2821 N N . VAL A 1 360 ? -30.336 -3.907 46.241 1.00 89.69 360 VAL A N 1
ATOM 2822 C CA . VAL A 1 360 ? -30.714 -3.574 44.864 1.00 89.69 360 VAL A CA 1
ATOM 2823 C C . VAL A 1 360 ? -29.909 -4.442 43.909 1.00 89.69 360 VAL A C 1
ATOM 2825 O O . VAL A 1 360 ? -28.716 -4.663 44.112 1.00 89.69 360 VAL A O 1
ATOM 2828 N N . PHE A 1 361 ? -30.571 -4.946 42.872 1.00 89.44 361 PHE A N 1
ATOM 2829 C CA . PHE A 1 361 ? -29.932 -5.640 41.762 1.00 89.44 361 PHE A CA 1
ATOM 2830 C C . PHE A 1 361 ? -30.092 -4.787 40.506 1.00 89.44 361 PHE A C 1
ATOM 2832 O O . PHE A 1 361 ? -31.208 -4.622 40.013 1.00 89.44 361 PHE A O 1
ATOM 2839 N N . PHE A 1 362 ? -28.988 -4.238 40.003 1.00 89.50 362 PHE A N 1
ATOM 2840 C CA . PHE A 1 362 ? -28.987 -3.522 38.732 1.00 89.50 362 PHE A CA 1
ATOM 2841 C C . PHE A 1 362 ? -28.968 -4.513 37.570 1.00 89.50 362 PHE A C 1
ATOM 2843 O O . PHE A 1 362 ? -28.280 -5.531 37.607 1.00 89.50 362 PHE A O 1
ATOM 2850 N N . SER A 1 363 ? -29.750 -4.215 36.537 1.00 89.06 363 SER A N 1
ATOM 2851 C CA . SER A 1 363 ? -29.823 -5.013 35.315 1.00 89.06 363 SER A CA 1
ATOM 2852 C C . SER A 1 363 ? -30.016 -4.099 34.116 1.00 89.06 363 SER A C 1
ATOM 2854 O O . SER A 1 363 ? -30.541 -2.995 34.263 1.00 89.06 363 SER A O 1
ATOM 2856 N N . ASN A 1 364 ? -29.618 -4.559 32.933 1.00 88.19 364 ASN A N 1
ATOM 2857 C CA . ASN A 1 364 ? -29.620 -3.735 31.725 1.00 88.19 364 ASN A CA 1
ATOM 2858 C C . ASN A 1 364 ? -30.981 -3.722 31.016 1.00 88.19 364 ASN A C 1
ATOM 2860 O O . ASN A 1 364 ? -31.179 -2.983 30.055 1.00 88.19 364 ASN A O 1
ATOM 2864 N N . SER A 1 365 ? -31.925 -4.566 31.444 1.00 88.06 365 SER A N 1
ATOM 2865 C CA . SER A 1 365 ? -33.256 -4.634 30.845 1.00 88.06 365 SER A CA 1
ATOM 2866 C C . SER A 1 365 ? -34.305 -5.205 31.799 1.00 88.06 365 SER A C 1
ATOM 2868 O O . SER A 1 365 ? -34.005 -6.012 32.678 1.00 88.06 365 SER A O 1
ATOM 2870 N N . GLY A 1 366 ? -35.579 -4.896 31.541 1.00 87.38 366 GLY A N 1
ATOM 2871 C CA . GLY A 1 366 ? -36.699 -5.514 32.260 1.00 87.38 366 GLY A CA 1
ATOM 2872 C C . GLY A 1 366 ? -36.773 -7.042 32.095 1.00 87.38 366 GLY A C 1
ATOM 2873 O O . GLY A 1 366 ? -37.263 -7.744 32.978 1.00 87.38 366 GLY A O 1
ATOM 2874 N N . THR A 1 367 ? -36.232 -7.592 30.998 1.00 90.88 367 THR A N 1
ATOM 2875 C CA . THR A 1 367 ? -36.154 -9.051 30.807 1.00 90.88 367 THR A CA 1
ATOM 2876 C C . THR A 1 367 ? -35.197 -9.692 31.807 1.00 90.88 367 THR A C 1
ATOM 2878 O O . THR A 1 367 ? -35.530 -10.722 32.400 1.00 90.88 367 THR A O 1
ATOM 2881 N N . GLU A 1 368 ? -34.024 -9.089 32.005 1.00 93.50 368 GLU A N 1
ATOM 2882 C CA . GLU A 1 368 ? -33.055 -9.539 33.004 1.00 93.50 368 GLU A CA 1
ATOM 2883 C C . GLU A 1 368 ? -33.624 -9.396 34.414 1.00 93.50 368 GLU A C 1
ATOM 2885 O O . GLU A 1 368 ? -33.586 -10.369 35.166 1.00 93.50 368 GLU A O 1
ATOM 2890 N N . ALA A 1 369 ? -34.236 -8.249 34.731 1.00 91.69 369 ALA A N 1
ATOM 2891 C CA . ALA A 1 369 ? -34.872 -7.999 36.022 1.00 91.69 369 ALA A CA 1
ATOM 2892 C C . ALA A 1 369 ? -35.908 -9.081 36.374 1.00 91.69 369 ALA A C 1
ATOM 2894 O O . ALA A 1 369 ? -35.803 -9.732 37.415 1.00 91.69 369 ALA A O 1
ATOM 2895 N N . ASN A 1 370 ? -36.858 -9.362 35.475 1.00 93.44 370 ASN A N 1
ATOM 2896 C CA . ASN A 1 370 ? -37.916 -10.342 35.737 1.00 93.44 370 ASN A CA 1
ATOM 2897 C C . ASN A 1 370 ? -37.379 -11.776 35.824 1.00 93.44 370 ASN A C 1
ATOM 2899 O O . ASN A 1 370 ? -37.817 -12.564 36.665 1.00 93.44 370 ASN A O 1
ATOM 2903 N N . LYS A 1 371 ? -36.384 -12.137 35.005 1.00 94.25 371 LYS A N 1
ATOM 2904 C CA . LYS A 1 371 ? -35.736 -13.455 35.093 1.00 94.25 371 LYS A CA 1
ATOM 2905 C C . LYS A 1 371 ? -34.914 -13.612 36.370 1.00 94.25 371 LYS A C 1
ATOM 2907 O O . LYS A 1 371 ? -34.919 -14.703 36.944 1.00 94.25 371 LYS A O 1
ATOM 2912 N N . ALA A 1 372 ? -34.227 -12.559 36.804 1.00 94.94 372 ALA A N 1
ATOM 2913 C CA . ALA A 1 372 ? -33.480 -12.534 38.052 1.00 94.94 372 ALA A CA 1
ATOM 2914 C C . ALA A 1 372 ? -34.428 -12.647 39.250 1.00 94.94 372 ALA A C 1
ATOM 2916 O O . ALA A 1 372 ? -34.227 -13.532 40.073 1.00 94.94 372 ALA A O 1
ATOM 2917 N N . ALA A 1 373 ? -35.517 -11.874 39.288 1.00 93.62 373 ALA A N 1
ATOM 2918 C CA . ALA A 1 373 ? -36.519 -11.922 40.354 1.00 93.62 373 ALA A CA 1
ATOM 2919 C C . ALA A 1 373 ? -37.122 -13.328 40.538 1.00 93.62 373 ALA A C 1
ATOM 2921 O O . ALA A 1 373 ? -37.130 -13.855 41.650 1.00 93.62 373 ALA A O 1
ATOM 2922 N N . ILE A 1 374 ? -37.525 -13.997 39.447 1.00 95.12 374 ILE A N 1
ATOM 2923 C CA . ILE A 1 374 ? -38.030 -15.386 39.490 1.00 95.12 374 ILE A CA 1
ATOM 2924 C C . ILE A 1 374 ? -36.987 -16.338 40.098 1.00 95.12 374 ILE A C 1
ATOM 2926 O O . ILE A 1 374 ? -37.315 -17.200 40.920 1.00 95.12 374 ILE A O 1
ATOM 2930 N N . LYS A 1 375 ? -35.720 -16.207 39.682 1.00 94.94 375 LYS A N 1
ATOM 2931 C CA . LYS A 1 375 ? -34.624 -17.060 40.161 1.00 94.94 375 LYS A CA 1
ATOM 2932 C C . LYS A 1 375 ? -34.273 -16.766 41.617 1.00 94.94 375 LYS A C 1
ATOM 2934 O O . LYS A 1 375 ? -34.082 -17.709 42.378 1.00 94.94 375 LYS A O 1
ATOM 2939 N N . PHE A 1 376 ? -34.198 -15.496 42.007 1.00 94.88 376 PHE A N 1
ATOM 2940 C CA . PHE A 1 376 ? -33.882 -15.070 43.368 1.00 94.88 376 PHE A CA 1
ATOM 2941 C C . PHE A 1 376 ? -34.955 -15.512 44.352 1.00 94.88 376 PHE A C 1
ATOM 2943 O O . PHE A 1 376 ? -34.593 -16.061 45.384 1.00 94.88 376 PHE A O 1
ATOM 2950 N N . ALA A 1 377 ? -36.238 -15.396 44.000 1.00 93.50 377 ALA A N 1
ATOM 2951 C CA . ALA A 1 377 ? -37.336 -15.884 44.831 1.00 93.50 377 ALA A CA 1
ATOM 2952 C C . ALA A 1 377 ? -37.197 -17.388 45.133 1.00 93.50 377 ALA A C 1
ATOM 2954 O O . ALA A 1 377 ? -37.140 -17.799 46.291 1.00 93.50 377 ALA A O 1
ATOM 2955 N N . ARG A 1 378 ? -37.022 -18.215 44.092 1.00 92.44 378 ARG A N 1
ATOM 2956 C CA . ARG A 1 378 ? -36.850 -19.671 44.258 1.00 92.44 378 ARG A CA 1
ATOM 2957 C C . ARG A 1 378 ? -35.547 -20.045 44.963 1.00 92.44 378 ARG A C 1
ATOM 2959 O O . ARG A 1 378 ? -35.522 -21.006 45.731 1.00 92.44 378 ARG A O 1
ATOM 2966 N N . LYS A 1 379 ? -34.457 -19.323 44.681 1.00 93.56 379 LYS A N 1
ATOM 2967 C CA . LYS A 1 379 ? -33.164 -19.531 45.343 1.00 93.56 379 LYS A CA 1
ATOM 2968 C C . LYS A 1 379 ? -33.278 -19.210 46.830 1.00 93.56 379 LYS A C 1
ATOM 2970 O O . LYS A 1 379 ? -32.824 -20.012 47.631 1.00 93.56 379 LYS A O 1
ATOM 2975 N N . PHE A 1 380 ? -33.904 -18.092 47.188 1.00 91.56 380 PHE A N 1
ATOM 2976 C CA . PHE A 1 380 ? -34.100 -17.684 48.576 1.00 91.56 380 PHE A CA 1
ATOM 2977 C C . PHE A 1 380 ? -34.828 -18.769 49.370 1.00 91.56 380 PHE A C 1
ATOM 2979 O O . PHE A 1 380 ? -34.291 -19.230 50.366 1.00 91.56 380 PHE A O 1
ATOM 2986 N N . GLN A 1 381 ? -35.953 -19.285 48.863 1.00 91.31 381 GLN A N 1
ATOM 2987 C CA . GLN A 1 381 ? -36.691 -20.370 49.525 1.00 91.31 381 GLN A CA 1
ATOM 2988 C C . GLN A 1 381 ? -35.815 -21.607 49.787 1.00 91.31 381 GLN A C 1
ATOM 2990 O O . GLN A 1 381 ? -35.766 -22.102 50.907 1.00 91.31 381 GLN A O 1
ATOM 2995 N N . ARG A 1 382 ? -35.049 -22.064 48.785 1.00 90.12 382 ARG A N 1
ATOM 2996 C CA . ARG A 1 382 ? -34.139 -23.220 48.927 1.00 90.12 382 ARG A CA 1
ATOM 2997 C C . ARG A 1 382 ? -32.999 -22.993 49.918 1.00 90.12 382 ARG A C 1
ATOM 2999 O O . ARG A 1 382 ? -32.577 -23.935 50.572 1.00 90.12 382 ARG A O 1
ATOM 3006 N N . PHE A 1 383 ? -32.454 -21.781 49.964 1.00 90.31 383 PHE A N 1
ATOM 3007 C CA . PHE A 1 383 ? -31.311 -21.463 50.822 1.00 90.31 383 PHE A CA 1
ATOM 3008 C C . PHE A 1 383 ? -31.727 -21.147 52.260 1.00 90.31 383 PHE A C 1
ATOM 3010 O O . PHE A 1 383 ? -30.976 -21.447 53.181 1.00 90.31 383 PHE A O 1
ATOM 3017 N N . SER A 1 384 ? -32.898 -20.545 52.458 1.00 88.00 384 SER A N 1
ATOM 3018 C CA . SER A 1 384 ? -33.417 -20.202 53.783 1.00 88.00 384 SER A CA 1
ATOM 3019 C C . SER A 1 384 ? -34.025 -21.399 54.513 1.00 88.00 384 SER A C 1
ATOM 3021 O O . SER A 1 384 ? -34.075 -21.379 55.737 1.00 88.00 384 SER A O 1
ATOM 3023 N N . LEU A 1 385 ? -34.475 -22.425 53.783 1.00 89.00 385 LEU A N 1
ATOM 3024 C CA . LEU A 1 385 ? -35.143 -23.610 54.329 1.00 89.00 385 LEU A CA 1
ATOM 3025 C C . LEU A 1 385 ? -34.554 -24.902 53.715 1.00 89.00 385 LEU A C 1
ATOM 3027 O O . LEU A 1 385 ? -35.211 -25.544 52.894 1.00 89.00 385 LEU A O 1
ATOM 3031 N N . PRO A 1 386 ? -33.307 -25.283 54.054 1.00 82.12 386 PRO A N 1
ATOM 3032 C CA . PRO A 1 386 ? -32.608 -26.394 53.397 1.00 82.12 386 PRO A CA 1
ATOM 3033 C C . PRO A 1 386 ? -33.246 -27.772 53.648 1.00 82.12 386 PRO A C 1
ATOM 3035 O O . PRO A 1 386 ? -33.213 -28.620 52.758 1.00 82.12 386 PRO A O 1
ATOM 3038 N N . ASP A 1 387 ? -33.855 -27.977 54.820 1.00 87.62 387 ASP A N 1
ATOM 3039 C CA . ASP A 1 387 ? -34.432 -29.265 55.244 1.00 87.62 387 ASP A CA 1
ATOM 3040 C C . ASP A 1 387 ? -35.941 -29.390 54.955 1.00 87.62 387 ASP A C 1
ATOM 3042 O O . ASP A 1 387 ? -36.556 -30.435 55.188 1.00 87.62 387 ASP A O 1
ATOM 3046 N N . GLU A 1 388 ? -36.557 -28.329 54.428 1.00 84.50 388 GLU A N 1
ATOM 3047 C CA . GLU A 1 388 ? -37.991 -28.280 54.156 1.00 84.50 388 GLU A CA 1
ATOM 3048 C C . GLU A 1 388 ? -38.324 -29.066 52.882 1.00 84.50 388 GLU A C 1
ATOM 3050 O O . GLU A 1 388 ? -37.900 -28.732 51.771 1.00 84.50 388 GLU A O 1
ATOM 3055 N N . LYS A 1 389 ? -39.139 -30.117 53.019 1.00 77.44 389 LYS A N 1
ATOM 3056 C CA . LYS A 1 389 ? -39.511 -30.977 51.881 1.00 77.44 389 LYS A CA 1
ATOM 3057 C C . LYS A 1 389 ? -40.424 -30.267 50.882 1.00 77.44 389 LYS A C 1
ATOM 3059 O O . LYS A 1 389 ? -40.451 -30.644 49.709 1.00 77.44 389 LYS A O 1
ATOM 3064 N N . ARG A 1 390 ? -41.187 -29.262 51.327 1.00 83.69 390 ARG A N 1
ATOM 3065 C CA . ARG A 1 390 ? -42.157 -28.538 50.498 1.00 83.69 390 ARG A CA 1
ATOM 3066 C C . ARG A 1 390 ? -41.894 -27.036 50.524 1.00 83.69 390 ARG A C 1
ATOM 3068 O O . ARG A 1 390 ? -42.446 -26.300 51.329 1.00 83.69 390 ARG A O 1
ATOM 3075 N N . LEU A 1 391 ? -41.091 -26.584 49.569 1.00 88.94 391 LEU A N 1
ATOM 3076 C CA . LEU A 1 391 ? -40.777 -25.169 49.406 1.00 88.94 391 LEU A CA 1
ATOM 3077 C C . LEU A 1 391 ? -41.908 -24.402 48.719 1.00 88.94 391 LEU A C 1
ATOM 3079 O O . LEU A 1 391 ? -42.503 -24.885 47.748 1.00 88.94 391 LEU A O 1
ATOM 3083 N N . ALA A 1 392 ? -42.121 -23.163 49.162 1.00 91.00 392 ALA A N 1
ATOM 3084 C CA . ALA A 1 392 ? -42.958 -22.207 48.457 1.00 91.00 392 ALA A CA 1
ATOM 3085 C C . ALA A 1 392 ? -42.395 -21.973 47.047 1.00 91.00 392 ALA A C 1
ATOM 3087 O O . ALA A 1 392 ? -41.224 -21.638 46.859 1.00 91.00 392 ALA A O 1
ATOM 3088 N N . THR A 1 393 ? -43.224 -22.179 46.027 1.00 92.25 393 THR A N 1
ATOM 3089 C 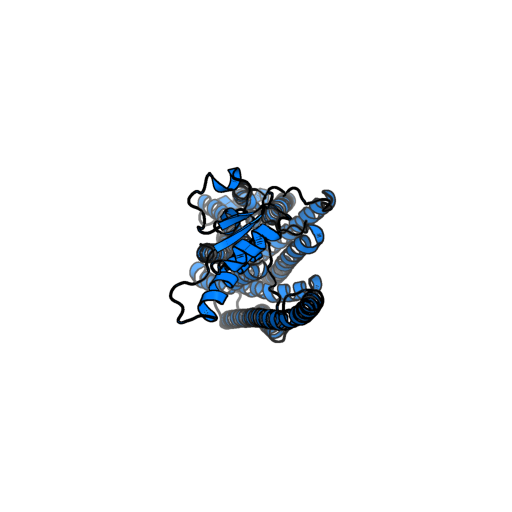CA . THR A 1 393 ? -42.815 -22.053 44.614 1.00 92.25 393 THR A CA 1
ATOM 3090 C C . THR A 1 393 ? -43.814 -21.283 43.762 1.00 92.25 393 THR A C 1
ATOM 3092 O O . THR A 1 393 ? -43.547 -21.069 42.574 1.00 92.25 393 THR A O 1
ATOM 3095 N N . GLN A 1 394 ? -44.938 -20.862 44.353 1.00 95.25 394 GLN A N 1
ATOM 3096 C CA . GLN A 1 394 ? -46.018 -20.189 43.644 1.00 95.25 394 GLN A CA 1
ATOM 3097 C C . GLN A 1 394 ? -45.792 -18.683 43.555 1.00 95.25 394 GLN A C 1
ATOM 3099 O O . GLN A 1 394 ? -45.291 -18.056 44.481 1.00 95.25 394 GLN A O 1
ATOM 3104 N N . PHE A 1 395 ? -46.182 -18.090 42.441 1.00 96.69 395 PHE A N 1
ATOM 3105 C CA . PHE A 1 395 ? -46.091 -16.664 42.192 1.00 96.69 395 PHE A CA 1
ATOM 3106 C C . PHE A 1 395 ? -47.487 -16.061 42.142 1.00 96.69 395 PHE A C 1
ATOM 3108 O O . PHE A 1 395 ? -48.400 -16.650 41.563 1.00 96.69 395 PHE A O 1
ATOM 3115 N N . ILE A 1 396 ? -47.621 -14.859 42.685 1.00 97.00 396 ILE A N 1
ATOM 3116 C CA . ILE A 1 396 ? -48.814 -14.032 42.514 1.00 97.00 396 ILE A CA 1
ATOM 3117 C C . ILE A 1 396 ? -48.487 -12.947 41.487 1.00 97.00 396 ILE A C 1
ATOM 3119 O O . ILE A 1 396 ? -47.449 -12.296 41.586 1.00 97.00 396 ILE A O 1
ATOM 3123 N N . SER A 1 397 ? -49.361 -12.755 40.504 1.00 96.06 397 SER A N 1
ATOM 3124 C CA . SER A 1 397 ? -49.384 -11.574 39.631 1.00 96.06 397 SER A CA 1
ATOM 3125 C C . SER A 1 397 ? -50.816 -11.037 39.568 1.00 96.06 397 SER A C 1
ATOM 3127 O O . SER A 1 397 ? -51.731 -11.645 40.122 1.00 96.06 397 SER A O 1
ATOM 3129 N N . PHE A 1 398 ? -51.029 -9.897 38.921 1.00 95.56 398 PHE A N 1
ATOM 3130 C CA . PHE A 1 398 ? -52.314 -9.204 38.939 1.00 95.56 398 PHE A CA 1
ATOM 3131 C C . PHE A 1 398 ? -52.937 -9.087 37.551 1.00 95.56 398 PHE A C 1
ATOM 3133 O O . PHE A 1 398 ? -52.246 -9.107 36.532 1.00 95.56 398 PHE A O 1
ATOM 3140 N N . THR A 1 399 ? -54.260 -8.970 37.497 1.00 92.88 399 THR A N 1
ATOM 3141 C CA . THR A 1 399 ? -54.993 -8.648 36.269 1.00 92.88 399 THR A CA 1
ATOM 3142 C C . THR A 1 399 ? -54.436 -7.375 35.629 1.00 92.88 399 THR A C 1
ATOM 3144 O O . THR A 1 399 ? -54.055 -6.444 36.332 1.00 92.88 399 THR A O 1
ATOM 3147 N N . ASN A 1 400 ? -54.420 -7.326 34.296 1.00 89.56 400 ASN A N 1
ATOM 3148 C CA . ASN A 1 400 ? -53.864 -6.244 33.470 1.00 89.56 400 ASN A CA 1
ATOM 3149 C C . ASN A 1 400 ? -52.327 -6.110 33.448 1.00 89.56 400 ASN A C 1
ATOM 3151 O O . ASN A 1 400 ? -51.829 -5.298 32.673 1.00 89.56 400 ASN A O 1
ATOM 3155 N N . SER A 1 401 ? -51.576 -6.956 34.164 1.00 91.62 401 SER A N 1
ATOM 3156 C CA . SER A 1 401 ? -50.102 -6.936 34.166 1.00 91.62 401 SER A CA 1
ATOM 3157 C C . SER A 1 401 ? -49.444 -7.352 32.840 1.00 91.62 401 SER A C 1
ATOM 3159 O O . SER A 1 401 ? -49.945 -8.237 32.123 1.00 91.62 401 SER A O 1
ATOM 3161 N N . PHE A 1 402 ? -48.263 -6.784 32.554 1.00 92.50 402 PHE A N 1
ATOM 3162 C CA . PHE A 1 402 ? -47.331 -7.263 31.528 1.00 92.50 402 PHE A CA 1
ATOM 3163 C C . PHE A 1 402 ? -45.892 -7.355 32.063 1.00 92.50 402 PHE A C 1
ATOM 3165 O O . PHE A 1 402 ? -45.206 -6.361 32.257 1.00 92.50 402 PHE A O 1
ATOM 3172 N N . HIS A 1 403 ? -45.371 -8.576 32.221 1.00 92.56 403 HIS A N 1
ATOM 3173 C CA . HIS A 1 403 ? -44.011 -8.798 32.739 1.00 92.56 403 HIS A CA 1
ATOM 3174 C C . HIS A 1 403 ? -43.013 -9.260 31.659 1.00 92.56 403 HIS A C 1
ATOM 3176 O O . HIS A 1 403 ? -41.842 -9.508 31.938 1.00 92.56 403 HIS A O 1
ATOM 3182 N N . GLY A 1 404 ? -43.432 -9.335 30.395 1.00 92.00 404 GLY A N 1
ATOM 3183 C CA . GLY A 1 404 ? -42.552 -9.600 29.254 1.00 92.00 404 GLY A CA 1
ATOM 3184 C C . GLY A 1 404 ? -42.798 -10.945 28.572 1.00 92.00 404 GLY A C 1
ATOM 3185 O O . GLY A 1 404 ? -43.690 -11.706 28.930 1.00 92.00 404 GLY A O 1
ATOM 3186 N N . ARG A 1 405 ? -41.999 -11.238 27.539 1.00 92.88 405 ARG A N 1
ATOM 3187 C CA . ARG A 1 405 ? -42.283 -12.319 26.568 1.00 92.88 405 ARG A CA 1
ATOM 3188 C C . ARG A 1 405 ? -41.402 -13.558 26.701 1.00 92.88 405 ARG A C 1
ATOM 3190 O O . ARG A 1 405 ? -41.576 -14.529 25.977 1.00 92.88 405 ARG A O 1
ATOM 3197 N N . THR A 1 406 ? -40.437 -13.547 27.612 1.00 93.25 406 THR A N 1
ATOM 3198 C CA . THR A 1 406 ? -39.574 -14.713 27.830 1.00 93.25 406 THR A CA 1
ATOM 3199 C C . THR A 1 406 ? -40.302 -15.782 28.646 1.00 93.25 406 THR A C 1
ATOM 3201 O O . THR A 1 406 ? -41.104 -15.445 29.507 1.00 93.25 406 THR A O 1
ATOM 3204 N N . MET A 1 407 ? -39.955 -17.066 28.480 1.00 87.88 407 MET A N 1
ATOM 3205 C CA . MET A 1 407 ? -40.681 -18.221 29.066 1.00 87.88 407 MET A CA 1
ATOM 3206 C C . MET A 1 407 ? -41.101 -18.120 30.549 1.00 87.88 407 MET A C 1
ATOM 3208 O O . MET A 1 407 ? -42.097 -18.708 30.950 1.00 87.88 407 MET A O 1
ATOM 3212 N N . GLY A 1 408 ? -40.344 -17.396 31.379 1.00 91.12 408 GLY A N 1
ATOM 3213 C CA . GLY A 1 408 ? -40.693 -17.205 32.794 1.00 91.12 408 GLY A CA 1
ATOM 3214 C C . GLY A 1 408 ? -41.597 -15.995 33.005 1.00 91.12 408 GLY A C 1
ATOM 3215 O O . GLY A 1 408 ? -42.571 -16.068 33.738 1.00 91.12 408 GLY A O 1
ATOM 3216 N N . ALA A 1 409 ? -41.297 -14.893 32.322 1.00 94.44 409 ALA A N 1
ATOM 3217 C CA . ALA A 1 409 ? -42.008 -13.635 32.486 1.00 94.44 409 ALA A CA 1
ATOM 3218 C C . ALA A 1 409 ? -43.365 -13.628 31.755 1.00 94.44 409 ALA A C 1
ATOM 3220 O O . ALA A 1 409 ? -44.333 -13.048 32.240 1.00 94.44 409 ALA A O 1
ATOM 3221 N N . VAL A 1 410 ? -43.471 -14.367 30.645 1.00 95.25 410 VAL A N 1
ATOM 3222 C CA . VAL A 1 410 ? -44.742 -14.584 29.941 1.00 95.25 410 VAL A CA 1
ATOM 3223 C C . VAL A 1 410 ? -45.731 -15.356 30.812 1.00 95.25 410 VAL A C 1
ATOM 3225 O O . VAL A 1 410 ? -46.918 -15.068 30.780 1.00 95.25 410 VAL A O 1
ATOM 3228 N N . ALA A 1 411 ? -45.254 -16.269 31.669 1.00 95.81 411 ALA A N 1
ATOM 3229 C CA . ALA A 1 411 ? -46.108 -16.981 32.619 1.00 95.81 411 ALA A CA 1
ATOM 3230 C C . ALA A 1 411 ? -46.728 -16.051 33.668 1.00 95.81 411 ALA A C 1
ATOM 3232 O O . ALA A 1 411 ? -47.843 -16.301 34.111 1.00 95.81 411 ALA A O 1
ATOM 3233 N N . LEU A 1 412 ? -46.018 -14.976 34.022 1.00 95.19 412 LEU A N 1
ATOM 3234 C CA . LEU A 1 412 ? -46.481 -13.931 34.931 1.00 95.19 412 LEU A CA 1
ATOM 3235 C C . LEU A 1 412 ? -47.332 -12.867 34.215 1.00 95.19 412 LEU A C 1
ATOM 3237 O O . LEU A 1 412 ? -47.910 -12.017 34.869 1.00 95.19 412 LEU A O 1
ATOM 3241 N N . THR A 1 413 ? -47.437 -12.884 32.886 1.00 94.38 413 THR A N 1
ATOM 3242 C CA . THR A 1 413 ? -48.228 -11.895 32.138 1.00 94.38 413 THR A CA 1
ATOM 3243 C C . THR A 1 413 ? -49.699 -12.311 32.097 1.00 94.38 413 THR A C 1
ATOM 3245 O O . THR A 1 413 ? -50.036 -13.361 31.547 1.00 94.38 413 THR A O 1
ATOM 3248 N N . SER A 1 414 ? -50.592 -11.488 32.658 1.00 93.88 414 SER A N 1
ATOM 3249 C CA . SER A 1 414 ? -52.017 -11.837 32.826 1.00 93.88 414 SER A CA 1
ATOM 3250 C C . SER A 1 414 ? -52.752 -12.075 31.502 1.00 93.88 414 SER A C 1
ATOM 3252 O O . SER A 1 414 ? -53.494 -13.054 31.359 1.00 93.88 414 SER A O 1
ATOM 3254 N N . LYS A 1 415 ? -52.477 -11.233 30.502 1.00 91.94 415 LYS A N 1
ATOM 3255 C CA . LYS A 1 415 ? -53.083 -11.252 29.162 1.00 91.94 415 LYS A CA 1
ATOM 3256 C C . LYS A 1 415 ? -52.914 -12.618 28.478 1.00 91.94 415 LYS A C 1
ATOM 3258 O O . LYS A 1 415 ? -51.810 -13.008 28.099 1.00 91.94 415 LYS A O 1
ATOM 3263 N N . GLU A 1 416 ? -54.021 -13.338 28.286 1.00 92.06 416 GLU A N 1
ATOM 3264 C CA . GLU A 1 416 ? -53.994 -14.737 27.833 1.00 92.06 416 GLU A CA 1
ATOM 3265 C C . GLU A 1 416 ? -53.412 -14.927 26.428 1.00 92.06 416 GLU A C 1
ATOM 3267 O O . GLU A 1 416 ? -52.676 -15.888 26.217 1.00 92.06 416 GLU A O 1
ATOM 3272 N N . HIS A 1 417 ? -53.657 -14.008 25.491 1.00 92.81 417 HIS A N 1
ATOM 3273 C CA . HIS A 1 417 ? -53.141 -14.122 24.120 1.00 92.81 417 HIS A CA 1
ATOM 3274 C C . HIS A 1 417 ? -51.604 -14.156 24.043 1.00 92.81 417 HIS A C 1
ATOM 3276 O O . HIS A 1 417 ? -51.055 -14.694 23.087 1.00 92.81 417 HIS A O 1
ATOM 3282 N N . TYR A 1 418 ? -50.896 -13.623 25.048 1.00 91.69 418 TYR A N 1
ATOM 3283 C CA . TYR A 1 418 ? -49.439 -13.755 25.133 1.00 91.69 418 TYR A CA 1
ATOM 3284 C C . TYR A 1 418 ? -48.996 -15.123 25.660 1.00 91.69 418 TYR A C 1
ATOM 3286 O O . TYR A 1 418 ? -47.866 -15.518 25.403 1.00 91.69 418 TYR A O 1
ATOM 3294 N N . ARG A 1 419 ? -49.850 -15.844 26.400 1.00 93.50 419 ARG A N 1
ATOM 3295 C CA . ARG A 1 419 ? -49.537 -17.139 27.029 1.00 93.50 419 ARG A CA 1
ATOM 3296 C C . ARG A 1 419 ? -50.016 -18.332 26.213 1.00 93.50 419 ARG A C 1
ATOM 3298 O O . ARG A 1 419 ? -49.317 -19.341 26.178 1.00 93.50 419 ARG A O 1
ATOM 3305 N N . SER A 1 420 ? -51.199 -18.246 25.600 1.00 93.50 420 SER A N 1
ATOM 3306 C CA . SER A 1 420 ? -51.851 -19.374 24.922 1.00 93.50 420 SER A CA 1
ATOM 3307 C C . SER A 1 420 ? -50.987 -20.061 23.856 1.00 93.50 420 SER A C 1
ATOM 3309 O O . SER A 1 420 ? -50.992 -21.292 23.863 1.00 93.50 420 SER A O 1
ATOM 3311 N N . PRO A 1 421 ? -50.166 -19.360 23.040 1.00 94.69 421 PRO A N 1
ATOM 3312 C CA . PRO A 1 421 ? -49.328 -20.019 22.034 1.00 94.69 421 PRO A CA 1
ATOM 3313 C C . PRO A 1 421 ? -48.149 -20.809 22.622 1.00 94.69 421 PRO A C 1
ATOM 3315 O O . PRO A 1 421 ? -47.538 -21.604 21.918 1.00 94.69 421 PRO A O 1
ATOM 3318 N N . PHE A 1 422 ? -47.811 -20.588 23.898 1.00 93.62 422 PHE A N 1
ATOM 3319 C CA . PHE A 1 422 ? -46.631 -21.160 24.556 1.00 93.62 422 PHE A CA 1
ATOM 3320 C C . PHE A 1 422 ? -46.990 -22.096 25.718 1.00 93.62 422 PHE A C 1
ATOM 3322 O O . PHE A 1 422 ? -46.131 -22.409 26.544 1.00 93.62 422 PHE A O 1
ATOM 3329 N N . LYS A 1 423 ? -48.260 -22.512 25.842 1.00 91.81 423 LYS A N 1
ATOM 3330 C CA . LYS A 1 423 ? -48.673 -23.453 26.893 1.00 91.81 423 LYS A CA 1
ATOM 3331 C C . LYS A 1 423 ? -47.989 -24.828 26.670 1.00 91.81 423 LYS A C 1
ATOM 3333 O O . LYS A 1 423 ? -47.952 -25.289 25.532 1.00 91.81 423 LYS A O 1
ATOM 3338 N N . PRO A 1 424 ? -47.494 -25.501 27.733 1.00 92.44 424 PRO A N 1
ATOM 3339 C CA . PRO A 1 424 ? -47.495 -25.056 29.127 1.00 92.44 424 PRO A CA 1
ATOM 3340 C C . PRO A 1 424 ? -46.382 -24.032 29.426 1.00 92.44 424 PRO A C 1
ATOM 3342 O O . PRO A 1 424 ? -45.201 -24.271 29.184 1.00 92.44 424 PRO A O 1
ATOM 3345 N N . VAL A 1 425 ? -46.765 -22.897 30.023 1.00 93.75 425 VAL A N 1
ATOM 3346 C CA . VAL A 1 425 ? -45.824 -21.892 30.554 1.00 93.75 425 VAL A CA 1
ATOM 3347 C C . VAL A 1 425 ? -45.341 -22.291 31.958 1.00 93.75 425 VAL A C 1
ATOM 3349 O O . VAL A 1 425 ? -45.806 -23.286 32.513 1.00 93.75 425 VAL A O 1
ATOM 3352 N N . MET A 1 426 ? -44.415 -21.524 32.556 1.00 94.94 426 MET A N 1
ATOM 3353 C CA . MET A 1 426 ? -43.929 -21.783 33.922 1.00 94.94 426 MET A CA 1
ATOM 3354 C C . MET A 1 426 ? -45.108 -21.983 34.903 1.00 94.94 426 MET A C 1
ATOM 3356 O O . MET A 1 426 ? -45.929 -21.076 35.043 1.00 94.94 426 MET A O 1
ATOM 3360 N N . PRO A 1 427 ? -45.201 -23.141 35.585 1.00 93.44 427 PRO A N 1
ATOM 3361 C CA . PRO A 1 427 ? -46.337 -23.450 36.445 1.00 93.44 427 PRO A CA 1
ATOM 3362 C C . PRO A 1 427 ? -46.285 -22.678 37.767 1.00 93.44 427 PRO A C 1
ATOM 3364 O O . PRO A 1 427 ? -45.230 -22.183 38.178 1.00 93.44 427 PRO A O 1
ATOM 3367 N N . GLY A 1 428 ? -47.428 -22.651 38.456 1.00 93.00 428 GLY A N 1
ATOM 3368 C CA . GLY A 1 428 ? -47.554 -22.081 39.796 1.00 93.00 428 GLY A CA 1
ATOM 3369 C C . GLY A 1 428 ? -47.764 -20.571 39.817 1.00 93.00 428 GLY A C 1
ATOM 3370 O O . GLY A 1 428 ? -47.370 -19.945 40.787 1.00 93.00 428 GLY A O 1
ATOM 3371 N N . VAL A 1 429 ? -48.342 -19.978 38.770 1.00 95.56 429 VAL A N 1
ATOM 3372 C CA . VAL A 1 429 ? -48.722 -18.557 38.761 1.00 95.56 429 VAL A CA 1
ATOM 3373 C C . VAL A 1 429 ? -50.224 -18.422 39.000 1.00 95.56 429 VAL A C 1
ATOM 3375 O O . VAL A 1 429 ? -51.011 -19.011 38.258 1.00 95.56 429 VAL A O 1
ATOM 3378 N N . THR A 1 430 ? -50.605 -17.616 39.989 1.00 95.75 430 THR A N 1
ATOM 3379 C CA . THR A 1 430 ? -51.994 -17.237 40.276 1.00 95.75 430 THR A CA 1
ATOM 3380 C C . THR A 1 430 ? -52.186 -15.753 39.982 1.00 95.75 430 THR A C 1
ATOM 3382 O O . THR A 1 430 ? -51.360 -14.929 40.377 1.00 95.75 430 THR A O 1
ATOM 3385 N N . PHE A 1 431 ? -53.274 -15.412 39.288 1.00 95.50 431 PHE A N 1
ATOM 3386 C CA . PHE A 1 431 ? -53.639 -14.027 38.995 1.00 95.50 431 PHE A CA 1
ATOM 3387 C C . PHE A 1 431 ? -54.725 -13.546 39.956 1.00 95.50 431 PHE A C 1
ATOM 3389 O O . PHE A 1 431 ? -55.759 -14.199 40.070 1.00 95.50 431 PHE A O 1
ATOM 3396 N N . LEU A 1 432 ? -54.495 -12.412 40.616 1.00 95.44 432 LEU A N 1
ATOM 3397 C CA . LEU A 1 432 ? -55.474 -11.732 41.468 1.00 95.44 432 LEU A CA 1
ATOM 3398 C C . LEU A 1 432 ? -55.922 -10.410 40.842 1.00 95.44 432 LEU A C 1
ATOM 3400 O O . LEU A 1 432 ? -55.226 -9.842 40.003 1.00 95.44 432 LEU A O 1
ATOM 3404 N N . GLU A 1 433 ? -57.074 -9.895 41.255 1.00 93.69 433 GLU A N 1
ATOM 3405 C CA . GLU A 1 433 ? -57.504 -8.558 40.848 1.00 93.69 433 GLU A CA 1
ATOM 3406 C C . GLU A 1 433 ? -56.587 -7.490 41.462 1.00 93.69 433 GLU A C 1
ATOM 3408 O O . GLU A 1 433 ? -56.267 -7.531 42.655 1.00 93.69 433 GLU A O 1
ATOM 3413 N N . TYR A 1 434 ? -56.126 -6.544 40.641 1.00 90.62 434 TYR A N 1
ATOM 3414 C CA . TYR A 1 434 ? -55.282 -5.450 41.122 1.00 90.62 434 TYR A CA 1
ATOM 3415 C C . TYR A 1 434 ? -56.038 -4.600 42.154 1.00 90.62 434 TYR A C 1
ATOM 3417 O O . TYR A 1 434 ? -57.171 -4.195 41.919 1.00 90.62 434 TYR A O 1
ATOM 3425 N N . GLY A 1 435 ? -55.409 -4.327 43.300 1.00 88.56 435 GLY A N 1
ATOM 3426 C CA . GLY A 1 435 ? -56.023 -3.586 44.409 1.00 88.56 435 GLY A CA 1
ATOM 3427 C C . GLY A 1 435 ? -56.787 -4.447 45.425 1.00 88.56 435 GLY A C 1
ATOM 3428 O O . GLY A 1 435 ? -57.126 -3.945 46.495 1.00 88.56 435 GLY A O 1
ATOM 3429 N N . ASN A 1 436 ? -56.998 -5.745 45.172 1.00 93.56 436 ASN A N 1
ATOM 3430 C CA . ASN A 1 436 ? -57.630 -6.642 46.142 1.00 93.56 436 ASN A CA 1
ATOM 3431 C C . ASN A 1 436 ? -56.620 -7.139 47.199 1.00 93.56 436 ASN A C 1
ATOM 3433 O O . ASN A 1 436 ? -56.062 -8.236 47.112 1.00 93.56 436 ASN A O 1
ATOM 3437 N N . ILE A 1 437 ? -56.373 -6.300 48.209 1.00 93.12 437 ILE A N 1
ATOM 3438 C CA . ILE A 1 437 ? -55.415 -6.571 49.296 1.00 93.12 437 ILE A CA 1
ATOM 3439 C C . ILE A 1 437 ? -55.830 -7.793 50.125 1.00 93.12 437 ILE A C 1
ATOM 3441 O O . ILE A 1 437 ? -54.965 -8.557 50.558 1.00 93.12 437 ILE A O 1
ATOM 3445 N N . GLN A 1 438 ? -57.133 -8.002 50.329 1.00 95.62 438 GLN A N 1
ATOM 3446 C CA . GLN A 1 438 ? -57.637 -9.124 51.118 1.00 95.62 438 GLN A CA 1
ATOM 3447 C C . GLN A 1 438 ? -57.303 -10.461 50.443 1.00 95.62 438 GLN A C 1
ATOM 3449 O O . GLN A 1 438 ? -56.658 -11.305 51.063 1.00 95.62 438 GLN A O 1
ATOM 3454 N N . ALA A 1 439 ? -57.621 -10.609 49.152 1.00 94.25 439 ALA A N 1
ATOM 3455 C CA . ALA A 1 439 ? -57.305 -11.821 48.395 1.00 94.25 439 ALA A CA 1
ATOM 3456 C C . ALA A 1 439 ? -55.790 -12.081 48.317 1.00 94.25 439 ALA A C 1
ATOM 3458 O O . ALA A 1 439 ? -55.342 -13.226 48.411 1.00 94.25 439 ALA A O 1
ATOM 3459 N N . ALA A 1 440 ? -54.983 -11.022 48.179 1.00 93.81 440 ALA A N 1
ATOM 3460 C CA . ALA A 1 440 ? -53.527 -11.145 48.205 1.00 93.81 440 ALA A CA 1
ATOM 3461 C C . ALA A 1 440 ? -53.021 -11.628 49.571 1.00 93.81 440 ALA A C 1
ATOM 3463 O O . ALA A 1 440 ? -52.181 -12.524 49.630 1.00 93.81 440 ALA A O 1
ATOM 3464 N N . THR A 1 441 ? -53.557 -11.078 50.662 1.00 94.50 441 THR A N 1
ATOM 3465 C CA . THR A 1 441 ? -53.182 -11.454 52.033 1.00 94.50 441 THR A CA 1
ATOM 3466 C C . THR A 1 441 ? -53.521 -12.913 52.321 1.00 94.50 441 THR A C 1
ATOM 3468 O O . THR A 1 441 ? -52.651 -13.657 52.772 1.00 94.50 441 THR A O 1
ATOM 3471 N N . GLU A 1 442 ? -54.741 -13.345 51.995 1.00 94.69 442 GLU A N 1
ATOM 3472 C CA . GLU A 1 442 ? -55.189 -14.729 52.187 1.00 94.69 442 GLU A CA 1
ATOM 3473 C C . GLU A 1 442 ? -54.290 -15.717 51.424 1.00 94.69 442 GLU A C 1
ATOM 3475 O O . GLU A 1 442 ? -53.799 -16.692 51.997 1.00 94.69 442 GLU A O 1
ATOM 3480 N N . LEU A 1 443 ? -53.982 -15.430 50.152 1.00 93.50 443 LEU A N 1
ATOM 3481 C CA . LEU A 1 443 ? -53.161 -16.314 49.318 1.00 93.50 443 LEU A CA 1
ATOM 3482 C C . LEU A 1 443 ? -51.686 -16.362 49.756 1.00 93.50 443 LEU A C 1
ATOM 3484 O O . LEU A 1 443 ? -51.025 -17.397 49.634 1.00 93.50 443 LEU A O 1
ATOM 3488 N N . ILE A 1 444 ? -51.148 -15.258 50.279 1.00 93.69 444 ILE A N 1
ATOM 3489 C CA . ILE A 1 444 ? -49.800 -15.230 50.862 1.00 93.69 444 ILE A CA 1
ATOM 3490 C C . ILE A 1 444 ? -49.764 -16.066 52.151 1.00 93.69 444 ILE A C 1
ATOM 3492 O O . ILE A 1 444 ? -48.839 -16.859 52.333 1.00 93.69 444 ILE A O 1
ATOM 3496 N N . GLN A 1 445 ? -50.785 -15.954 53.008 1.00 92.56 445 GLN A N 1
ATOM 3497 C CA . GLN A 1 445 ? -50.880 -16.686 54.278 1.00 92.56 445 GLN A CA 1
ATOM 3498 C C . GLN A 1 445 ? -51.003 -18.207 54.109 1.00 92.56 445 GLN A C 1
ATOM 3500 O O . GLN A 1 445 ? -50.605 -18.946 55.006 1.00 92.56 445 GLN A O 1
ATOM 3505 N N . CYS A 1 446 ? -51.451 -18.702 52.947 1.00 87.56 446 CYS A N 1
ATOM 3506 C CA . CYS A 1 446 ? -51.421 -20.134 52.621 1.00 87.56 446 CYS A CA 1
ATOM 3507 C C . CYS A 1 446 ? -50.002 -20.748 52.607 1.00 87.56 446 CYS A C 1
ATOM 3509 O O . CYS A 1 446 ? -49.866 -21.967 52.502 1.00 87.56 446 CYS A O 1
ATOM 3511 N N . GLY A 1 447 ? -48.941 -19.933 52.654 1.00 87.25 447 GLY A N 1
ATOM 3512 C CA . GLY A 1 447 ? -47.561 -20.385 52.866 1.00 87.25 447 GLY A CA 1
ATOM 3513 C C . GLY A 1 447 ? -46.851 -20.966 51.638 1.00 87.25 447 GLY A C 1
ATOM 3514 O O . GLY A 1 447 ? -45.676 -21.304 51.720 1.00 87.25 447 GLY A O 1
ATOM 3515 N N . ASN A 1 448 ? -47.515 -21.064 50.479 1.00 90.50 448 ASN A N 1
ATOM 3516 C CA . ASN A 1 448 ? -46.921 -21.623 49.253 1.00 90.50 448 ASN A CA 1
ATOM 3517 C C . ASN A 1 448 ? -46.413 -20.555 48.257 1.00 90.50 448 ASN A C 1
ATOM 3519 O O . ASN A 1 448 ? -45.851 -20.888 47.206 1.00 90.50 448 ASN A O 1
ATOM 3523 N N . THR A 1 449 ? -46.597 -19.272 48.585 1.00 94.69 449 THR A N 1
ATOM 3524 C CA . THR A 1 449 ? -46.228 -18.124 47.745 1.00 94.69 449 THR A CA 1
ATOM 3525 C C . THR A 1 449 ? -44.749 -17.765 47.914 1.00 94.69 449 THR A C 1
ATOM 3527 O O . THR A 1 449 ? -44.306 -17.409 48.999 1.00 94.69 449 THR A O 1
ATOM 3530 N N . THR A 1 450 ? -43.970 -17.829 46.830 1.00 94.38 450 THR A N 1
ATOM 3531 C CA . THR A 1 450 ? -42.545 -17.470 46.806 1.00 94.38 450 THR A CA 1
ATOM 3532 C C . THR A 1 450 ? -42.284 -16.001 46.493 1.00 94.38 450 THR A C 1
ATOM 3534 O O . THR A 1 450 ? -41.249 -15.491 46.915 1.00 94.38 450 THR A O 1
ATOM 3537 N N . ALA A 1 451 ? -43.141 -15.348 45.703 1.00 94.81 451 ALA A N 1
ATOM 3538 C CA . ALA A 1 451 ? -42.995 -13.941 45.335 1.00 94.81 451 ALA A CA 1
ATOM 3539 C C . ALA A 1 451 ? -44.295 -13.363 44.763 1.00 94.81 451 ALA A C 1
ATOM 3541 O O . ALA A 1 451 ? -45.095 -14.072 44.148 1.00 94.81 451 ALA A O 1
ATOM 3542 N N . VAL A 1 452 ? -44.446 -12.049 44.920 1.00 94.25 452 VAL A N 1
ATOM 3543 C CA . VAL A 1 452 ? -45.540 -11.247 44.369 1.00 94.25 452 VAL A CA 1
ATOM 3544 C C . VAL A 1 452 ? -44.956 -10.299 43.323 1.00 94.25 452 VAL A C 1
ATOM 3546 O O . VAL A 1 452 ? -44.007 -9.573 43.613 1.00 94.25 452 VAL A O 1
ATOM 3549 N N . PHE A 1 453 ? -45.496 -10.323 42.107 1.00 93.81 453 PHE A N 1
ATOM 3550 C CA . PHE A 1 453 ? -45.099 -9.448 41.006 1.00 93.81 453 PHE A CA 1
ATOM 3551 C C . PHE A 1 453 ? -46.150 -8.361 40.814 1.00 93.81 453 PHE A C 1
ATOM 3553 O O . PHE A 1 453 ? -47.297 -8.656 40.482 1.00 93.81 453 PHE A O 1
ATOM 3560 N N . VAL A 1 454 ? -45.739 -7.110 41.012 1.00 89.38 454 VAL A N 1
ATOM 3561 C CA . VAL A 1 454 ? -46.570 -5.914 40.845 1.00 89.38 454 VAL A CA 1
ATOM 3562 C C . VAL A 1 454 ? -45.895 -5.005 39.824 1.00 89.38 454 VAL A C 1
ATOM 3564 O O . VAL A 1 454 ? -44.679 -4.832 39.865 1.00 89.38 454 VAL A O 1
ATOM 3567 N N . GLU A 1 455 ? -46.676 -4.437 38.911 1.00 81.12 455 GLU A N 1
ATOM 3568 C CA . GLU A 1 455 ? -46.240 -3.396 37.978 1.00 81.12 455 GLU A CA 1
ATOM 3569 C C . GLU A 1 455 ? -46.703 -2.040 38.537 1.00 81.12 455 GLU A C 1
ATOM 3571 O O . GLU A 1 455 ? -47.910 -1.796 38.593 1.00 81.12 455 GLU A O 1
ATOM 3576 N N . PRO A 1 456 ? -45.794 -1.196 39.058 1.00 65.50 456 PRO A N 1
ATOM 3577 C CA . PRO A 1 456 ? -46.161 0.116 39.568 1.00 65.50 456 PRO A CA 1
ATOM 3578 C C . PRO A 1 456 ? -46.290 1.105 38.399 1.00 65.50 456 PRO A C 1
ATOM 3580 O O . PRO A 1 456 ? -45.317 1.770 38.061 1.00 65.50 456 PRO A O 1
ATOM 3583 N N . ILE A 1 457 ? -47.513 1.204 37.860 1.00 52.28 457 ILE A N 1
ATOM 3584 C CA . ILE A 1 457 ? -47.980 2.132 36.802 1.00 52.28 457 ILE A CA 1
ATOM 3585 C C . ILE A 1 457 ? -47.453 1.833 35.394 1.00 52.28 457 ILE A C 1
ATOM 3587 O O . ILE A 1 457 ? -46.224 1.878 35.168 1.00 52.28 457 ILE A O 1
#

Solvent-accessible surface area (backbone atoms only — not comparable to full-atom values): 24255 Å² total; per-residue (Å²): 111,68,68,60,51,49,52,52,18,52,47,27,24,39,50,11,49,44,49,21,53,52,35,56,37,50,42,42,79,39,48,50,78,56,50,45,58,58,23,36,31,62,35,61,36,47,69,75,54,51,64,59,52,70,75,51,65,76,80,76,82,67,96,76,74,80,84,72,85,73,70,55,70,66,60,54,50,50,51,33,48,54,52,4,49,50,49,32,54,26,37,40,24,42,31,48,11,50,68,48,34,56,61,39,61,46,28,48,37,40,47,32,25,59,44,38,39,55,52,47,38,30,75,75,68,65,50,83,87,45,74,44,50,51,51,17,36,52,33,21,47,49,24,30,47,56,63,63,71,52,78,82,78,79,80,91,76,83,71,57,71,65,51,44,50,51,11,51,55,24,30,49,50,20,21,42,42,52,31,52,52,51,53,52,51,53,47,42,42,69,74,62,62,74,57,100,41,72,59,57,57,52,49,48,53,43,48,18,29,50,39,13,35,53,53,34,50,51,49,26,60,73,71,48,52,64,78,46,48,66,57,37,36,70,63,19,76,80,32,50,69,51,51,53,47,39,48,51,51,21,10,50,19,36,40,39,18,50,52,11,37,53,45,27,32,74,76,74,28,58,69,59,25,52,50,54,51,53,63,34,27,68,52,37,33,57,52,25,36,73,76,68,62,48,87,78,49,74,63,60,52,50,22,44,53,32,37,54,50,17,50,54,37,41,50,51,44,54,52,48,52,56,48,48,53,51,48,50,56,48,52,50,50,55,58,59,54,55,61,55,52,57,55,53,53,50,52,40,52,53,52,30,74,75,46,96,45,93,72,73,83,88,63,96,41,68,65,52,44,45,54,46,50,59,49,50,34,50,49,47,42,52,70,78,41,75,85,55,91,77,67,32,68,24,34,40,25,28,57,88,37,80,49,51,84,50,69,65,27,20,40,50,21,50,54,55,84,74,34,66,88,54,64,85,49,54,76,53,61,47,77,42,64,71,89,47,60,65,63,52,50,56,54,49,69,69,61,42,53,41,48,76,56,80,83,90,126

pLDDT: mean 83.41, std 14.05, range [38.53, 97.06]

Nearest PDB structures (foldseek):
  6oh3-assembly1_A  TM=6.963E-01  e=4.008E-06  Mus musculus
  5oge-assembly4_D  TM=7.392E-01  e=5.122E-05  Saccharomyces cerevisiae S288C
  6xbo-assembly1_A  TM=6.605E-01  e=1.910E-05  Mus musculus
  6i1r-assembly1_A  TM=6.007E-01  e=1.689E-05  Zea mays
  6i1r-assembly1_B  TM=6.035E-01  e=2.654E-05  Zea mays

Radius of gyration: 35.28 Å; Cα contacts (8 Å, |Δi|>4): 548; chains: 1; bounding box: 93×51×90 Å

Mean predicted aligned error: 15.44 Å